Protein AF-A0A534UCQ9-F1 (afdb_monomer)

pLDDT: mean 92.24, std 7.58, range [26.12, 98.81]

Radius of gyration: 33.91 Å; Cα contacts (8 Å, |Δi|>4): 1153; chains: 1; bounding box: 78×53×98 Å

Nearest PDB structures (foldseek):
  7yse-assembly1_C  TM=8.654E-01  e=1.316E-44  Escherichia coli K-12
  7yse-assembly1_D  TM=8.647E-01  e=6.859E-41  Escherichia coli K-12
  7xof-assembly1_B  TM=8.714E-01  e=1.155E-39  Oryza sativa Japonica Group
  7eiv-assembly1_D  TM=7.878E-01  e=1.863E-40  Escherichia coli K-12
  7eiv-assembly1_C  TM=8.594E-01  e=3.276E-37  Escherichia coli K-12

Mean predicted aligned error: 9.93 Å

Secondary structure (DSSP, 8-state):
--EEEEEEES---HHHHHHHHHHHHHHHHHHHHHTT-SPSSGGGSPEEEEEEETTEEEEEEES--SBPPPEEEEEEEEEHHHHEETTEE-HHHHHHHHHHTS-GGG-EEETTEEEEEEEEPPPBHHHHHHHHHHHHHHH---SS-B--SS-TT--BSS-EEEEEEEETTEE---EETTEEEESEEE--TTTS-SEEEPPPTTTHHHHHHHTT----HHHHHHHHHHHHHHHHHHTTSEEPP-HHHHHHHHTT-SS-EEEEEE--GGGGGS-HHHHHHIIIIII-PEEEE-TTSPEEEEEEEEESS--S-HHHHHHHHHHHHHHHHHHHHHHHHHHTTS-GGGGHHHHTTSEEETTTEEHHHHHHHHHHHHHHHHHHHT-S-HHHHHHHHHHTTGGGGSHHHHH-GGGTTHHHHHHHHHTT--HHHHHHHHHTT--SSTTSPPPSSHHHHHHHHHHHHHHHHHHHTTT----TT--TT-HHHHHHHHHHHHHHTT----HHHHHHHHHHHTT---HHHHHHHHHHHHHHHHHHHTTTS-HHHHHHHHTS----HHHHHHHHHHHHHHHHH-HHHHHHHHHHHHHHHHHHHHHHHTT-------GGG--SHHHHHHHHHHHHHHHHHHHHHHHH--HHHHHHHHHTTHHHHHHHHHH--SS-SSHHHHHHHHHHHHHHHHHHTTT--GGG-------

Sequence (695 aa):
MDLVFEIGTEELPASFQRPALEWMAAAINKALDDARLNGEGEAQRANISTFATPRRLALIVTAIAQRAPDIRKKLSGPPAKQAKQDGKWTKAAEGFARKAGVPLEALQIEGDRVVVEQHLSGQAAVEALPPILEQIVRGIPFRKSMRWDALETDAFARPVHWIAATLDGKPLQVKFADVSSAPKTRGHRFAAPDEFPLPSPRDYVNALRKAHVLADWAERSQRIAQEAARAAHEAGGVPRPDPELLETVTGLVEEPFGIAGYFAKEFLQLPPEVLVSEMRGHQKYFAVQDEKGELLPAFVAISNTKVRDPAVSRRGYERVLRARLSDGKFFFDEDRKVPLRSRLEKLGRRTFLQGVGTELERVQRLRELSLWLHGATGRGDPRQLAEAAELCKADLTTGMVGEFPELQGAMGRIYALQEGVEPAVAEAIFEHYLPRGAEDRLPSGDVGALLGIADRLDLLVGLFGLGKEPTGTADPFGLRRAALGILRVTLARAYRFDMDEALRAAQKLHGKDDRTIRERVWQFLLARLEVLLRDNAQPDSIQAVLHTGARDLVALDKRLAALQTVREKSRAQFEATASAFKRIGNIVLQAQQKGIAPVGFHERLCKTPSEKALAAALEQSRARVSAALAEKEDYLAAYAALAELRPVVDRFFDEVMVMDPDAAQRDNRLALLRALQELFAPLADFSRLQVEKSS

Foldseek 3Di:
DKKKKKWFFAFFQLVQQVLLQVLLQVLVQVLLVVLQQADPDPVQGWDWDWWAARTMTIIITPNGHQWHDKDWDKDWFDFPPQQDDPNDGDPRLVVVCVVLVHDSVQWDDDDGTIIHTRIGGTGGCLVSVQVSVQVSQQPRDDPDWDDDDPDPPGIDSGDTDEMAIDDVLHGRWHDGDPYTYDQWDAEDVPQGGDIDGNDGSVCNQVVNVVSLFNGHLVVLLVVQLVQQQVQLVVVVFGFDDDVPLSSSVSRVAGHKHKAKAFEDPVLLVFPPVLLCCLQCPVQSWTFTAHPVRRTDRMIIHIDNDDDPDSVVVRVVSRVSSHVSSVQLVVLVVVQLVAALLNQLVVQQVAAPDVQQHGSNLLLVQLLQLLLVLCVFQVFDDNVLLNLLSSRLQSCVRGPNCVVVVVCRLVVSLVRCVVVVHDNSSSLLSNQLCPPVAPPRDHRPGSSNLSSVLSSLLLLLLSCLVVVNDDDDPDDPPCNLVSLSSNLCSCQVVVGWHFQLVSNQSSQVSSVDRDVVSSVVSLVSSLVSVLVVCVVPADSLLSQFLSQLPGRTSSLSVLLSVLLVVVCVVPVVLSLLLLVLLLVLVVVLVVCVVVVNDQDAADPVLDPDPLLVVLVVLLVVLLVQLCVCCVPPSNSNSNVVSSSVSNVSSVVCVVPDDLCDPDSVSNSNSNRSSVSNVVSCSNRTNSNSDDRPPPD

Structure (mmCIF, N/CA/C/O backbone):
data_AF-A0A534UCQ9-F1
#
_entry.id   AF-A0A534UCQ9-F1
#
loop_
_atom_site.group_PDB
_atom_site.id
_atom_site.type_symbol
_atom_site.label_atom_id
_atom_site.label_alt_id
_atom_site.label_comp_id
_atom_site.label_asym_id
_atom_site.label_entity_id
_atom_site.label_seq_id
_atom_site.pdbx_PDB_ins_code
_atom_site.Cartn_x
_atom_site.Cartn_y
_atom_site.Cartn_z
_atom_site.occupancy
_atom_site.B_iso_or_equiv
_atom_site.auth_seq_id
_atom_site.auth_comp_id
_atom_site.auth_asym_id
_atom_site.auth_atom_id
_atom_site.pdbx_PDB_model_num
ATOM 1 N N . MET A 1 1 ? -38.588 -2.534 3.382 1.00 91.62 1 MET A N 1
ATOM 2 C CA . MET A 1 1 ? -38.688 -1.730 2.156 1.00 91.62 1 MET A CA 1
ATOM 3 C C . MET A 1 1 ? -37.412 -1.921 1.383 1.00 91.62 1 MET A C 1
ATOM 5 O O . MET A 1 1 ? -36.358 -2.052 2.004 1.00 91.62 1 MET A O 1
ATOM 9 N N . ASP A 1 2 ? -37.514 -1.900 0.065 1.00 95.94 2 ASP A N 1
ATOM 10 C CA . ASP A 1 2 ? -36.383 -2.100 -0.816 1.00 95.94 2 ASP A CA 1
ATOM 11 C C . ASP A 1 2 ? -36.162 -0.867 -1.697 1.00 95.94 2 ASP A C 1
ATOM 13 O O . ASP A 1 2 ? -37.066 -0.380 -2.378 1.00 95.94 2 ASP A O 1
ATOM 17 N N . LEU A 1 3 ? -34.940 -0.354 -1.663 1.00 97.88 3 LEU A N 1
ATOM 18 C CA . LEU A 1 3 ? -34.472 0.793 -2.421 1.00 97.88 3 LEU A CA 1
ATOM 19 C C . LEU A 1 3 ? -33.670 0.317 -3.635 1.00 97.88 3 LEU A C 1
ATOM 21 O O . LEU A 1 3 ? -32.771 -0.514 -3.506 1.00 97.88 3 LEU A O 1
ATOM 25 N N . VAL A 1 4 ? -33.940 0.923 -4.789 1.00 98.44 4 VAL A N 1
ATOM 26 C CA . VAL A 1 4 ? -33.049 0.912 -5.956 1.00 98.44 4 VAL A CA 1
ATOM 27 C C . VAL A 1 4 ? -32.659 2.354 -6.232 1.00 98.44 4 VAL A C 1
ATOM 29 O O . VAL A 1 4 ? -33.535 3.189 -6.463 1.00 98.44 4 VAL A O 1
ATOM 32 N N . PHE A 1 5 ? -31.363 2.648 -6.177 1.00 98.50 5 PHE A N 1
ATOM 33 C CA . PHE A 1 5 ? -30.804 3.971 -6.422 1.00 98.50 5 PHE A CA 1
ATOM 34 C C . PHE A 1 5 ? -29.637 3.887 -7.401 1.00 98.50 5 PHE A C 1
ATOM 36 O O . PHE A 1 5 ? -28.723 3.088 -7.223 1.00 98.50 5 PHE A O 1
ATOM 43 N N . GLU A 1 6 ? -29.651 4.723 -8.428 1.00 97.94 6 GLU A N 1
ATOM 44 C CA . GLU A 1 6 ? -28.692 4.702 -9.522 1.00 97.94 6 GLU A CA 1
ATOM 45 C C . GLU A 1 6 ? -28.297 6.119 -9.921 1.00 97.94 6 GLU A C 1
ATOM 47 O O . GLU A 1 6 ? -29.144 6.998 -10.081 1.00 97.94 6 GLU A O 1
ATOM 52 N N . ILE A 1 7 ? -27.000 6.306 -10.136 1.00 98.00 7 ILE A N 1
ATOM 53 C CA . ILE A 1 7 ? -26.394 7.530 -10.639 1.00 98.00 7 ILE A CA 1
ATOM 54 C C . ILE A 1 7 ? -25.781 7.199 -11.993 1.00 98.00 7 ILE A C 1
ATOM 56 O O . ILE A 1 7 ? -24.855 6.389 -12.088 1.00 98.00 7 ILE A O 1
ATOM 60 N N . GLY A 1 8 ? -26.296 7.832 -13.037 1.00 96.81 8 GLY A N 1
ATOM 61 C CA . GLY A 1 8 ? -25.796 7.692 -14.390 1.00 96.81 8 GLY A CA 1
ATOM 62 C C . GLY A 1 8 ? -24.911 8.846 -14.808 1.00 96.81 8 GLY A C 1
ATOM 63 O O . GLY A 1 8 ? -25.263 10.007 -14.602 1.00 96.81 8 GLY A O 1
ATOM 64 N N . THR A 1 9 ? -23.771 8.550 -15.419 1.00 95.31 9 THR A N 1
ATOM 65 C CA . THR A 1 9 ? -22.720 9.539 -15.676 1.00 95.31 9 THR A CA 1
ATOM 66 C C . THR A 1 9 ? -22.127 9.403 -17.072 1.00 95.31 9 THR A C 1
ATOM 68 O O . THR A 1 9 ? -22.366 8.434 -17.798 1.00 95.31 9 THR A O 1
ATOM 71 N N . GLU A 1 10 ? -21.310 10.379 -17.469 1.00 94.50 10 GLU A N 1
ATOM 72 C CA . GLU A 1 10 ? -20.293 10.126 -18.493 1.00 94.50 10 GLU A CA 1
ATOM 73 C C . GLU A 1 10 ? -19.234 9.134 -17.971 1.00 94.50 10 GLU A C 1
ATOM 75 O O . GLU A 1 10 ? -19.213 8.819 -16.780 1.00 94.50 10 GLU A O 1
ATOM 80 N N . GLU A 1 11 ? -18.354 8.634 -18.843 1.00 94.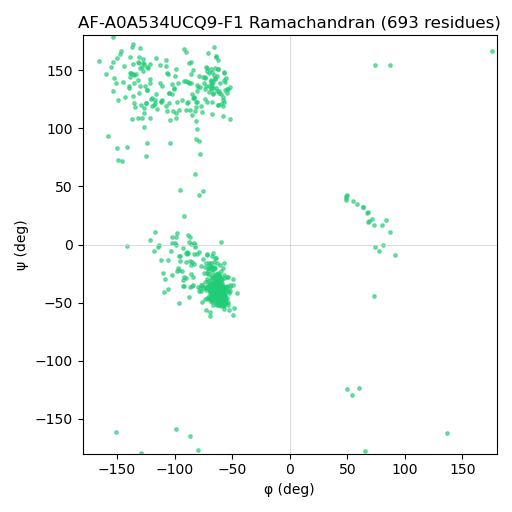19 11 GLU A N 1
ATOM 81 C CA . GLU A 1 11 ? -17.405 7.567 -18.500 1.00 94.19 11 GLU A CA 1
ATOM 82 C C . GLU A 1 11 ? -16.479 7.924 -17.321 1.00 94.19 11 GLU A C 1
ATOM 84 O O . GLU A 1 11 ? -15.583 8.780 -17.398 1.00 94.19 11 GLU A O 1
ATOM 89 N N . LEU A 1 12 ? -16.709 7.235 -16.206 1.00 95.12 12 LEU A N 1
ATOM 90 C CA . LEU A 1 12 ? -15.925 7.272 -14.988 1.00 95.12 12 LEU A CA 1
ATOM 91 C C . LEU A 1 12 ? -14.602 6.537 -15.202 1.00 95.12 12 LEU A C 1
ATOM 93 O O . LEU A 1 12 ? -14.592 5.418 -15.721 1.00 95.12 12 LEU A O 1
ATOM 97 N N . PRO A 1 13 ? -13.477 7.099 -14.727 1.00 94.50 13 PRO A N 1
ATOM 98 C CA . PRO A 1 13 ? -12.230 6.351 -14.656 1.00 94.50 13 PRO A CA 1
ATOM 99 C C . PRO A 1 13 ? -12.423 5.035 -13.889 1.00 94.50 13 PRO A C 1
ATOM 101 O O . PRO A 1 13 ? -12.985 5.042 -12.793 1.00 94.50 13 PRO A O 1
ATOM 104 N N . ALA A 1 14 ? -11.914 3.922 -14.426 1.00 93.94 14 ALA A N 1
ATOM 105 C CA . ALA A 1 14 ? -12.032 2.597 -13.804 1.00 93.94 14 ALA A CA 1
ATOM 106 C C . ALA A 1 14 ? -11.574 2.590 -12.332 1.00 93.94 14 ALA A C 1
ATOM 108 O O . ALA A 1 14 ? -12.241 2.036 -11.463 1.00 93.94 14 ALA A O 1
ATOM 109 N N . SER A 1 15 ? -10.487 3.309 -12.031 1.00 91.62 15 SER A N 1
ATOM 110 C CA . SER A 1 15 ? -9.918 3.419 -10.682 1.00 91.62 15 SER A CA 1
ATOM 111 C C . SER A 1 15 ? -10.791 4.171 -9.669 1.00 91.62 15 SER A C 1
ATOM 113 O O . SER A 1 15 ? -10.458 4.181 -8.486 1.00 91.62 15 SER A O 1
ATOM 115 N N . PHE A 1 16 ? -11.874 4.828 -10.099 1.00 93.94 16 PHE A N 1
ATOM 116 C CA . PHE A 1 16 ? -12.782 5.566 -9.211 1.00 93.94 16 PHE A CA 1
ATOM 117 C C . PHE A 1 16 ? -13.997 4.731 -8.801 1.00 93.94 16 PHE A C 1
ATOM 119 O O . PHE A 1 16 ? -14.610 5.026 -7.780 1.00 93.94 16 PHE A O 1
ATOM 126 N N . GLN A 1 17 ? -14.345 3.702 -9.576 1.00 95.31 17 GLN A N 1
ATOM 127 C CA . GLN A 1 17 ? -15.617 2.993 -9.442 1.00 95.31 17 GLN A CA 1
ATOM 128 C C . GLN A 1 17 ? -15.693 2.186 -8.142 1.00 95.31 17 GLN A C 1
ATOM 130 O O . GLN A 1 17 ? -16.552 2.457 -7.310 1.00 95.31 17 GLN A O 1
ATOM 135 N N . ARG A 1 18 ? -14.764 1.252 -7.907 1.00 92.69 18 ARG A N 1
ATOM 136 C CA . ARG A 1 18 ? -14.765 0.432 -6.683 1.00 92.69 18 ARG A CA 1
ATOM 137 C C . ARG A 1 18 ? -14.634 1.228 -5.381 1.00 92.69 18 ARG A C 1
ATOM 139 O O . ARG A 1 18 ? -15.470 1.010 -4.507 1.00 92.69 18 ARG A O 1
ATOM 146 N N . PRO A 1 19 ? -13.687 2.180 -5.246 1.00 93.62 19 PRO A N 1
ATOM 147 C CA . PRO A 1 19 ? -13.625 3.017 -4.050 1.00 93.62 19 PRO A CA 1
ATOM 148 C C . PRO A 1 19 ? -14.922 3.797 -3.804 1.00 93.62 19 PRO A C 1
ATOM 150 O O . PRO A 1 19 ? -15.333 3.957 -2.657 1.00 93.62 19 PRO A O 1
ATOM 153 N N . ALA A 1 20 ? -15.594 4.252 -4.871 1.00 95.12 20 ALA A N 1
ATOM 154 C CA . ALA A 1 20 ? -16.901 4.887 -4.749 1.00 95.12 20 ALA A CA 1
ATOM 155 C C . ALA A 1 20 ? -17.965 3.904 -4.240 1.00 95.12 20 ALA A C 1
ATOM 157 O O . ALA A 1 20 ? -18.706 4.265 -3.334 1.00 95.12 20 ALA A O 1
ATOM 158 N N . LEU A 1 21 ? -18.015 2.666 -4.749 1.00 94.75 21 LEU A N 1
ATOM 159 C CA . LEU A 1 21 ? -18.956 1.645 -4.269 1.00 94.75 21 LEU A CA 1
ATOM 160 C C . LEU A 1 21 ? -18.744 1.296 -2.793 1.00 94.75 21 LEU A C 1
ATOM 162 O O . LEU A 1 21 ? -19.705 1.268 -2.028 1.00 94.75 21 LEU A O 1
ATOM 166 N N . GLU A 1 22 ? -17.497 1.045 -2.392 1.00 95.12 22 GLU A N 1
ATOM 167 C CA . GLU A 1 22 ? -17.136 0.714 -1.008 1.00 95.12 22 GLU A CA 1
ATOM 168 C C . GLU A 1 22 ? -17.534 1.855 -0.060 1.00 95.12 22 GLU A C 1
ATOM 170 O O . GLU A 1 22 ? -18.164 1.626 0.976 1.00 95.12 22 GLU A O 1
ATOM 175 N N . TRP A 1 23 ? -17.257 3.103 -0.455 1.00 97.12 23 TRP A N 1
ATOM 176 C CA . TRP A 1 23 ? -17.666 4.275 0.310 1.00 97.12 23 TRP A CA 1
ATOM 177 C C . TRP A 1 23 ? -19.189 4.444 0.352 1.00 97.12 23 TRP A C 1
ATOM 179 O O . TRP A 1 23 ? -19.740 4.671 1.425 1.00 97.12 23 TRP A O 1
ATOM 189 N N . MET A 1 24 ? -19.884 4.305 -0.782 1.00 97.44 24 MET A N 1
ATOM 190 C CA . MET A 1 24 ? -21.343 4.429 -0.865 1.00 97.44 24 MET A CA 1
ATOM 191 C C . MET A 1 24 ? -22.041 3.395 0.022 1.00 97.44 24 MET A C 1
ATOM 193 O O . MET A 1 24 ? -22.988 3.749 0.722 1.00 97.44 24 MET A O 1
ATOM 197 N N . ALA A 1 25 ? -21.553 2.149 0.039 1.00 96.69 25 ALA A N 1
ATOM 198 C CA . ALA A 1 25 ? -22.070 1.089 0.900 1.00 96.69 25 ALA A CA 1
ATOM 199 C C . ALA A 1 25 ? -21.887 1.421 2.389 1.00 96.69 25 ALA A C 1
ATOM 201 O O . ALA A 1 25 ? -22.835 1.331 3.169 1.00 96.69 25 ALA A O 1
ATOM 202 N N . ALA A 1 26 ? -20.691 1.866 2.786 1.00 96.25 26 ALA A N 1
ATOM 203 C CA . ALA A 1 26 ? -20.430 2.277 4.163 1.00 96.25 26 ALA A CA 1
ATOM 204 C C . ALA A 1 26 ? -21.269 3.504 4.568 1.00 96.25 26 ALA A C 1
ATOM 206 O O . ALA A 1 26 ? -21.818 3.547 5.672 1.00 96.25 26 ALA A O 1
ATOM 207 N N . ALA A 1 27 ? -21.402 4.482 3.669 1.00 97.06 27 ALA A N 1
ATOM 208 C CA . ALA A 1 27 ? -22.142 5.715 3.898 1.00 97.06 27 ALA A CA 1
ATOM 209 C C . ALA A 1 27 ? -23.644 5.460 4.061 1.00 97.06 27 ALA A C 1
ATOM 211 O O . ALA A 1 27 ? -24.225 5.950 5.029 1.00 97.06 27 ALA A O 1
ATOM 212 N N . ILE A 1 28 ? -24.268 4.662 3.181 1.00 97.06 28 ILE A N 1
ATOM 213 C CA . ILE A 1 28 ? -25.691 4.324 3.330 1.00 97.06 28 ILE A CA 1
ATOM 214 C C . ILE A 1 28 ? -25.930 3.476 4.577 1.00 97.06 28 ILE A C 1
ATOM 216 O O . ILE A 1 28 ? -26.877 3.746 5.306 1.00 97.06 28 ILE A O 1
ATOM 220 N N . ASN A 1 29 ? -25.048 2.517 4.885 1.00 95.12 29 ASN A N 1
ATOM 221 C CA . ASN A 1 29 ? -25.176 1.707 6.094 1.00 95.12 29 ASN A CA 1
ATOM 222 C C . ASN A 1 29 ? -25.167 2.579 7.358 1.00 95.12 29 ASN A C 1
ATOM 224 O O . ASN A 1 29 ? -26.049 2.459 8.206 1.00 95.12 29 ASN A O 1
ATOM 228 N N . LYS A 1 30 ? -24.202 3.501 7.452 1.00 94.56 30 LYS A N 1
ATOM 229 C CA . LYS A 1 30 ? -24.113 4.445 8.568 1.00 94.56 30 LYS A CA 1
ATOM 230 C C . LYS A 1 30 ? -25.322 5.382 8.615 1.00 94.56 30 LYS A C 1
ATOM 232 O O . LYS A 1 30 ? -25.863 5.621 9.687 1.00 94.56 30 LYS A O 1
ATOM 237 N N . ALA A 1 31 ? -25.758 5.908 7.472 1.00 95.25 31 ALA A N 1
ATOM 238 C CA . ALA A 1 31 ? -26.904 6.809 7.421 1.00 95.25 31 ALA A CA 1
ATOM 239 C C . ALA A 1 31 ? -28.209 6.115 7.847 1.00 95.25 31 ALA A C 1
ATOM 241 O O . ALA A 1 31 ? -29.036 6.731 8.514 1.00 95.25 31 ALA A O 1
ATOM 242 N N . LEU A 1 32 ? -28.380 4.831 7.515 1.00 94.12 32 LEU A N 1
ATOM 243 C CA . LEU A 1 32 ? -29.505 4.024 7.988 1.00 94.12 32 LEU A CA 1
ATOM 244 C C . LEU A 1 32 ? -29.436 3.765 9.497 1.00 94.12 32 LEU A C 1
ATOM 246 O O . LEU A 1 32 ? -30.479 3.805 10.144 1.00 94.12 32 LEU A O 1
ATOM 250 N N . ASP A 1 33 ? -28.249 3.552 10.074 1.00 91.69 33 ASP A N 1
ATOM 251 C CA . ASP A 1 33 ? -28.082 3.463 11.535 1.00 91.69 33 ASP A CA 1
ATOM 252 C C . ASP A 1 33 ? -28.450 4.785 12.220 1.00 91.69 33 ASP A C 1
ATOM 254 O O . ASP A 1 33 ? -29.257 4.804 13.151 1.00 91.69 33 ASP A O 1
ATOM 258 N N . ASP A 1 34 ? -27.915 5.903 11.723 1.00 90.31 34 ASP A N 1
ATOM 259 C CA . ASP A 1 34 ? -28.165 7.240 12.271 1.00 90.31 34 ASP A CA 1
ATOM 260 C C . ASP A 1 34 ? -29.660 7.609 12.189 1.00 90.31 34 ASP A C 1
ATOM 262 O O . ASP A 1 34 ? -30.228 8.183 13.125 1.00 90.31 34 ASP A O 1
ATOM 266 N N . ALA A 1 35 ? -30.321 7.226 11.090 1.00 90.31 35 ALA A N 1
ATOM 267 C CA . ALA A 1 35 ? -31.759 7.390 10.890 1.00 90.31 35 ALA A CA 1
ATOM 268 C C . ALA A 1 35 ? -32.607 6.328 11.615 1.00 90.31 35 ALA A C 1
ATOM 270 O O . ALA A 1 35 ? -33.831 6.449 11.637 1.00 90.31 35 ALA A O 1
ATOM 271 N N . ARG A 1 36 ? -31.981 5.307 12.221 1.00 90.31 36 ARG A N 1
ATOM 272 C CA . ARG A 1 36 ? -32.630 4.140 12.853 1.00 90.31 36 ARG A CA 1
ATOM 273 C C . ARG A 1 36 ? -33.569 3.382 11.916 1.00 90.31 36 ARG A C 1
ATOM 275 O O . ARG A 1 36 ? -34.642 2.930 12.308 1.00 90.31 36 ARG A O 1
ATOM 282 N N . LEU A 1 37 ? -33.166 3.290 10.657 1.00 91.50 37 LEU A N 1
ATOM 283 C CA . LEU A 1 37 ? -33.845 2.541 9.604 1.00 91.50 37 LEU A CA 1
ATOM 284 C C . LEU A 1 37 ? -33.152 1.208 9.288 1.00 91.50 37 LEU A C 1
ATOM 286 O O . LEU A 1 37 ? -33.692 0.415 8.515 1.00 91.50 37 LEU A O 1
ATOM 290 N N . ASN A 1 38 ? -31.992 0.949 9.899 1.00 86.94 38 ASN A N 1
ATOM 291 C CA . ASN A 1 38 ? -31.410 -0.386 10.005 1.00 86.94 38 ASN A CA 1
ATOM 292 C C . ASN A 1 38 ? -32.080 -1.148 11.158 1.00 86.94 38 ASN A C 1
ATOM 294 O O . ASN A 1 38 ? -32.226 -0.601 12.250 1.00 86.94 38 ASN A O 1
ATOM 298 N N . GLY A 1 39 ? -32.501 -2.393 10.917 1.00 72.69 39 GLY A N 1
ATOM 299 C CA . GLY A 1 39 ? -33.044 -3.252 11.974 1.00 72.69 39 GLY A CA 1
ATOM 300 C C . GLY A 1 39 ? -32.006 -3.596 13.051 1.00 72.69 39 GLY A C 1
ATOM 301 O O . GLY A 1 39 ? -30.798 -3.457 12.840 1.00 72.69 39 GLY A O 1
ATOM 302 N N . GLU A 1 40 ? -32.479 -4.042 14.217 1.00 67.44 40 GLU A N 1
ATOM 303 C CA . GLU A 1 40 ? -31.623 -4.377 15.361 1.00 67.44 40 GLU A CA 1
ATOM 304 C C . GLU A 1 40 ? -31.048 -5.803 15.235 1.00 67.44 40 GLU A C 1
ATOM 306 O O . GLU A 1 40 ? -31.779 -6.784 15.095 1.00 67.44 40 GLU A O 1
ATOM 311 N N . GLY A 1 41 ? -29.718 -5.927 15.321 1.00 63.22 41 GLY A N 1
ATOM 312 C CA . GLY A 1 41 ? -28.995 -7.202 15.203 1.00 63.22 41 GLY A CA 1
ATOM 313 C C . GLY A 1 41 ? -28.640 -7.596 13.761 1.00 63.22 41 GLY A C 1
ATOM 314 O O . GLY A 1 41 ? -29.292 -7.181 12.807 1.00 63.22 41 GLY A O 1
ATOM 315 N N . GLU A 1 42 ? -27.587 -8.408 13.587 1.00 61.56 42 GLU A N 1
ATOM 316 C CA . GLU A 1 42 ? -27.022 -8.753 12.264 1.00 61.56 42 GLU A CA 1
ATOM 317 C C . GLU A 1 42 ? -28.050 -9.344 11.287 1.00 61.56 42 GLU A C 1
ATOM 319 O O . GLU A 1 42 ? -28.023 -9.020 10.105 1.00 61.56 42 GLU A O 1
ATOM 324 N N . ALA A 1 43 ? -29.002 -10.144 11.777 1.00 62.19 43 ALA A N 1
ATOM 325 C CA . ALA A 1 43 ? -30.024 -10.788 10.948 1.00 62.19 43 ALA A CA 1
ATOM 326 C C . ALA A 1 43 ? -31.145 -9.845 10.458 1.00 62.19 43 ALA A C 1
ATOM 328 O O . ALA A 1 43 ? -31.936 -10.244 9.606 1.00 62.19 43 ALA A O 1
ATOM 329 N N . GLN A 1 44 ? -31.250 -8.627 11.003 1.00 70.88 44 GLN A N 1
ATOM 330 C CA . GLN A 1 44 ? -32.308 -7.660 10.671 1.00 70.88 44 GLN A CA 1
ATOM 331 C C . GLN A 1 44 ? -31.776 -6.395 9.984 1.00 70.88 44 GLN A C 1
ATOM 333 O O . GLN A 1 44 ? -32.560 -5.510 9.634 1.00 70.88 44 GLN A O 1
ATOM 338 N N . ARG A 1 45 ? -30.455 -6.282 9.796 1.00 84.44 45 ARG A N 1
ATOM 339 C CA . ARG A 1 45 ? -29.855 -5.148 9.086 1.00 84.44 45 ARG A CA 1
ATOM 340 C C . ARG A 1 45 ? -30.222 -5.179 7.608 1.00 84.44 45 ARG A C 1
ATOM 342 O O . ARG A 1 45 ? -30.430 -6.240 7.019 1.00 84.44 45 ARG A O 1
ATOM 349 N N . ALA A 1 46 ? -30.276 -3.994 7.008 1.00 89.19 46 ALA A N 1
ATOM 350 C CA . ALA A 1 46 ? -30.522 -3.881 5.586 1.00 89.19 46 ALA A CA 1
ATOM 351 C C . ALA A 1 46 ? -29.371 -4.525 4.794 1.00 89.19 46 ALA A C 1
ATOM 353 O O . ALA A 1 46 ? -28.197 -4.274 5.076 1.00 89.19 46 ALA A O 1
ATOM 354 N N . ASN A 1 47 ? -29.696 -5.328 3.779 1.00 93.25 47 ASN A N 1
ATOM 355 C CA . ASN A 1 47 ? -28.674 -5.877 2.890 1.00 93.25 47 ASN A CA 1
ATOM 356 C C . ASN A 1 47 ? -28.353 -4.847 1.816 1.00 93.25 47 ASN A C 1
ATOM 358 O O . ASN A 1 47 ? -29.260 -4.394 1.115 1.00 93.25 47 ASN A O 1
ATOM 362 N N . ILE A 1 48 ? -27.074 -4.514 1.669 1.00 95.81 48 ILE A N 1
ATOM 363 C CA . ILE A 1 48 ? -26.592 -3.508 0.724 1.00 95.81 48 ILE A CA 1
ATOM 364 C C . ILE A 1 48 ? -25.808 -4.212 -0.379 1.00 95.81 48 ILE A C 1
ATOM 366 O O . ILE A 1 48 ? -24.839 -4.920 -0.115 1.00 95.81 48 ILE A O 1
ATOM 370 N N . SER A 1 49 ? -26.213 -3.992 -1.623 1.00 97.19 49 SER A N 1
ATOM 371 C CA . SER A 1 49 ? -25.509 -4.445 -2.818 1.00 97.19 49 SER A CA 1
ATOM 372 C C . SER A 1 49 ? -25.152 -3.248 -3.685 1.00 97.19 49 SER A C 1
ATOM 374 O O . SER A 1 49 ? -25.945 -2.318 -3.846 1.00 97.19 49 SER A O 1
ATOM 376 N N . THR A 1 50 ? -23.949 -3.267 -4.243 1.00 97.62 50 THR A N 1
ATOM 377 C CA . THR A 1 50 ? -23.406 -2.184 -5.057 1.00 97.62 50 THR A CA 1
ATOM 378 C C . THR A 1 50 ? -23.052 -2.678 -6.448 1.00 97.62 50 THR A C 1
ATOM 380 O O . THR A 1 50 ? -22.548 -3.784 -6.620 1.00 97.62 50 THR A O 1
ATOM 383 N N . PHE A 1 51 ? -23.293 -1.836 -7.450 1.00 97.75 51 PHE A N 1
ATOM 384 C CA . PHE A 1 51 ? -22.988 -2.147 -8.846 1.00 97.75 51 PHE A CA 1
ATOM 385 C C . PHE A 1 51 ? -22.319 -0.949 -9.506 1.00 97.75 51 PHE A C 1
ATOM 387 O O . PHE A 1 51 ? -22.741 0.189 -9.295 1.00 97.75 51 PHE A O 1
ATOM 394 N N . ALA A 1 52 ? -21.300 -1.194 -10.328 1.00 95.81 52 ALA A N 1
ATOM 395 C CA . ALA A 1 52 ? -20.643 -0.145 -11.097 1.00 95.81 52 ALA A CA 1
ATOM 396 C C . ALA A 1 52 ? -20.412 -0.568 -12.539 1.00 95.81 52 ALA A C 1
ATOM 398 O O . ALA A 1 52 ? -20.098 -1.720 -12.840 1.00 95.81 52 ALA A O 1
ATOM 399 N N . THR A 1 53 ? -20.503 0.409 -13.425 1.00 96.50 53 THR A N 1
ATOM 400 C CA . THR A 1 53 ? -20.060 0.329 -14.813 1.00 96.50 53 THR A CA 1
ATOM 401 C C . THR A 1 53 ? -19.309 1.621 -15.152 1.00 96.50 53 THR A C 1
ATOM 403 O O . THR A 1 53 ? -19.357 2.572 -14.363 1.00 96.50 53 THR A O 1
ATOM 406 N N . PRO A 1 54 ? -18.663 1.730 -16.328 1.00 96.31 54 PRO A N 1
ATOM 407 C CA . PRO A 1 54 ? -18.088 2.993 -16.783 1.00 96.31 54 PRO A CA 1
ATOM 408 C C . PRO A 1 54 ? -19.053 4.177 -16.685 1.00 96.31 54 PRO A C 1
ATOM 410 O O . PRO A 1 54 ? -18.608 5.296 -16.484 1.00 96.31 54 PRO A O 1
ATOM 413 N N . ARG A 1 55 ? -20.367 3.968 -16.809 1.00 96.38 55 ARG A N 1
ATOM 414 C CA . ARG A 1 55 ? -21.365 5.048 -16.866 1.00 96.38 55 ARG A CA 1
ATOM 415 C C . ARG A 1 55 ? -22.358 5.024 -15.704 1.00 96.38 55 ARG A C 1
ATOM 417 O O . ARG A 1 55 ? -23.381 5.703 -15.783 1.00 96.38 55 ARG A O 1
ATOM 424 N N . ARG A 1 56 ? -22.114 4.216 -14.667 1.00 96.06 56 ARG A N 1
ATOM 425 C CA . ARG A 1 56 ? -23.106 3.953 -13.619 1.00 96.06 56 ARG A CA 1
ATOM 426 C C . ARG A 1 56 ? -22.480 3.635 -12.273 1.00 96.06 56 ARG A C 1
ATOM 428 O O . ARG A 1 56 ? -21.570 2.816 -12.194 1.00 96.06 56 ARG A O 1
ATOM 435 N N . LEU A 1 57 ? -23.067 4.185 -11.216 1.00 98.19 57 LEU A N 1
ATOM 436 C CA . LEU A 1 57 ? -22.930 3.698 -9.843 1.00 98.19 57 LEU A CA 1
ATOM 437 C C . LEU A 1 57 ? -24.329 3.418 -9.292 1.00 98.19 57 LEU A C 1
ATOM 439 O O . LEU A 1 57 ? -25.218 4.252 -9.450 1.00 98.19 57 LEU A O 1
ATOM 443 N N . ALA A 1 58 ? -24.545 2.271 -8.654 1.00 98.06 58 ALA A N 1
ATOM 444 C CA . ALA A 1 58 ? -25.851 1.910 -8.115 1.00 98.06 58 ALA A CA 1
ATOM 445 C C . ALA A 1 58 ? -25.770 1.259 -6.733 1.00 98.06 58 ALA A C 1
ATOM 447 O O . ALA A 1 58 ? -24.823 0.535 -6.419 1.00 98.06 58 ALA A O 1
ATOM 448 N N . LEU A 1 59 ? -26.807 1.518 -5.939 1.00 97.69 59 LEU A N 1
ATOM 449 C CA . LEU A 1 59 ? -27.090 0.940 -4.634 1.00 97.69 59 LEU A CA 1
ATOM 450 C C . LEU A 1 59 ? -28.442 0.234 -4.690 1.00 97.69 59 LEU A C 1
ATOM 452 O O . LEU A 1 59 ? -29.465 0.841 -5.010 1.00 97.69 59 LEU A O 1
ATOM 456 N N . ILE A 1 60 ? -28.446 -1.037 -4.315 1.00 98.06 60 ILE A N 1
ATOM 457 C CA . ILE A 1 60 ? -29.658 -1.779 -3.997 1.00 98.06 60 ILE A CA 1
ATOM 458 C C . ILE A 1 60 ? -29.621 -2.062 -2.508 1.00 98.06 60 ILE A C 1
ATOM 460 O O . ILE A 1 60 ? -28.665 -2.657 -2.014 1.00 98.06 60 ILE A O 1
ATOM 464 N N . VAL A 1 61 ? -30.649 -1.625 -1.792 1.00 97.00 61 VAL A N 1
ATOM 465 C CA . VAL A 1 61 ? -30.734 -1.829 -0.349 1.00 97.00 61 VAL A CA 1
ATOM 466 C C . VAL A 1 61 ? -32.058 -2.491 -0.029 1.00 97.00 61 VAL A C 1
ATOM 468 O O . VAL A 1 61 ? -33.109 -1.918 -0.290 1.00 97.00 61 VAL A O 1
ATOM 471 N N . THR A 1 62 ? -32.015 -3.697 0.520 1.00 95.25 62 THR A N 1
ATOM 472 C CA . THR A 1 62 ? -33.220 -4.455 0.893 1.00 95.25 62 THR A CA 1
ATOM 473 C C . THR A 1 62 ? -33.392 -4.490 2.401 1.00 95.25 62 THR A C 1
ATOM 475 O O . THR A 1 62 ? -32.424 -4.304 3.135 1.00 95.25 62 THR A O 1
ATOM 478 N N . ALA A 1 63 ? -34.616 -4.749 2.862 1.00 92.75 63 ALA A N 1
ATOM 479 C CA . ALA A 1 63 ? -34.941 -4.847 4.290 1.00 92.75 63 ALA A CA 1
ATOM 480 C C . ALA A 1 63 ? -34.731 -3.545 5.099 1.00 92.75 63 ALA A C 1
ATOM 482 O O . ALA A 1 63 ? -34.466 -3.581 6.296 1.00 92.75 63 ALA A O 1
ATOM 483 N N . ILE A 1 64 ? -34.932 -2.378 4.476 1.00 94.06 64 ILE A N 1
ATOM 484 C CA . ILE A 1 64 ? -35.010 -1.093 5.191 1.00 94.06 64 ILE A CA 1
ATOM 485 C C . ILE A 1 64 ? -36.291 -1.069 6.038 1.00 94.06 64 ILE A C 1
ATOM 487 O O . ILE A 1 64 ? -37.374 -1.405 5.536 1.00 94.06 64 ILE A O 1
ATOM 491 N N . ALA A 1 65 ? -36.205 -0.645 7.300 1.00 92.12 65 ALA A N 1
ATOM 492 C CA . ALA A 1 65 ? -37.387 -0.465 8.141 1.00 92.12 65 ALA A CA 1
ATOM 493 C C . ALA A 1 65 ? -38.331 0.585 7.531 1.00 92.12 65 ALA A C 1
ATOM 495 O O . ALA A 1 65 ? -37.891 1.618 7.041 1.00 92.12 65 ALA A O 1
ATOM 496 N N . GLN A 1 66 ? -39.647 0.351 7.566 1.00 91.56 66 GLN A N 1
ATOM 497 C CA . GLN A 1 66 ? -40.613 1.309 6.998 1.00 91.56 66 GLN A CA 1
ATOM 498 C C . GLN A 1 66 ? -40.605 2.657 7.729 1.00 91.56 66 GLN A C 1
ATOM 500 O O . GLN A 1 66 ? -40.874 3.710 7.143 1.00 91.56 66 GLN A O 1
ATOM 505 N N . ARG A 1 67 ? -40.300 2.616 9.024 1.00 90.88 67 ARG A N 1
ATOM 506 C CA . ARG A 1 67 ? -40.263 3.761 9.917 1.00 90.88 67 ARG A CA 1
ATOM 507 C C . ARG A 1 67 ? -39.279 3.469 11.039 1.00 90.88 67 ARG A C 1
ATOM 509 O O . ARG A 1 67 ? -39.205 2.333 11.504 1.00 90.88 67 ARG A O 1
ATOM 516 N N . ALA A 1 68 ? -38.552 4.491 11.467 1.00 88.88 68 ALA A N 1
ATOM 517 C CA . ALA A 1 68 ? -37.703 4.394 12.642 1.00 88.88 68 ALA A CA 1
ATOM 518 C C . ALA A 1 68 ? -38.550 4.105 13.898 1.00 88.88 68 ALA A C 1
ATOM 520 O O . ALA A 1 68 ? -39.704 4.539 13.962 1.00 88.88 68 ALA A O 1
ATOM 521 N N . PRO A 1 69 ? -38.007 3.421 14.917 1.00 86.25 69 PRO A N 1
ATOM 522 C CA . PRO A 1 69 ? -38.698 3.273 16.188 1.00 86.25 69 PRO A CA 1
ATOM 523 C C . PRO A 1 69 ? -38.835 4.629 16.888 1.00 86.25 69 PRO A C 1
ATOM 525 O O . PRO A 1 69 ? -37.952 5.497 16.807 1.00 86.25 69 PRO A O 1
ATOM 528 N N . ASP A 1 70 ? -39.949 4.794 17.598 1.00 86.56 70 ASP A N 1
ATOM 529 C CA . ASP A 1 70 ? -40.148 5.918 18.502 1.00 86.56 70 ASP A CA 1
ATOM 530 C C . ASP A 1 70 ? -39.164 5.805 19.677 1.00 86.56 70 ASP A C 1
ATOM 532 O O . ASP A 1 70 ? -38.995 4.737 20.269 1.00 86.56 70 ASP A O 1
ATOM 536 N N . ILE A 1 71 ? -38.512 6.912 20.037 1.00 82.50 71 ILE A N 1
ATOM 537 C CA . ILE A 1 71 ? -37.597 6.954 21.182 1.00 82.50 71 ILE A CA 1
ATOM 538 C C . ILE A 1 71 ? -38.270 7.666 22.341 1.00 82.50 71 ILE A C 1
ATOM 540 O O . ILE A 1 71 ? -38.729 8.800 22.210 1.00 82.50 71 ILE A O 1
ATOM 544 N N . ARG A 1 72 ? -38.218 7.035 23.514 1.00 82.88 72 ARG A N 1
ATOM 545 C CA . ARG A 1 72 ? -38.456 7.701 24.795 1.00 82.88 72 ARG A CA 1
ATOM 546 C C . ARG A 1 72 ? -37.117 7.976 25.456 1.00 82.88 72 ARG A C 1
ATOM 548 O O . ARG A 1 72 ? -36.386 7.050 25.794 1.00 82.88 72 ARG A O 1
ATOM 555 N N . LYS A 1 73 ? -36.777 9.251 25.617 1.00 82.75 73 LYS A N 1
ATOM 556 C CA . LYS A 1 73 ? -35.540 9.674 26.271 1.00 82.75 73 LYS A CA 1
ATOM 557 C C . LYS A 1 73 ? -35.870 10.458 27.525 1.00 82.75 73 LYS A C 1
ATOM 559 O O . LYS A 1 73 ? -36.511 11.502 27.457 1.00 82.75 73 LYS A O 1
ATOM 564 N N . LYS A 1 74 ? -35.373 9.990 28.665 1.00 87.25 74 LYS A N 1
ATOM 565 C CA . LYS A 1 74 ? -35.430 10.742 29.914 1.00 87.25 74 LYS A CA 1
ATOM 566 C C . LYS A 1 74 ? -34.276 11.738 29.952 1.00 87.25 74 LYS A C 1
ATOM 568 O O . LYS A 1 74 ? -33.109 11.350 29.924 1.00 87.25 74 LYS A O 1
ATOM 573 N N . LEU A 1 75 ? -34.597 13.025 29.950 1.00 88.56 75 LEU A N 1
ATOM 574 C CA . LEU A 1 75 ? -33.623 14.109 30.024 1.00 88.56 75 LEU A CA 1
ATOM 575 C C . LEU A 1 75 ? -33.598 14.667 31.443 1.00 88.56 75 LEU A C 1
ATOM 577 O O . LEU A 1 75 ? -34.644 15.039 31.969 1.00 88.56 75 LEU A O 1
ATOM 581 N N . SER A 1 76 ? -32.406 14.780 32.030 1.00 89.81 76 SER A N 1
ATOM 582 C CA . SER A 1 76 ? -32.202 15.409 33.339 1.00 89.81 76 SER A CA 1
ATOM 583 C C . SER A 1 76 ? -31.734 16.853 33.174 1.00 89.81 76 SER A C 1
ATOM 585 O O . SER A 1 76 ? -30.719 17.138 32.537 1.00 89.81 76 SER A O 1
ATOM 587 N N . GLY A 1 77 ? -32.490 17.769 33.758 1.00 86.25 77 GLY A N 1
ATOM 588 C CA . GLY A 1 77 ? -32.307 19.210 33.720 1.00 86.25 77 GLY A CA 1
ATOM 589 C C . GLY A 1 77 ? -31.621 19.767 34.971 1.00 86.25 77 GLY A C 1
ATOM 590 O O . GLY A 1 77 ? -30.895 19.043 35.662 1.00 86.25 77 GLY A O 1
ATOM 591 N N . PRO A 1 78 ? -31.778 21.071 35.253 1.00 87.62 78 PRO A N 1
ATOM 592 C CA . PRO A 1 78 ? -31.166 21.721 36.411 1.00 87.62 78 PRO A CA 1
ATOM 593 C C . PRO A 1 78 ? -31.690 21.163 37.753 1.00 87.62 78 PRO A C 1
ATOM 595 O O . PRO A 1 78 ? -32.758 20.540 37.789 1.00 87.62 78 PRO A O 1
ATOM 598 N N . PRO A 1 79 ? -30.962 21.380 38.866 1.00 91.19 79 PRO A N 1
ATOM 599 C CA . PRO A 1 79 ? -31.413 20.982 40.197 1.00 91.19 79 PRO A CA 1
ATOM 600 C C . PRO A 1 79 ? -32.786 21.568 40.541 1.00 91.19 79 PRO A C 1
ATOM 602 O O . PRO A 1 79 ? -33.064 22.730 40.235 1.00 91.19 79 PRO A O 1
ATOM 605 N N . ALA A 1 80 ? -33.623 20.804 41.242 1.00 86.44 80 ALA A N 1
ATOM 606 C CA . ALA A 1 80 ? -34.996 21.168 41.589 1.00 86.44 80 ALA A CA 1
ATOM 607 C C . ALA A 1 80 ? -35.084 22.536 42.291 1.00 86.44 80 ALA A C 1
ATOM 609 O O . ALA A 1 80 ? -35.945 23.346 41.961 1.00 86.44 80 ALA A O 1
ATOM 610 N N . LYS A 1 81 ? -34.120 22.838 43.176 1.00 85.50 81 LYS A N 1
ATOM 611 C CA . LYS A 1 81 ? -34.015 24.119 43.905 1.00 85.50 81 LYS A CA 1
ATOM 612 C C . LYS A 1 81 ? -33.751 25.335 43.008 1.00 85.50 81 LYS A C 1
ATOM 614 O O . LYS A 1 81 ? -34.076 26.457 43.378 1.00 85.50 81 LYS A O 1
ATOM 619 N N . GLN A 1 82 ? -33.121 25.125 41.853 1.00 83.88 82 GLN A N 1
ATOM 620 C CA . GLN A 1 82 ? -32.860 26.179 40.866 1.00 83.88 82 GLN A CA 1
ATOM 621 C C . GLN A 1 82 ? -33.983 26.270 39.834 1.00 83.88 82 GLN A C 1
ATOM 623 O O . GLN A 1 82 ? -34.224 27.332 39.267 1.00 83.88 82 GLN A O 1
ATOM 628 N N . ALA A 1 83 ? -34.661 25.154 39.582 1.00 82.69 83 ALA A N 1
ATOM 629 C CA . ALA A 1 83 ? -35.700 25.042 38.576 1.00 82.69 83 ALA A CA 1
ATOM 630 C C . ALA A 1 83 ? -37.087 25.464 39.087 1.00 82.69 83 ALA A C 1
ATOM 632 O O . ALA A 1 83 ? -37.917 25.886 38.285 1.00 82.69 83 ALA A O 1
ATOM 633 N N . LYS A 1 84 ? -37.340 25.383 40.401 1.00 84.62 84 LYS A N 1
ATOM 634 C CA . LYS A 1 84 ? -38.621 25.748 41.016 1.00 84.62 84 LYS A CA 1
ATOM 635 C C . LYS A 1 84 ? -38.407 26.575 42.289 1.00 84.62 84 LYS A C 1
ATOM 637 O O . LYS A 1 84 ? -37.749 26.115 43.219 1.00 84.62 84 LYS A O 1
ATOM 642 N N . GLN A 1 85 ? -38.965 27.784 42.321 1.00 84.94 85 GLN A N 1
ATOM 643 C CA . GLN A 1 85 ? -38.925 28.715 43.459 1.00 84.94 85 GLN A CA 1
ATOM 644 C C . GLN A 1 85 ? -40.345 29.214 43.744 1.00 84.94 85 GLN A C 1
ATOM 646 O O . GLN A 1 85 ? -41.096 29.483 42.809 1.00 84.94 85 GLN A O 1
ATOM 651 N N . ASP A 1 86 ? -40.742 29.267 45.019 1.00 80.69 86 ASP A N 1
ATOM 652 C CA . ASP A 1 86 ? -42.081 29.697 45.465 1.00 80.69 86 ASP A CA 1
ATOM 653 C C . ASP A 1 86 ? -43.244 29.024 44.707 1.00 80.69 86 ASP A C 1
ATOM 655 O O . ASP A 1 86 ? -44.245 29.640 44.344 1.00 80.69 86 ASP A O 1
ATOM 659 N N . GLY A 1 87 ? -43.084 27.732 44.402 1.00 76.56 87 GLY A N 1
ATOM 660 C CA . GLY A 1 87 ? -44.076 26.933 43.677 1.00 76.56 87 GLY A CA 1
ATOM 661 C C . GLY A 1 87 ? -44.131 27.167 42.160 1.00 76.56 87 GLY A C 1
ATOM 662 O O . GLY A 1 87 ? -44.821 26.410 41.476 1.00 76.56 87 GLY A O 1
ATOM 663 N N . LYS A 1 88 ? -43.375 28.129 41.612 1.00 85.25 88 LYS A N 1
ATOM 664 C CA . LYS A 1 88 ? -43.342 28.466 40.179 1.00 85.25 88 LYS A CA 1
ATOM 665 C C . LYS A 1 88 ? -42.064 27.976 39.497 1.00 85.25 88 LYS A C 1
ATOM 667 O O . LYS A 1 88 ? -40.992 27.933 40.102 1.00 85.25 88 LYS A O 1
ATOM 672 N N . TRP A 1 89 ? -42.183 27.602 38.223 1.00 88.94 89 TRP A N 1
ATOM 673 C CA . TRP A 1 89 ? -41.033 27.276 37.380 1.00 88.94 89 TRP A CA 1
ATOM 674 C C . TRP A 1 89 ? -40.194 28.529 37.112 1.00 88.94 89 TRP A C 1
ATOM 676 O O . TRP A 1 89 ? -40.733 29.606 36.870 1.00 88.94 89 TRP A O 1
ATOM 686 N N . THR A 1 90 ? -38.871 28.397 37.181 1.00 91.62 90 THR A N 1
ATOM 687 C CA . THR A 1 90 ? -37.931 29.498 36.930 1.00 91.62 90 THR A CA 1
ATOM 688 C C . THR A 1 90 ? -37.502 29.537 35.461 1.00 91.62 90 THR A C 1
ATOM 690 O O . THR A 1 90 ? -37.647 28.556 34.731 1.00 91.62 90 THR A O 1
ATOM 693 N N . LYS A 1 91 ? -36.838 30.623 35.035 1.00 89.12 91 LYS A N 1
ATOM 694 C CA . LYS A 1 91 ? -36.235 30.737 33.688 1.00 89.12 91 LYS A CA 1
ATOM 695 C C . LYS A 1 91 ? -35.289 29.581 33.330 1.00 89.12 91 LYS A C 1
ATOM 697 O O . LYS A 1 91 ? -35.136 29.253 32.155 1.00 89.12 91 LYS A O 1
ATOM 702 N N . ALA A 1 92 ? -34.653 28.950 34.322 1.00 86.50 92 ALA A N 1
ATOM 703 C CA . ALA A 1 92 ? -33.797 27.786 34.099 1.00 86.50 92 ALA A CA 1
ATOM 704 C C . ALA A 1 92 ? -34.611 26.546 33.683 1.00 86.50 92 ALA A C 1
ATOM 706 O O . ALA A 1 92 ? -34.186 25.802 32.799 1.00 86.50 92 ALA A O 1
ATOM 707 N N . ALA A 1 93 ? -35.793 26.349 34.276 1.00 86.56 93 ALA A N 1
ATOM 708 C CA . ALA A 1 93 ? -36.737 25.309 33.872 1.00 86.56 93 ALA A CA 1
ATOM 709 C C . ALA A 1 93 ? -37.346 25.605 32.492 1.00 86.56 93 ALA A C 1
ATOM 711 O O . ALA A 1 93 ? -37.421 24.706 31.660 1.00 86.56 93 ALA A O 1
ATOM 712 N N . GLU A 1 94 ? -37.688 26.866 32.204 1.00 88.56 94 GLU A N 1
ATOM 713 C CA . GLU A 1 94 ? -38.200 27.288 30.888 1.00 88.56 94 GLU A CA 1
ATOM 714 C C . GLU A 1 94 ? -37.172 27.053 29.771 1.00 88.56 94 GLU A C 1
ATOM 716 O O . GLU A 1 94 ? -37.497 26.514 28.711 1.00 88.56 94 GLU A O 1
ATOM 721 N N . GLY A 1 95 ? -35.907 27.410 30.016 1.00 88.50 95 GLY A N 1
ATOM 722 C CA . GLY A 1 95 ? -34.810 27.155 29.084 1.00 88.50 95 GLY A CA 1
ATOM 723 C C . GLY A 1 95 ? -34.572 25.660 28.856 1.00 88.50 95 GLY A C 1
ATOM 724 O O . GLY A 1 95 ? -34.315 25.243 27.725 1.00 88.50 95 GLY A O 1
ATOM 725 N N . PHE A 1 96 ? -34.708 24.844 29.906 1.00 90.31 96 PHE A N 1
ATOM 726 C CA . PHE A 1 96 ? -34.615 23.390 29.803 1.00 90.31 96 PHE A CA 1
ATOM 727 C C . PHE A 1 96 ? -35.779 22.787 29.002 1.00 90.31 96 PHE A C 1
ATOM 729 O O . PHE A 1 96 ? -35.523 22.021 28.075 1.00 90.31 96 PHE A O 1
ATOM 736 N N . ALA A 1 97 ? -37.024 23.188 29.275 1.00 87.06 97 ALA A N 1
ATOM 737 C CA . ALA A 1 97 ? -38.206 22.765 28.519 1.00 87.06 97 ALA A CA 1
ATOM 738 C C . ALA A 1 97 ? -38.095 23.135 27.032 1.00 87.06 97 ALA A C 1
ATOM 740 O O . ALA A 1 97 ? -38.293 22.285 26.164 1.00 87.06 97 ALA A O 1
ATOM 741 N N . ARG A 1 98 ? -37.659 24.366 26.723 1.00 87.00 98 ARG A N 1
ATOM 742 C CA . ARG A 1 98 ? -37.426 24.814 25.341 1.00 87.00 98 ARG A CA 1
ATOM 743 C C . ARG A 1 98 ? -36.351 23.980 24.643 1.00 87.00 98 ARG A C 1
ATOM 745 O O . ARG A 1 98 ? -36.541 23.589 23.497 1.00 87.00 98 ARG A O 1
ATOM 752 N N . LYS A 1 99 ? -35.240 23.681 25.324 1.00 84.88 99 LYS A N 1
ATOM 753 C CA . LYS A 1 99 ? -34.165 22.833 24.779 1.00 84.88 99 LYS A CA 1
ATOM 754 C C . LYS A 1 99 ? -34.616 21.382 24.570 1.00 84.88 99 LYS A C 1
ATOM 756 O O . LYS A 1 99 ? -34.146 20.735 23.640 1.00 84.88 99 LYS A O 1
ATOM 761 N N . ALA A 1 100 ? -35.509 20.881 25.420 1.00 82.81 100 ALA A N 1
ATOM 762 C CA . ALA A 1 100 ? -36.107 19.553 25.302 1.00 82.81 100 ALA A CA 1
ATOM 763 C C . ALA A 1 100 ? -37.306 19.503 24.329 1.00 82.81 100 ALA A C 1
ATOM 765 O O . ALA A 1 100 ? -37.775 18.414 24.011 1.00 82.81 100 ALA A O 1
ATOM 766 N N . GLY A 1 101 ? -37.785 20.647 23.824 1.00 82.88 101 GLY A N 1
ATOM 767 C CA . GLY A 1 101 ? -38.905 20.719 22.877 1.00 82.88 101 GLY A CA 1
ATOM 768 C C . GLY A 1 101 ? -40.257 20.320 23.477 1.00 82.88 101 GLY A C 1
ATOM 769 O O . GLY A 1 101 ? -41.112 19.810 22.762 1.00 82.88 101 GLY A O 1
ATOM 770 N N . VAL A 1 102 ? -40.439 20.513 24.785 1.00 84.00 102 VAL A N 1
ATOM 771 C CA . VAL A 1 102 ? -41.628 20.092 25.545 1.00 84.00 102 VAL A CA 1
ATOM 772 C C . VAL A 1 102 ? -42.268 21.287 26.262 1.00 84.00 102 VAL A C 1
ATOM 774 O O . VAL A 1 102 ? -41.562 22.248 26.583 1.00 84.00 102 VAL A O 1
ATOM 777 N N . PRO A 1 103 ? -43.586 21.260 26.523 1.00 87.94 103 PRO A N 1
ATOM 778 C CA . PRO A 1 103 ? -44.244 22.283 27.334 1.00 87.94 103 PRO A CA 1
ATOM 779 C C . PRO A 1 103 ? -43.741 22.245 28.791 1.00 87.94 103 PRO A C 1
ATOM 781 O O . PRO A 1 103 ? -43.316 21.198 29.284 1.00 87.94 103 PRO A O 1
ATOM 784 N N . LEU A 1 104 ? -43.770 23.383 29.496 1.00 86.75 104 LEU A N 1
ATOM 785 C CA . LEU A 1 104 ? -43.273 23.504 30.881 1.00 86.75 104 LEU A CA 1
ATOM 786 C C . LEU A 1 104 ? -44.020 22.595 31.862 1.00 86.75 104 LEU A C 1
ATOM 788 O O . LEU A 1 104 ? -43.467 22.163 32.871 1.00 86.75 104 LEU A O 1
ATOM 792 N N . GLU A 1 105 ? -45.269 22.290 31.548 1.00 87.44 105 GLU A N 1
ATOM 793 C CA . GLU A 1 105 ? -46.163 21.430 32.310 1.00 87.44 105 GLU A CA 1
ATOM 794 C C . GLU A 1 105 ? -45.735 19.955 32.254 1.00 87.44 105 GLU A C 1
ATOM 796 O O . GLU A 1 105 ? -46.097 19.182 33.137 1.00 87.44 105 GLU A O 1
ATOM 801 N N . ALA A 1 106 ? -44.935 19.566 31.253 1.00 85.69 106 ALA A N 1
ATOM 802 C CA . ALA A 1 106 ? -44.391 18.214 31.125 1.00 85.69 106 ALA A CA 1
ATOM 803 C C . ALA A 1 106 ? -43.155 17.971 32.012 1.00 85.69 106 ALA A C 1
ATOM 805 O O . ALA A 1 106 ? -42.679 16.840 32.106 1.00 85.69 106 ALA A O 1
ATOM 806 N N . LEU A 1 107 ? -42.616 19.014 32.654 1.00 88.75 107 LEU A N 1
ATOM 807 C CA . LEU A 1 107 ? -41.480 18.891 33.564 1.00 88.75 107 LEU A CA 1
ATOM 808 C C . LEU A 1 107 ? -41.904 18.248 34.888 1.00 88.75 107 LEU A C 1
ATOM 810 O O . LEU A 1 107 ? -42.867 18.667 35.530 1.00 88.75 107 LEU A O 1
ATOM 814 N N . GLN A 1 108 ? -41.119 17.280 35.349 1.00 88.50 108 GLN A N 1
ATOM 815 C CA . GLN A 1 108 ? -41.315 16.601 36.628 1.00 88.50 108 GLN A CA 1
ATOM 816 C C . GLN A 1 108 ? -40.076 16.767 37.506 1.00 88.50 108 GLN A C 1
ATOM 818 O O . GLN A 1 108 ? -38.984 17.017 37.006 1.00 88.50 108 GLN A O 1
ATOM 823 N N . ILE A 1 109 ? -40.229 16.666 38.826 1.00 87.25 109 ILE A N 1
ATOM 824 C CA . ILE A 1 109 ? -39.092 16.630 39.754 1.00 87.25 109 ILE A CA 1
ATOM 825 C C . ILE A 1 109 ? -38.939 15.194 40.231 1.00 87.25 109 ILE A C 1
ATOM 827 O O . ILE A 1 109 ? -39.857 14.648 40.837 1.00 87.25 109 ILE A O 1
ATOM 831 N N . GLU A 1 110 ? -37.771 14.614 39.990 1.00 87.12 110 GLU A N 1
ATOM 832 C CA . GLU A 1 110 ? -37.388 13.315 40.529 1.00 87.12 110 GLU A CA 1
ATOM 833 C C . GLU A 1 110 ? -36.068 13.456 41.283 1.00 87.12 110 GLU A C 1
ATOM 835 O O . GLU A 1 110 ? -35.060 13.908 40.734 1.00 87.12 110 GLU A O 1
ATOM 840 N N . GLY A 1 111 ? -36.077 13.094 42.567 1.00 86.31 111 GLY A N 1
ATOM 841 C CA . GLY A 1 111 ? -34.934 13.322 43.447 1.00 86.31 111 GLY A CA 1
ATOM 842 C C . GLY A 1 111 ? -34.600 14.812 43.563 1.00 86.31 111 GLY A C 1
ATOM 843 O O . GLY A 1 111 ? -35.442 15.621 43.953 1.00 86.31 111 GLY A O 1
ATOM 844 N N . ASP A 1 112 ? -33.362 15.182 43.235 1.00 89.88 112 ASP A N 1
ATOM 845 C CA . ASP A 1 112 ? -32.850 16.549 43.331 1.00 89.88 112 ASP A CA 1
ATOM 846 C C . ASP A 1 112 ? -32.859 17.315 41.997 1.00 89.88 112 ASP A C 1
ATOM 848 O O . ASP A 1 112 ? -32.365 18.445 41.952 1.00 89.88 112 ASP A O 1
ATOM 852 N N . ARG A 1 113 ? -33.427 16.760 40.914 1.00 90.12 113 ARG A N 1
ATOM 853 C CA . ARG A 1 113 ? -33.396 17.370 39.571 1.00 90.12 113 ARG A CA 1
ATOM 854 C C . ARG A 1 113 ? -34.760 17.408 38.898 1.00 90.12 113 ARG A C 1
ATOM 856 O O . ARG A 1 113 ? -35.651 16.616 39.187 1.00 90.12 113 ARG A O 1
ATOM 863 N N . VAL A 1 114 ? -34.895 18.337 37.955 1.00 90.31 114 VAL A N 1
ATOM 864 C CA . VAL A 1 114 ? -35.999 18.305 36.993 1.00 90.31 114 VAL A CA 1
ATOM 865 C C . VAL A 1 114 ? -35.696 17.276 35.920 1.00 90.31 114 VAL A C 1
ATOM 867 O O . VAL A 1 114 ? -34.587 17.245 35.397 1.00 90.31 114 VAL A O 1
ATOM 870 N N . VAL A 1 115 ? -36.680 16.465 35.572 1.00 90.25 115 VAL A N 1
ATOM 871 C CA . VAL A 1 115 ? -36.618 15.493 34.489 1.00 90.25 115 VAL A CA 1
ATOM 872 C C . VAL A 1 115 ? -37.790 15.696 33.540 1.00 90.25 115 VAL A C 1
ATOM 874 O O . VAL A 1 115 ? -38.830 16.238 33.916 1.00 90.25 115 VAL A O 1
ATOM 877 N N . VAL A 1 116 ? -37.623 15.266 32.296 1.00 90.81 116 VAL A N 1
ATOM 878 C CA . VAL A 1 116 ? -38.732 15.143 31.351 1.00 90.81 116 VAL A CA 1
ATOM 879 C C . VAL A 1 116 ? -38.525 13.939 30.452 1.00 90.81 116 VAL A C 1
ATOM 881 O O . VAL A 1 116 ? -37.402 13.658 30.023 1.00 90.81 116 VAL A O 1
ATOM 884 N N . GLU A 1 117 ? -39.609 13.224 30.173 1.00 84.81 117 GLU A N 1
ATOM 885 C CA . GLU A 1 117 ? -39.625 12.211 29.128 1.00 84.81 117 GLU A CA 1
ATOM 886 C C . GLU A 1 117 ? -39.913 12.880 27.786 1.00 84.81 117 GLU A C 1
ATOM 888 O O . GLU A 1 117 ? -40.998 13.401 27.535 1.00 84.81 117 GLU A O 1
ATOM 893 N N . GLN A 1 118 ? -38.909 12.883 26.919 1.00 83.31 118 GLN A N 1
ATOM 894 C CA . GLN A 1 118 ? -39.038 13.324 25.543 1.00 83.31 118 GLN A CA 1
ATOM 895 C C . GLN A 1 118 ? -39.451 12.128 24.684 1.00 83.31 118 GLN A C 1
ATOM 897 O O . GLN A 1 118 ? -38.730 11.128 24.626 1.00 83.31 118 GLN A O 1
ATOM 902 N N . HIS A 1 119 ? -40.591 12.241 24.003 1.00 79.00 119 HIS A N 1
ATOM 903 C CA . HIS A 1 119 ? -41.024 11.271 23.003 1.00 79.00 119 HIS A CA 1
ATOM 904 C C . HIS A 1 119 ? -40.677 11.794 21.608 1.00 79.00 119 HIS A C 1
ATOM 906 O O . HIS A 1 119 ? -41.209 12.811 21.168 1.00 79.00 119 HIS A O 1
ATOM 912 N N . LEU A 1 120 ? -39.755 11.121 20.929 1.00 78.06 120 LEU A N 1
ATOM 913 C CA . LEU A 1 120 ? -39.356 11.433 19.562 1.00 78.06 120 LEU A CA 1
ATOM 914 C C . LEU A 1 120 ? -39.992 10.403 18.637 1.00 78.06 120 LEU A C 1
ATOM 916 O O . LEU A 1 120 ? -39.558 9.250 18.615 1.00 78.06 120 LEU A O 1
ATOM 920 N N . SER A 1 121 ? -41.006 10.820 17.879 1.00 79.81 121 SER A N 1
ATOM 921 C CA . SER A 1 121 ? -41.602 9.966 16.856 1.00 79.81 121 SER A CA 1
ATOM 922 C C . SER A 1 121 ? -40.567 9.606 15.793 1.00 79.81 121 SER A C 1
ATOM 924 O O . SER A 1 121 ? -39.846 10.471 15.293 1.00 79.81 121 SER A O 1
ATOM 926 N N . GLY A 1 122 ? -40.485 8.328 15.443 1.00 82.06 122 GLY A N 1
ATOM 927 C CA . GLY A 1 122 ? -39.596 7.859 14.395 1.00 82.06 122 GLY A CA 1
ATOM 928 C C . GLY A 1 122 ? -40.042 8.343 13.018 1.00 82.06 122 GLY A C 1
ATOM 929 O O . GLY A 1 122 ? -41.237 8.388 12.724 1.00 82.06 122 GLY A O 1
ATOM 930 N N . GLN A 1 123 ? -39.078 8.710 12.176 1.00 89.62 123 GLN A N 1
ATOM 931 C CA . GLN A 1 123 ? -39.311 9.211 10.823 1.00 89.62 123 GLN A CA 1
ATOM 932 C C . GLN A 1 123 ? -39.601 8.061 9.845 1.00 89.62 123 GLN A C 1
ATOM 934 O O . GLN A 1 123 ? -39.045 6.968 9.983 1.00 89.62 123 GLN A O 1
ATOM 939 N N . ALA A 1 124 ? -40.471 8.292 8.857 1.00 93.81 124 ALA A N 1
ATOM 940 C CA . ALA A 1 124 ? -40.746 7.320 7.799 1.00 93.81 124 ALA A CA 1
ATOM 941 C C . ALA A 1 124 ? -39.578 7.240 6.801 1.00 93.81 124 ALA A C 1
ATOM 943 O O . ALA A 1 124 ? -38.988 8.260 6.440 1.00 93.81 124 ALA A O 1
ATOM 944 N N . ALA A 1 125 ? -39.275 6.044 6.290 1.00 93.50 125 ALA A N 1
ATOM 945 C CA . ALA A 1 125 ? -38.164 5.856 5.353 1.00 93.50 125 ALA A CA 1
ATOM 946 C C . ALA A 1 125 ? -38.325 6.675 4.061 1.00 93.50 125 ALA A C 1
ATOM 948 O O . ALA A 1 125 ? -37.350 7.224 3.555 1.00 93.50 125 ALA A O 1
ATOM 949 N N . VAL A 1 126 ? -39.558 6.821 3.563 1.00 96.00 126 VAL A N 1
ATOM 950 C CA . VAL A 1 126 ? -39.866 7.625 2.366 1.00 96.00 126 VAL A CA 1
ATOM 951 C C . VAL A 1 126 ? -39.506 9.109 2.526 1.00 96.00 126 VAL A C 1
ATOM 953 O O . VAL A 1 126 ? -39.211 9.772 1.538 1.00 96.00 126 VAL A O 1
ATOM 956 N N . GLU A 1 127 ? -39.487 9.619 3.759 1.00 94.94 127 GLU A N 1
ATOM 957 C CA . GLU A 1 127 ? -39.124 11.005 4.075 1.00 94.94 127 GLU A CA 1
ATOM 958 C C . GLU A 1 127 ? -37.631 11.149 4.393 1.00 94.94 127 GLU A C 1
ATOM 960 O O . GLU A 1 127 ? -37.018 12.158 4.054 1.00 94.94 127 GLU A O 1
ATOM 965 N N . ALA A 1 128 ? -37.039 10.145 5.046 1.00 94.81 128 ALA A N 1
ATOM 966 C CA . ALA A 1 128 ? -35.643 10.177 5.475 1.00 94.81 128 ALA A CA 1
ATOM 967 C C . ALA A 1 128 ? -34.653 9.897 4.332 1.00 94.81 128 ALA A C 1
ATOM 969 O O . ALA A 1 128 ? -33.577 10.490 4.286 1.00 94.81 128 ALA A O 1
ATOM 970 N N . LEU A 1 129 ? -34.994 8.990 3.409 1.00 96.88 129 LEU A N 1
ATOM 971 C CA . LEU A 1 129 ? -34.070 8.524 2.372 1.00 96.88 129 LEU A CA 1
ATOM 972 C C . LEU A 1 129 ? -33.679 9.592 1.338 1.00 96.88 129 LEU A C 1
ATOM 974 O O . LEU A 1 129 ? -32.497 9.631 1.006 1.00 96.88 129 LEU A O 1
ATOM 978 N N . PRO A 1 130 ? -34.577 10.466 0.838 1.00 97.62 130 PRO A N 1
ATOM 979 C CA . PRO A 1 130 ? -34.203 11.504 -0.120 1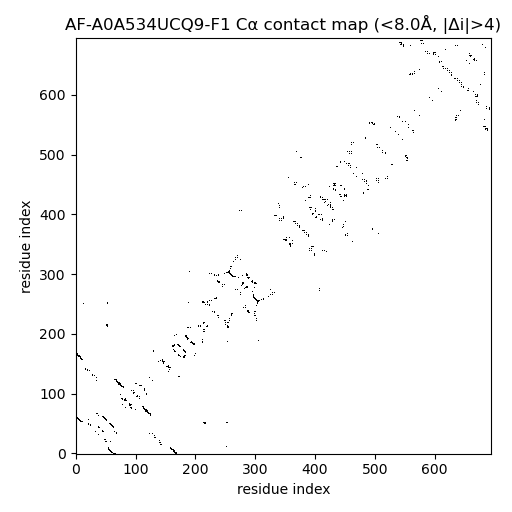.00 97.62 130 PRO A CA 1
ATOM 980 C C . PRO A 1 130 ? -32.979 12.342 0.284 1.00 97.62 130 PRO A C 1
ATOM 982 O O . PRO A 1 130 ? -31.966 12.249 -0.412 1.00 97.62 130 PRO A O 1
ATOM 985 N N . PRO A 1 131 ? -32.975 13.073 1.420 1.00 96.81 131 PRO A N 1
ATOM 986 C CA . PRO A 1 131 ? -31.817 13.882 1.800 1.00 96.81 131 PRO A CA 1
ATOM 987 C C . PRO A 1 131 ? -30.566 13.040 2.095 1.00 96.81 131 PRO A C 1
ATOM 989 O O . PRO A 1 131 ? -29.453 13.504 1.852 1.00 96.81 131 PRO A O 1
ATOM 992 N N . ILE A 1 132 ? -30.723 11.802 2.581 1.00 97.19 132 ILE A N 1
ATOM 993 C CA . ILE A 1 132 ? -29.601 10.872 2.786 1.00 97.19 132 ILE A CA 1
ATOM 994 C C . ILE A 1 132 ? -28.921 10.558 1.450 1.00 97.19 132 ILE A C 1
ATOM 996 O O . ILE A 1 132 ? -27.698 10.646 1.342 1.00 97.19 132 ILE A O 1
ATOM 1000 N N . LEU A 1 133 ? -29.698 10.214 0.421 1.00 98.00 133 LEU A N 1
ATOM 1001 C CA . LEU A 1 133 ? -29.158 9.872 -0.893 1.00 98.00 133 LEU A CA 1
ATOM 1002 C C . LEU A 1 133 ? -28.486 11.080 -1.548 1.00 98.00 133 LEU A C 1
ATOM 1004 O O . LEU A 1 133 ? -27.380 10.940 -2.060 1.00 98.00 133 LEU A O 1
ATOM 1008 N N . GLU A 1 134 ? -29.077 12.273 -1.459 1.00 96.44 134 GLU A N 1
ATOM 1009 C CA . GLU A 1 134 ? -28.459 13.508 -1.965 1.00 96.44 134 GLU A CA 1
ATOM 1010 C C . GLU A 1 134 ? -27.101 13.789 -1.302 1.00 96.44 134 GLU A C 1
ATOM 1012 O O . GLU A 1 134 ? -26.126 14.128 -1.981 1.00 96.44 134 GLU A O 1
ATOM 1017 N N . GLN A 1 135 ? -27.004 13.594 0.018 1.00 95.25 135 GLN A N 1
ATOM 1018 C CA . GLN A 1 135 ? -25.743 13.717 0.754 1.00 95.25 135 GLN A CA 1
ATOM 1019 C C . GLN A 1 135 ? -24.722 12.658 0.334 1.00 95.25 135 GLN A C 1
ATOM 1021 O O . GLN A 1 135 ? -23.541 12.977 0.191 1.00 95.25 135 GLN A O 1
ATOM 1026 N N . ILE A 1 136 ? -25.159 11.420 0.099 1.00 95.94 136 ILE A N 1
ATOM 1027 C CA . ILE A 1 136 ? -24.287 10.344 -0.381 1.00 95.94 136 ILE A CA 1
ATOM 1028 C C . ILE A 1 136 ? -23.706 10.705 -1.747 1.00 95.94 136 ILE A C 1
ATOM 1030 O O . ILE A 1 136 ? -22.491 10.646 -1.897 1.00 95.94 136 ILE A O 1
ATOM 1034 N N . VAL A 1 137 ? -24.517 11.152 -2.717 1.00 94.75 137 VAL A N 1
ATOM 1035 C CA . VAL A 1 137 ? -24.005 11.553 -4.046 1.00 94.75 137 VAL A CA 1
ATOM 1036 C C . VAL A 1 137 ? -22.943 12.652 -3.923 1.00 94.75 137 VAL A C 1
ATOM 1038 O O . VAL A 1 137 ? -21.918 12.602 -4.600 1.00 94.75 137 VAL A O 1
ATOM 1041 N N . ARG A 1 138 ? -23.152 13.621 -3.023 1.00 92.75 138 ARG A N 1
ATOM 1042 C CA . ARG A 1 138 ? -22.217 14.731 -2.763 1.00 92.75 138 ARG A CA 1
ATOM 1043 C C . ARG A 1 138 ? -20.942 14.317 -2.035 1.00 92.75 138 ARG A C 1
ATOM 1045 O O . ARG A 1 138 ? -19.917 14.973 -2.192 1.00 92.75 138 ARG A O 1
ATOM 1052 N N . GLY A 1 139 ? -21.015 13.274 -1.213 1.00 92.75 139 GLY A N 1
ATOM 1053 C CA . GLY A 1 139 ? -19.925 12.853 -0.339 1.00 92.75 139 GLY A CA 1
ATOM 1054 C C . GLY A 1 139 ? -18.933 11.876 -0.969 1.00 92.75 139 GLY A C 1
ATOM 1055 O O . GLY A 1 139 ? -17.916 11.592 -0.335 1.00 92.75 139 GLY A O 1
ATOM 1056 N N . ILE A 1 140 ? -19.193 11.367 -2.182 1.00 93.94 140 ILE A N 1
ATOM 1057 C CA . ILE A 1 140 ? -18.333 10.353 -2.809 1.00 93.94 140 ILE A CA 1
ATOM 1058 C C . ILE A 1 140 ? -16.900 10.897 -2.982 1.00 93.94 140 ILE A C 1
ATOM 1060 O O . ILE A 1 140 ? -16.693 11.898 -3.679 1.00 93.94 140 ILE A O 1
ATOM 1064 N N . PRO A 1 141 ? -15.880 10.241 -2.395 1.00 89.56 141 PRO A N 1
ATOM 1065 C CA . PRO A 1 141 ? -14.513 10.737 -2.426 1.00 89.56 141 PRO A CA 1
ATOM 1066 C C . PRO A 1 141 ? -13.842 10.406 -3.763 1.00 89.56 141 PRO A C 1
ATOM 1068 O O . PRO A 1 141 ? -13.315 9.313 -3.972 1.00 89.56 141 PRO A O 1
ATOM 1071 N N . PHE A 1 142 ? -13.796 11.380 -4.669 1.00 89.75 142 PHE A N 1
ATOM 1072 C CA . PHE A 1 142 ? -13.045 11.261 -5.917 1.00 89.75 142 PHE A CA 1
ATOM 1073 C C . PHE A 1 142 ? -11.664 11.912 -5.815 1.00 89.75 142 PHE A C 1
ATOM 1075 O O . PHE A 1 142 ? -11.520 13.017 -5.299 1.00 89.75 142 PHE A O 1
ATOM 1082 N N . ARG A 1 143 ? -10.634 11.265 -6.387 1.00 79.38 143 ARG A N 1
ATOM 1083 C CA . ARG A 1 143 ? -9.274 11.845 -6.471 1.00 79.38 143 ARG A CA 1
ATOM 1084 C C . ARG A 1 143 ? -9.247 13.151 -7.263 1.00 79.38 143 ARG A C 1
ATOM 1086 O O . ARG A 1 143 ? -8.398 14.004 -7.025 1.00 79.38 143 ARG A O 1
ATOM 1093 N N . LYS A 1 144 ? -10.145 13.268 -8.242 1.00 85.94 144 LYS A N 1
ATOM 1094 C CA . LYS A 1 144 ? -10.346 14.462 -9.052 1.00 85.94 144 LYS A CA 1
ATOM 1095 C C . LYS A 1 144 ? -11.832 14.609 -9.338 1.00 85.94 144 LYS A C 1
ATOM 1097 O O . LYS A 1 144 ? -12.452 13.680 -9.850 1.00 85.94 144 LYS A O 1
ATOM 1102 N N . SER A 1 145 ? -12.369 15.775 -9.025 1.00 87.06 145 SER A N 1
ATOM 1103 C CA . SER A 1 145 ? -13.740 16.164 -9.326 1.00 87.06 145 SER A CA 1
ATOM 1104 C C . SER A 1 145 ? -13.751 17.351 -10.284 1.00 87.06 145 SER A C 1
ATOM 1106 O O . SER A 1 145 ? -12.761 18.071 -10.435 1.00 87.06 145 SER A O 1
ATOM 1108 N N . MET A 1 146 ? -14.884 17.548 -10.937 1.00 87.00 146 MET A N 1
ATOM 1109 C CA . MET A 1 146 ? -15.187 18.708 -11.757 1.00 87.00 146 MET A CA 1
ATOM 1110 C C . MET A 1 146 ? -16.511 19.315 -11.315 1.00 87.00 146 MET A C 1
ATOM 1112 O O . MET A 1 146 ? -17.345 18.638 -10.713 1.00 87.00 146 MET A O 1
ATOM 1116 N N . ARG A 1 147 ? -16.666 20.598 -11.619 1.00 83.19 147 ARG A N 1
ATOM 1117 C CA . ARG A 1 147 ? -17.911 21.350 -11.487 1.00 83.19 147 ARG A CA 1
ATOM 1118 C C . ARG A 1 147 ? -18.371 21.693 -12.896 1.00 83.19 147 ARG A C 1
ATOM 1120 O O . ARG A 1 147 ? -17.525 22.000 -13.740 1.00 83.19 147 ARG A O 1
ATOM 1127 N N . TRP A 1 148 ? -19.663 21.596 -13.162 1.00 73.62 148 TRP A N 1
ATOM 1128 C CA . TRP A 1 148 ? -20.241 21.964 -14.449 1.00 73.62 148 TRP A CA 1
ATOM 1129 C C . TRP A 1 148 ? -21.530 22.756 -14.220 1.00 73.62 148 TRP A C 1
ATOM 1131 O O . TRP A 1 148 ? -22.243 22.500 -13.255 1.00 73.62 148 TRP A O 1
ATOM 1141 N N . ASP A 1 149 ? -21.792 23.700 -15.126 1.00 57.12 149 ASP A N 1
ATOM 1142 C CA . ASP A 1 149 ? -22.942 24.617 -15.125 1.00 57.12 149 ASP A CA 1
ATOM 1143 C C . ASP A 1 149 ? -22.999 25.634 -13.953 1.00 57.12 149 ASP A C 1
ATOM 1145 O O . ASP A 1 149 ? -22.079 25.725 -13.140 1.00 57.12 149 ASP A O 1
ATOM 1149 N N . ALA A 1 150 ? -24.059 26.454 -13.905 1.00 53.31 150 ALA A N 1
ATOM 1150 C CA . ALA A 1 150 ? -24.298 27.595 -13.007 1.00 53.31 150 ALA A CA 1
ATOM 1151 C C . ALA A 1 150 ? -24.327 27.281 -11.492 1.00 53.31 150 ALA A C 1
ATOM 1153 O O . ALA A 1 150 ? -24.560 28.175 -10.675 1.00 53.31 150 ALA A O 1
ATOM 1154 N N . LEU A 1 151 ? -24.100 26.027 -11.096 1.00 57.78 151 LEU A N 1
ATOM 1155 C CA . LEU A 1 151 ? -24.095 25.565 -9.710 1.00 57.78 151 LEU A CA 1
ATOM 1156 C C . LEU A 1 151 ? -22.647 25.354 -9.244 1.00 57.78 151 LEU A C 1
ATOM 1158 O O . LEU A 1 151 ? -22.104 24.254 -9.298 1.00 57.78 151 LEU A O 1
ATOM 1162 N N . GLU A 1 152 ? -22.009 26.413 -8.735 1.00 60.69 152 GLU A N 1
ATOM 1163 C CA . GLU A 1 152 ? -20.623 26.352 -8.230 1.00 60.69 152 GLU A CA 1
ATOM 1164 C C . GLU A 1 152 ? -20.437 25.430 -7.005 1.00 60.69 152 GLU A C 1
ATOM 1166 O O . GLU A 1 152 ? -19.302 25.135 -6.611 1.00 60.69 152 GLU A O 1
ATOM 1171 N N . THR A 1 153 ? -21.530 24.978 -6.383 1.00 69.94 153 THR A N 1
ATOM 1172 C CA . THR A 1 153 ? -21.515 24.213 -5.128 1.00 69.94 153 THR A CA 1
ATOM 1173 C C . THR A 1 153 ? -21.296 22.717 -5.323 1.00 69.94 153 THR A C 1
ATOM 1175 O O . THR A 1 153 ? -20.738 22.069 -4.436 1.00 69.94 153 THR A O 1
ATOM 1178 N N . ASP A 1 154 ? -21.694 22.165 -6.469 1.00 81.88 154 ASP A N 1
ATOM 1179 C CA . ASP A 1 154 ? -21.803 20.720 -6.663 1.00 81.88 154 ASP A CA 1
ATOM 1180 C C . ASP A 1 154 ? -20.640 20.194 -7.512 1.00 81.88 154 ASP A C 1
ATOM 1182 O O . ASP A 1 154 ? -20.320 20.734 -8.569 1.00 81.88 154 ASP A O 1
ATOM 1186 N N . ALA A 1 155 ? -19.971 19.138 -7.040 1.00 87.75 155 ALA A N 1
ATOM 1187 C CA . ALA A 1 155 ? -18.833 18.534 -7.725 1.00 87.75 155 ALA A CA 1
ATOM 1188 C C . ALA A 1 155 ? -18.978 17.012 -7.807 1.00 87.75 155 ALA A C 1
ATOM 1190 O O . ALA A 1 155 ? -19.403 16.366 -6.853 1.00 87.75 155 ALA A O 1
ATOM 1191 N N . PHE A 1 156 ? -18.574 16.439 -8.939 1.00 92.31 156 PHE A N 1
ATOM 1192 C CA . PHE A 1 156 ? -18.563 14.990 -9.168 1.00 92.31 156 PHE A CA 1
ATOM 1193 C C . PHE A 1 156 ? -17.385 14.603 -10.071 1.00 92.31 156 PHE A C 1
ATOM 1195 O O . PHE A 1 156 ? -16.758 15.468 -10.681 1.00 92.31 156 PHE A O 1
ATOM 1202 N N . ALA A 1 157 ? -17.050 13.315 -10.180 1.00 92.06 157 ALA A N 1
ATOM 1203 C CA . ALA A 1 157 ? -15.945 12.865 -11.039 1.00 92.06 157 ALA A CA 1
ATOM 1204 C C . ALA A 1 157 ? -16.149 13.186 -12.530 1.00 92.06 157 ALA A C 1
ATOM 1206 O O . ALA A 1 157 ? -15.186 13.469 -13.247 1.00 92.06 157 ALA A O 1
ATOM 1207 N N . ARG A 1 158 ? -17.398 13.103 -12.992 1.00 93.31 158 ARG A N 1
ATOM 1208 C CA . ARG A 1 158 ? -17.849 13.289 -14.376 1.00 93.31 158 ARG A CA 1
ATOM 1209 C C . ARG A 1 158 ? -19.275 13.848 -14.381 1.00 93.31 158 ARG A C 1
ATOM 1211 O O . ARG A 1 158 ? -19.957 13.676 -13.372 1.00 93.31 158 ARG A O 1
ATOM 1218 N N . PRO A 1 159 ? -19.740 14.457 -15.487 1.00 92.81 159 PRO A N 1
ATOM 1219 C CA . PRO A 1 159 ? -21.116 14.926 -15.589 1.00 92.81 159 PRO A CA 1
ATOM 1220 C C . PRO A 1 159 ? -22.111 13.803 -15.287 1.00 92.81 159 PRO A C 1
ATOM 1222 O O . PRO A 1 159 ? -21.984 12.697 -15.825 1.00 92.81 159 PRO A O 1
ATOM 1225 N N . VAL A 1 160 ? -23.067 14.095 -14.410 1.00 94.19 160 VAL A N 1
ATOM 1226 C CA . VAL A 1 160 ? -24.212 13.230 -14.105 1.00 94.19 160 VAL A CA 1
ATOM 1227 C C . VAL A 1 160 ? -25.294 13.520 -15.142 1.00 94.19 160 VAL A C 1
ATOM 1229 O O . VAL A 1 160 ? -25.625 14.675 -15.375 1.00 94.19 160 VAL A O 1
ATOM 1232 N N . HIS A 1 161 ? -25.825 12.476 -15.775 1.00 93.75 161 HIS A N 1
ATOM 1233 C CA . HIS A 1 161 ? -26.814 12.578 -16.856 1.00 93.75 161 HIS A CA 1
ATOM 1234 C C . HIS A 1 161 ? -28.212 12.134 -16.433 1.00 93.75 161 HIS A C 1
ATOM 1236 O O . HIS A 1 161 ? -29.196 12.604 -16.997 1.00 93.75 161 HIS A O 1
ATOM 1242 N N . TRP A 1 162 ? -28.321 11.203 -15.484 1.00 96.62 162 TRP A N 1
ATOM 1243 C CA . TRP A 1 162 ? -29.608 10.788 -14.929 1.00 96.62 162 TRP A CA 1
ATOM 1244 C C . TRP A 1 162 ? -29.446 10.261 -13.506 1.00 96.62 162 TRP A C 1
ATOM 1246 O O . TRP A 1 162 ? -28.373 9.800 -13.110 1.00 96.62 162 TRP A O 1
ATOM 1256 N N . ILE A 1 163 ? -30.539 10.310 -12.752 1.00 97.88 163 ILE A N 1
ATOM 1257 C CA . ILE A 1 163 ? -30.679 9.631 -11.467 1.00 97.88 163 ILE A CA 1
ATOM 1258 C C . 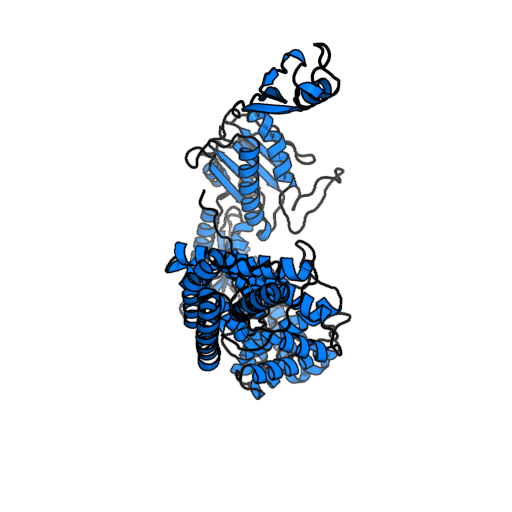ILE A 1 163 ? -31.914 8.747 -11.560 1.00 97.88 163 ILE A C 1
ATOM 1260 O O . ILE A 1 163 ? -32.969 9.200 -12.009 1.00 97.88 163 ILE A O 1
ATOM 1264 N N . ALA A 1 164 ? -31.798 7.496 -11.126 1.00 98.00 164 ALA A N 1
ATOM 1265 C CA . ALA A 1 164 ? -32.940 6.605 -10.996 1.00 98.00 164 ALA A CA 1
ATOM 1266 C C . ALA A 1 164 ? -33.140 6.220 -9.534 1.00 98.00 164 ALA A C 1
ATOM 1268 O O . ALA A 1 164 ? -32.189 5.826 -8.864 1.00 98.00 164 ALA A O 1
ATOM 1269 N N . ALA A 1 165 ? -34.360 6.366 -9.017 1.00 98.31 165 ALA A N 1
ATOM 1270 C CA . ALA A 1 165 ? -34.633 6.091 -7.611 1.00 98.31 165 ALA A CA 1
ATOM 1271 C C . ALA A 1 165 ? -36.061 5.581 -7.393 1.00 98.31 165 ALA A C 1
ATOM 1273 O O . ALA A 1 165 ? -37.035 6.255 -7.743 1.00 98.31 165 ALA A O 1
ATOM 1274 N N . THR A 1 166 ? -36.189 4.410 -6.770 1.00 98.31 166 THR A N 1
ATOM 1275 C CA . THR A 1 166 ? -37.477 3.865 -6.320 1.00 98.31 166 THR A CA 1
ATOM 1276 C C . THR A 1 166 ? -37.371 3.218 -4.948 1.00 98.31 166 THR A C 1
ATOM 1278 O O . THR A 1 166 ? -36.382 2.546 -4.668 1.00 98.31 166 THR A O 1
ATOM 1281 N N . LEU A 1 167 ? -38.424 3.346 -4.143 1.00 97.62 167 LEU A N 1
ATOM 1282 C CA . LEU A 1 167 ? -38.605 2.663 -2.863 1.00 97.62 167 LEU A CA 1
ATOM 1283 C C . LEU A 1 167 ? -39.868 1.793 -2.937 1.00 97.62 167 LEU A C 1
ATOM 1285 O O . LEU A 1 167 ? -40.955 2.311 -3.192 1.00 97.62 167 LEU A O 1
ATOM 1289 N N . ASP A 1 168 ? -39.725 0.476 -2.773 1.00 95.00 168 ASP A N 1
ATOM 1290 C CA . ASP A 1 168 ? -40.778 -0.526 -3.016 1.00 95.00 168 ASP A CA 1
ATOM 1291 C C . ASP A 1 168 ? -41.471 -0.328 -4.384 1.00 95.00 168 ASP A C 1
ATOM 1293 O O . ASP A 1 168 ? -42.695 -0.375 -4.516 1.00 95.00 168 ASP A O 1
ATOM 1297 N N . GLY A 1 169 ? -40.672 -0.029 -5.416 1.00 93.62 169 GLY A N 1
ATOM 1298 C CA . GLY A 1 169 ? -41.137 0.214 -6.788 1.00 93.62 169 GLY A CA 1
ATOM 1299 C C . GLY A 1 169 ? -41.838 1.560 -7.014 1.00 93.62 169 GLY A C 1
ATOM 1300 O O . GLY A 1 169 ? -42.195 1.877 -8.148 1.00 93.62 169 GLY A O 1
ATOM 1301 N N . LYS A 1 170 ? -42.021 2.384 -5.975 1.00 96.56 170 LYS A N 1
ATOM 1302 C CA . LYS A 1 170 ? -42.584 3.735 -6.104 1.00 96.56 170 LYS A CA 1
ATOM 1303 C C . LYS A 1 170 ? -41.471 4.757 -6.338 1.00 96.56 170 LYS A C 1
ATOM 1305 O O . LYS A 1 170 ? -40.429 4.642 -5.695 1.00 96.56 170 LYS A O 1
ATOM 1310 N N . PRO A 1 171 ? -41.664 5.766 -7.207 1.00 97.06 171 PRO A N 1
ATOM 1311 C CA . PRO A 1 171 ? -40.659 6.802 -7.438 1.00 97.06 171 PRO A CA 1
ATOM 1312 C C . PRO A 1 171 ? -40.256 7.511 -6.141 1.00 97.06 171 PRO A C 1
ATOM 1314 O O . PRO A 1 171 ? -41.119 7.934 -5.372 1.00 97.06 171 PRO A O 1
ATOM 1317 N N . LEU A 1 172 ? -38.950 7.664 -5.927 1.00 97.12 172 LEU A N 1
ATOM 1318 C CA . LEU A 1 172 ? -38.382 8.413 -4.808 1.00 97.12 172 LEU A CA 1
ATOM 1319 C C . LEU A 1 172 ? -37.713 9.677 -5.356 1.00 97.12 172 LEU A C 1
ATOM 1321 O O . LEU A 1 172 ? -36.856 9.580 -6.230 1.00 97.12 172 LEU A O 1
ATOM 1325 N N . GLN A 1 173 ? -38.108 10.855 -4.875 1.00 97.00 173 GLN A N 1
ATOM 1326 C CA . GLN A 1 173 ? -37.562 12.132 -5.351 1.00 97.00 173 GLN A CA 1
ATOM 1327 C C . GLN A 1 173 ? -36.178 12.367 -4.747 1.00 97.00 173 GLN A C 1
ATOM 1329 O O . GLN A 1 173 ? -36.057 12.426 -3.534 1.00 97.00 173 GLN A O 1
ATOM 1334 N N . VAL A 1 174 ? -35.150 12.479 -5.582 1.00 96.75 174 VAL A N 1
ATOM 1335 C CA . VAL A 1 174 ? -33.756 12.742 -5.199 1.00 96.75 174 VAL A CA 1
ATOM 1336 C C . VAL A 1 174 ? -33.189 13.713 -6.221 1.00 96.75 174 VAL A C 1
ATOM 1338 O O . VAL A 1 174 ? -33.381 13.509 -7.424 1.00 96.75 174 VAL A O 1
ATOM 1341 N N . LYS A 1 175 ? -32.487 14.753 -5.773 1.00 94.44 175 LYS A N 1
ATOM 1342 C CA . LYS A 1 175 ? -31.895 15.750 -6.664 1.00 94.44 175 LYS A CA 1
ATOM 1343 C C . LYS A 1 175 ? -30.399 15.924 -6.423 1.00 94.44 175 LYS A C 1
ATOM 1345 O O . LYS A 1 175 ? -29.934 16.067 -5.297 1.00 94.44 175 LYS A O 1
ATOM 1350 N N . PHE A 1 176 ? -29.639 15.995 -7.506 1.00 92.38 176 PHE A N 1
ATOM 1351 C CA . PHE A 1 176 ? -28.232 16.378 -7.475 1.00 92.38 176 PHE A CA 1
ATOM 1352 C C . PHE A 1 176 ? -27.958 17.344 -8.619 1.00 92.38 176 PHE A C 1
ATOM 1354 O O . PHE A 1 176 ? -28.274 17.038 -9.767 1.00 92.38 176 PHE A O 1
ATOM 1361 N N . ALA A 1 177 ? -27.363 18.497 -8.307 1.00 88.56 177 ALA A N 1
ATOM 1362 C CA . ALA A 1 177 ? -27.207 19.597 -9.249 1.00 88.56 177 ALA A CA 1
ATOM 1363 C C . ALA A 1 177 ? -28.547 19.938 -9.942 1.00 88.56 177 ALA A C 1
ATOM 1365 O O . ALA A 1 177 ? -29.553 20.212 -9.279 1.00 88.56 177 ALA A O 1
ATOM 1366 N N . ASP A 1 178 ? -28.569 19.910 -11.267 1.00 88.12 178 ASP A N 1
ATOM 1367 C CA . ASP A 1 178 ? -29.721 20.124 -12.138 1.00 88.12 178 ASP A CA 1
ATOM 1368 C C . ASP A 1 178 ? -30.508 18.834 -12.452 1.00 88.12 178 ASP A C 1
ATOM 1370 O O . ASP A 1 178 ? -31.604 18.897 -13.012 1.00 88.12 178 ASP A O 1
ATOM 1374 N N . VAL A 1 179 ? -30.016 17.666 -12.029 1.00 93.31 179 VAL A N 1
ATOM 1375 C CA . VAL A 1 179 ? -30.609 16.357 -12.331 1.00 93.31 179 VAL A CA 1
ATOM 1376 C C . VAL A 1 179 ? -31.557 15.912 -11.217 1.00 93.31 179 VAL A C 1
ATOM 1378 O O . VAL A 1 179 ? -31.177 15.808 -10.049 1.00 93.31 179 VAL A O 1
ATOM 1381 N N . SER A 1 180 ? -32.804 15.610 -11.586 1.00 95.81 180 SER A N 1
ATOM 1382 C CA . SER A 1 180 ? -33.816 15.030 -10.688 1.00 95.81 180 SER A CA 1
ATOM 1383 C C . SER A 1 180 ? -34.054 13.559 -11.020 1.00 95.81 180 SER A C 1
ATOM 1385 O O . SER A 1 180 ? -33.956 13.155 -12.181 1.00 95.81 180 SER A O 1
ATOM 1387 N N . SER A 1 181 ? -34.368 12.757 -10.006 1.00 97.50 181 SER A N 1
ATOM 1388 C CA . SER A 1 181 ? -34.600 11.327 -10.178 1.00 97.50 181 SER A CA 1
ATOM 1389 C C . SER A 1 181 ? -35.865 11.007 -10.982 1.00 97.50 181 SER A C 1
ATOM 1391 O O . SER A 1 181 ? -36.883 11.697 -10.907 1.00 97.50 181 SER A O 1
ATOM 1393 N N . ALA A 1 182 ? -35.823 9.899 -11.722 1.00 97.00 182 ALA A N 1
ATOM 1394 C CA . ALA A 1 182 ? -36.972 9.319 -12.412 1.00 97.00 182 ALA A CA 1
ATOM 1395 C C . ALA A 1 182 ? -37.012 7.789 -12.216 1.00 97.00 182 ALA A C 1
ATOM 1397 O O . ALA A 1 182 ? -35.971 7.169 -12.015 1.00 97.00 182 ALA A O 1
ATOM 1398 N N . PRO A 1 183 ? -38.175 7.119 -12.308 1.00 96.62 183 PRO A N 1
ATOM 1399 C CA . PRO A 1 183 ? -38.270 5.658 -12.199 1.00 96.62 183 PRO A CA 1
ATOM 1400 C C . PRO A 1 183 ? -37.866 4.951 -13.511 1.00 96.62 183 PRO A C 1
ATOM 1402 O O . PRO A 1 183 ? -38.548 4.037 -13.978 1.00 96.62 183 PRO A O 1
ATOM 1405 N N . LYS A 1 184 ? -36.786 5.407 -14.153 1.00 97.19 184 LYS A N 1
ATOM 1406 C CA . LYS A 1 184 ? -36.283 4.903 -15.436 1.00 97.19 184 LYS A CA 1
ATOM 1407 C C . LYS A 1 184 ? -34.765 4.792 -15.407 1.00 97.19 184 LYS A C 1
ATOM 1409 O O . LYS A 1 184 ? -34.096 5.609 -14.786 1.00 97.19 184 LYS A O 1
ATOM 1414 N N . THR A 1 185 ? -34.241 3.809 -16.121 1.00 97.00 185 THR A N 1
ATOM 1415 C CA . THR A 1 185 ? -32.809 3.590 -16.335 1.00 97.00 185 THR A CA 1
ATOM 1416 C C . THR A 1 185 ? -32.523 3.432 -17.833 1.00 97.00 185 THR A C 1
ATOM 1418 O O . THR A 1 185 ? -33.425 3.547 -18.666 1.00 97.00 185 THR A O 1
ATOM 1421 N N . ARG A 1 186 ? -31.257 3.215 -18.191 1.00 96.44 186 ARG A N 1
ATOM 1422 C CA . ARG A 1 186 ? -30.752 3.132 -19.567 1.00 96.44 186 ARG A CA 1
ATOM 1423 C C . ARG A 1 186 ? -29.965 1.846 -19.784 1.00 96.44 186 ARG A C 1
ATOM 1425 O O . ARG A 1 186 ? -29.346 1.339 -18.849 1.00 96.44 186 ARG A O 1
ATOM 1432 N N . GLY A 1 187 ? -29.992 1.326 -21.007 1.00 95.94 187 GLY A N 1
ATOM 1433 C CA . GLY A 1 187 ? -29.142 0.215 -21.433 1.00 95.94 187 GLY A CA 1
ATOM 1434 C C . GLY A 1 187 ? -27.775 0.673 -21.937 1.00 95.94 187 GLY A C 1
ATOM 1435 O O . GLY A 1 187 ? -27.350 1.812 -21.724 1.00 95.94 187 GLY A O 1
ATOM 1436 N N . HIS A 1 188 ? -27.084 -0.228 -22.630 1.00 96.06 188 HIS A N 1
ATOM 1437 C CA . HIS A 1 188 ? -25.795 0.058 -23.245 1.00 96.06 188 HIS A CA 1
ATOM 1438 C C . HIS A 1 188 ? -25.908 1.171 -24.291 1.00 96.06 188 HIS A C 1
ATOM 1440 O O . HIS A 1 188 ? -26.697 1.057 -25.231 1.00 96.06 188 HIS A O 1
ATOM 1446 N N . ARG A 1 189 ? -25.036 2.187 -24.217 1.00 94.06 189 ARG A N 1
ATOM 1447 C CA . ARG A 1 189 ? -25.100 3.406 -25.055 1.00 94.06 189 ARG A CA 1
ATOM 1448 C C . ARG A 1 189 ? -25.270 3.143 -26.555 1.00 94.06 189 ARG A C 1
ATOM 1450 O O . ARG A 1 189 ? -25.904 3.936 -27.240 1.00 94.06 189 ARG A O 1
ATOM 1457 N N . PHE A 1 190 ? -24.676 2.066 -27.067 1.00 92.94 190 PHE A N 1
ATOM 1458 C CA . PHE A 1 190 ? -24.708 1.731 -28.495 1.00 92.94 190 PHE A CA 1
ATOM 1459 C C . PHE A 1 190 ? -25.558 0.505 -28.837 1.00 92.94 190 PHE A C 1
ATOM 1461 O O . PHE A 1 190 ? -25.977 0.372 -29.982 1.00 92.94 190 PHE A O 1
ATOM 1468 N N . ALA A 1 191 ? -25.771 -0.408 -27.884 1.00 93.25 191 ALA A N 1
ATOM 1469 C CA . ALA A 1 191 ? -26.421 -1.696 -28.154 1.00 93.25 191 ALA A CA 1
ATOM 1470 C C . ALA A 1 191 ? -27.888 -1.725 -27.697 1.00 93.25 191 ALA A C 1
ATOM 1472 O O . ALA A 1 191 ? -28.689 -2.443 -28.286 1.00 93.25 191 ALA A O 1
ATOM 1473 N N . ALA A 1 192 ? -28.246 -0.909 -26.703 1.00 94.94 192 ALA A N 1
ATOM 1474 C CA . ALA A 1 192 ? -29.610 -0.688 -26.236 1.00 94.94 192 ALA A CA 1
ATOM 1475 C C . ALA A 1 192 ? -29.737 0.756 -25.699 1.00 94.94 192 ALA A C 1
ATOM 1477 O O . ALA A 1 192 ? -29.757 0.958 -24.484 1.00 94.94 192 ALA A O 1
ATOM 1478 N N . PRO A 1 193 ? -29.751 1.774 -26.585 1.00 91.75 193 PRO A N 1
ATOM 1479 C CA . PRO A 1 193 ? -29.693 3.185 -26.186 1.00 91.75 193 PRO A CA 1
ATOM 1480 C C . PRO A 1 193 ? -30.967 3.695 -25.496 1.00 91.75 193 PRO A C 1
ATOM 1482 O O . PRO A 1 193 ? -30.928 4.749 -24.858 1.00 91.75 193 PRO A O 1
ATOM 1485 N N . ASP A 1 194 ? -32.082 2.980 -25.641 1.00 92.38 194 ASP A N 1
ATOM 1486 C CA . ASP A 1 194 ? -33.388 3.408 -25.151 1.00 92.38 194 ASP A CA 1
ATOM 1487 C C . ASP A 1 194 ? -33.496 3.347 -23.617 1.00 92.38 194 ASP A C 1
ATOM 1489 O O . ASP A 1 194 ? -32.891 2.508 -22.939 1.00 92.38 194 ASP A O 1
ATOM 1493 N N . GLU A 1 195 ? -34.308 4.248 -23.060 1.00 96.12 195 GLU A N 1
ATOM 1494 C CA . GLU A 1 195 ? -34.696 4.211 -21.650 1.00 96.12 195 GLU A CA 1
ATOM 1495 C C . GLU A 1 195 ? -35.736 3.119 -21.395 1.00 96.12 195 GLU A C 1
ATOM 1497 O O . GLU A 1 195 ? -36.655 2.913 -22.190 1.00 96.12 195 GLU A O 1
ATOM 1502 N N . PHE A 1 196 ? -35.658 2.478 -20.231 1.00 97.00 196 PHE A N 1
ATOM 1503 C CA . PHE A 1 196 ? -36.652 1.505 -19.784 1.00 97.00 196 PHE A CA 1
ATOM 1504 C C . PHE A 1 196 ? -36.965 1.668 -18.285 1.00 97.00 196 PHE A C 1
ATOM 1506 O O . PHE A 1 196 ? -36.208 2.328 -17.567 1.00 97.00 196 PHE A O 1
ATOM 1513 N N . PRO A 1 197 ? -38.101 1.136 -17.789 1.00 97.56 197 PRO A N 1
ATOM 1514 C CA . PRO A 1 197 ? -38.484 1.272 -16.383 1.00 97.56 197 PRO A CA 1
ATOM 1515 C C . PRO A 1 197 ? -37.412 0.740 -15.428 1.00 97.56 197 PRO A C 1
ATOM 1517 O O . PRO A 1 197 ? -36.821 -0.309 -15.688 1.00 97.56 197 PRO A O 1
ATOM 1520 N N . LEU A 1 198 ? -37.187 1.444 -14.314 1.00 97.31 198 LEU A N 1
ATOM 1521 C CA . LEU A 1 198 ? -36.239 1.000 -13.292 1.00 97.31 198 LEU A CA 1
ATOM 1522 C C . LEU A 1 198 ? -36.711 -0.348 -12.706 1.00 97.31 198 LEU A C 1
ATOM 1524 O O . LEU A 1 198 ? -37.829 -0.411 -12.186 1.00 97.31 198 LEU A O 1
ATOM 1528 N N . PRO A 1 199 ? -35.912 -1.427 -12.803 1.00 96.06 199 PRO A N 1
ATOM 1529 C CA . PRO A 1 199 ? -36.336 -2.745 -12.345 1.00 96.06 199 PRO A CA 1
ATOM 1530 C C . PRO A 1 199 ? -36.411 -2.845 -10.821 1.00 96.06 199 PRO A C 1
ATOM 1532 O O . PRO A 1 199 ? -35.812 -2.055 -10.092 1.00 96.06 199 PRO A O 1
ATOM 1535 N N . SER A 1 200 ? -37.089 -3.891 -10.344 1.00 96.38 200 SER A N 1
ATOM 1536 C CA . SER A 1 200 ? -37.052 -4.267 -8.932 1.00 96.38 200 SER A CA 1
ATOM 1537 C C . SER A 1 200 ? -35.624 -4.649 -8.497 1.00 96.38 200 SER A C 1
ATOM 1539 O O . SER A 1 200 ? -34.821 -5.068 -9.338 1.00 96.38 200 SER A O 1
ATOM 1541 N N . PRO A 1 201 ? -35.309 -4.609 -7.190 1.00 95.75 201 PRO A N 1
ATOM 1542 C CA . PRO A 1 201 ? -34.046 -5.113 -6.644 1.00 95.75 201 PRO A CA 1
ATOM 1543 C C . PRO A 1 201 ? -33.638 -6.495 -7.173 1.00 95.75 201 PRO A C 1
ATOM 1545 O O . PRO A 1 201 ? -32.477 -6.719 -7.505 1.00 95.75 201 PRO A O 1
ATOM 1548 N N . ARG A 1 202 ? -34.603 -7.420 -7.284 1.00 95.44 202 ARG A N 1
ATOM 1549 C CA . ARG A 1 202 ? -34.370 -8.804 -7.729 1.00 95.44 202 ARG A CA 1
ATOM 1550 C C . ARG A 1 202 ? -34.098 -8.904 -9.228 1.00 95.44 202 ARG A C 1
ATOM 1552 O O . ARG A 1 202 ? -33.353 -9.780 -9.659 1.00 95.44 202 ARG A O 1
ATOM 1559 N N . ASP A 1 203 ? -34.698 -8.017 -10.016 1.00 96.81 203 ASP A N 1
ATOM 1560 C CA . ASP A 1 203 ? -34.628 -8.059 -11.478 1.00 96.81 203 ASP A CA 1
ATOM 1561 C C . ASP A 1 203 ? -33.532 -7.162 -12.054 1.00 96.81 203 ASP A C 1
ATOM 1563 O O . ASP A 1 203 ? -33.187 -7.315 -13.224 1.00 96.81 203 ASP A O 1
ATOM 1567 N N . TYR A 1 204 ? -32.977 -6.249 -11.253 1.00 97.50 204 TYR A N 1
ATOM 1568 C CA . TYR A 1 204 ? -32.044 -5.206 -11.680 1.00 97.50 204 TYR A CA 1
ATOM 1569 C C . TYR A 1 204 ? -30.903 -5.728 -12.558 1.00 97.50 204 TYR A C 1
ATOM 1571 O O . TYR A 1 204 ? -30.743 -5.289 -13.699 1.00 97.50 204 TYR A O 1
ATOM 1579 N N . VAL A 1 205 ? -30.161 -6.728 -12.072 1.00 97.25 205 VAL A N 1
ATOM 1580 C CA . VAL A 1 205 ? -29.027 -7.311 -12.807 1.00 97.25 205 VAL A CA 1
ATOM 1581 C C . VAL A 1 205 ? -29.493 -7.983 -14.104 1.00 97.25 205 VAL A C 1
ATOM 1583 O O . VAL A 1 205 ? -28.909 -7.773 -15.165 1.00 97.25 205 VAL A O 1
ATOM 1586 N N . ASN A 1 206 ? -30.580 -8.757 -14.054 1.00 97.56 206 ASN A N 1
ATOM 1587 C CA . ASN A 1 206 ? -31.093 -9.486 -15.217 1.00 97.56 206 ASN A CA 1
ATOM 1588 C C . ASN A 1 206 ? -31.658 -8.552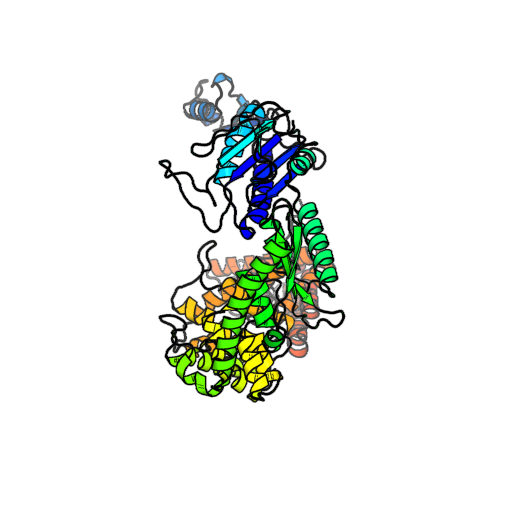 -16.297 1.00 97.56 206 ASN A C 1
ATOM 1590 O O . ASN A 1 206 ? -31.488 -8.813 -17.489 1.00 97.56 206 ASN A O 1
ATOM 1594 N N . ALA A 1 207 ? -32.337 -7.479 -15.898 1.00 97.56 207 ALA A N 1
ATOM 1595 C CA . ALA A 1 207 ? -32.885 -6.481 -16.805 1.00 97.56 207 ALA A CA 1
ATOM 1596 C C . ALA A 1 207 ? -31.771 -5.694 -17.505 1.00 97.56 207 ALA A C 1
ATOM 1598 O O . ALA A 1 207 ? -31.819 -5.533 -18.723 1.00 97.56 207 ALA A O 1
ATOM 1599 N N . LEU A 1 208 ? -30.727 -5.296 -16.770 1.00 97.50 208 LEU A N 1
ATOM 1600 C CA . LEU A 1 208 ? -29.560 -4.648 -17.367 1.00 97.50 208 LEU A CA 1
ATOM 1601 C C . LEU A 1 208 ? -28.787 -5.577 -18.296 1.00 97.50 208 LEU A C 1
ATOM 1603 O O . LEU A 1 208 ? -28.415 -5.155 -19.388 1.00 97.50 208 LEU A O 1
ATOM 1607 N N . ARG A 1 209 ? -28.651 -6.861 -17.945 1.00 97.19 209 ARG A N 1
ATOM 1608 C CA . ARG A 1 209 ? -28.044 -7.857 -18.837 1.00 97.19 209 ARG A CA 1
ATOM 1609 C C . ARG A 1 209 ? -28.783 -7.949 -20.175 1.00 97.19 209 ARG A C 1
ATOM 1611 O O . ARG A 1 209 ? -28.145 -7.975 -21.221 1.00 97.19 209 ARG A O 1
ATOM 1618 N N . LYS A 1 210 ? -30.124 -7.950 -20.164 1.00 96.88 210 LYS A N 1
ATOM 1619 C CA . LYS A 1 210 ? -30.944 -7.920 -21.396 1.00 96.88 210 LYS A CA 1
ATOM 1620 C C . LYS A 1 210 ? -30.756 -6.631 -22.199 1.00 96.88 210 LYS A C 1
ATOM 1622 O O . LYS A 1 210 ? -30.911 -6.652 -23.413 1.00 96.88 210 LYS A O 1
ATOM 1627 N N . ALA A 1 211 ? -30.412 -5.537 -21.526 1.00 97.12 211 ALA A N 1
ATOM 1628 C CA . ALA A 1 211 ? -30.080 -4.252 -22.127 1.00 97.12 211 ALA A CA 1
ATOM 1629 C C . ALA A 1 211 ? -28.568 -4.088 -22.393 1.00 97.12 211 ALA A C 1
ATOM 1631 O O . ALA A 1 211 ? -28.084 -2.958 -22.475 1.00 97.12 211 ALA A O 1
ATOM 1632 N N . HIS A 1 212 ? -27.826 -5.196 -22.539 1.00 96.94 212 HIS A N 1
ATOM 1633 C CA . HIS A 1 212 ? -26.398 -5.222 -22.876 1.00 96.94 212 HIS A CA 1
ATOM 1634 C C . HIS A 1 212 ? -25.474 -4.573 -21.827 1.00 96.94 212 HIS A C 1
ATOM 1636 O O . HIS A 1 212 ? -24.436 -4.008 -22.157 1.00 96.94 212 HIS A O 1
ATOM 1642 N N . VAL A 1 213 ? -25.839 -4.645 -20.543 1.00 97.31 213 VAL A N 1
ATOM 1643 C CA . VAL A 1 213 ? -25.031 -4.129 -19.429 1.00 97.31 213 VAL A CA 1
ATOM 1644 C C . VAL A 1 213 ? -24.844 -5.214 -18.369 1.00 97.31 213 VAL A C 1
ATOM 1646 O O . VAL A 1 213 ? -25.768 -5.545 -17.627 1.00 97.31 213 VAL A O 1
ATOM 1649 N N . LEU A 1 214 ? -23.626 -5.746 -18.247 1.00 97.50 214 LEU A N 1
ATOM 1650 C CA . LEU A 1 214 ? -23.245 -6.619 -17.133 1.00 97.50 214 LEU A CA 1
ATOM 1651 C C . LEU A 1 214 ? -22.947 -5.754 -15.906 1.00 97.50 214 LEU A C 1
ATOM 1653 O O . LEU A 1 214 ? -21.822 -5.303 -15.730 1.00 97.50 214 LEU A O 1
ATOM 1657 N N . ALA A 1 215 ? -23.957 -5.453 -15.089 1.00 96.12 215 ALA A N 1
ATOM 1658 C CA . ALA A 1 215 ? -23.824 -4.505 -13.976 1.00 96.12 215 ALA A CA 1
ATOM 1659 C C . ALA A 1 215 ? -22.967 -5.024 -12.805 1.00 96.12 215 ALA A C 1
ATOM 1661 O O . ALA A 1 215 ? -22.311 -4.232 -12.126 1.00 96.12 215 ALA A O 1
ATOM 1662 N N . ASP A 1 216 ? -22.982 -6.337 -12.569 1.00 96.38 216 ASP A N 1
ATOM 1663 C CA . ASP A 1 216 ? -22.208 -6.988 -11.512 1.00 96.38 216 ASP A CA 1
ATOM 1664 C C . ASP A 1 216 ? -20.717 -7.045 -11.872 1.00 96.38 216 ASP A C 1
ATOM 1666 O O . ASP A 1 216 ? -20.331 -7.522 -12.943 1.00 96.38 216 ASP A O 1
ATOM 1670 N N . TRP A 1 217 ? -19.874 -6.527 -10.975 1.00 95.31 217 TRP A N 1
ATOM 1671 C CA . TRP A 1 217 ? -18.431 -6.429 -11.200 1.00 95.31 217 TRP A CA 1
ATOM 1672 C C . TRP A 1 217 ? -17.768 -7.802 -11.316 1.00 95.31 217 TRP A C 1
ATOM 1674 O O . TRP A 1 217 ? -16.918 -8.001 -12.184 1.00 95.31 217 TRP A O 1
ATOM 1684 N N . ALA A 1 218 ? -18.151 -8.749 -10.457 1.00 95.69 218 ALA A N 1
ATOM 1685 C CA . ALA A 1 218 ? -17.560 -10.080 -10.427 1.00 95.69 218 ALA A CA 1
ATOM 1686 C C . ALA A 1 218 ? -17.970 -10.881 -11.668 1.00 95.69 218 ALA A C 1
ATOM 1688 O O . ALA A 1 218 ? -17.110 -11.472 -12.323 1.00 95.69 218 ALA A O 1
ATOM 1689 N N . GLU A 1 219 ? -19.252 -10.824 -12.048 1.00 97.00 219 GLU A N 1
ATOM 1690 C CA . GLU A 1 219 ? -19.748 -11.424 -13.293 1.00 97.00 219 GLU A CA 1
ATOM 1691 C C . GLU A 1 219 ? -19.010 -10.853 -14.511 1.00 97.00 219 GLU A C 1
ATOM 1693 O O . GLU A 1 219 ? -18.526 -11.600 -15.368 1.00 97.00 219 GLU A O 1
ATOM 1698 N N . ARG A 1 220 ? -18.880 -9.521 -14.586 1.00 97.44 220 ARG A N 1
ATOM 1699 C CA . ARG A 1 220 ? -18.223 -8.854 -15.714 1.00 97.44 220 ARG A CA 1
ATOM 1700 C C . ARG A 1 220 ? -16.729 -9.170 -15.780 1.00 97.44 220 ARG A C 1
ATOM 1702 O O . ARG A 1 220 ? -16.232 -9.460 -16.867 1.00 97.44 220 ARG A O 1
ATOM 1709 N N . SER A 1 221 ? -16.032 -9.172 -14.645 1.00 97.81 221 SER A N 1
ATOM 1710 C CA . SER A 1 221 ? -14.615 -9.550 -14.555 1.00 97.81 221 SER A CA 1
ATOM 1711 C C . SER A 1 221 ? -14.389 -10.991 -15.021 1.00 97.81 221 SER A C 1
ATOM 1713 O O . SER A 1 221 ? -13.544 -11.246 -15.884 1.00 97.81 221 SER A O 1
ATOM 1715 N N . GLN A 1 222 ? -15.218 -11.932 -14.555 1.00 98.19 222 GLN A N 1
ATOM 1716 C CA . GLN A 1 222 ? -15.163 -13.324 -15.002 1.00 98.19 222 GLN A CA 1
ATOM 1717 C C . GLN A 1 222 ? -15.394 -13.437 -16.513 1.00 98.19 222 GLN A C 1
ATOM 1719 O O . GLN A 1 222 ? -14.668 -14.162 -17.200 1.00 98.19 222 GLN A O 1
ATOM 1724 N N . ARG A 1 223 ? -16.370 -12.699 -17.055 1.00 98.12 223 ARG A N 1
ATOM 1725 C CA . ARG A 1 223 ? -16.637 -12.708 -18.494 1.00 98.12 223 ARG A CA 1
ATOM 1726 C C . ARG A 1 223 ? -15.469 -12.143 -19.302 1.00 98.12 223 ARG A C 1
ATOM 1728 O O . ARG A 1 223 ? -15.122 -12.719 -20.329 1.00 98.12 223 ARG A O 1
ATOM 1735 N N . ILE A 1 224 ? -14.830 -11.066 -18.845 1.00 98.31 224 ILE A N 1
ATOM 1736 C CA . ILE A 1 224 ? -13.632 -10.511 -19.497 1.00 98.31 224 ILE A CA 1
ATOM 1737 C C . ILE A 1 224 ? -12.499 -11.534 -19.505 1.00 98.31 224 ILE A C 1
ATOM 1739 O O . ILE A 1 224 ? -11.871 -11.721 -20.543 1.00 98.31 224 ILE A O 1
ATOM 1743 N N . ALA A 1 225 ? -12.262 -12.230 -18.392 1.00 98.44 225 ALA A N 1
ATOM 1744 C CA . ALA A 1 225 ? -11.236 -13.267 -18.322 1.00 98.44 225 ALA A CA 1
ATOM 1745 C C . ALA A 1 225 ? -11.503 -14.411 -19.319 1.00 98.44 225 ALA A C 1
ATOM 1747 O O . ALA A 1 225 ? -10.585 -14.866 -19.999 1.00 98.44 225 ALA A O 1
ATOM 1748 N N . GLN A 1 226 ? -12.764 -14.832 -19.465 1.00 98.31 226 GLN A N 1
ATOM 1749 C CA . GLN A 1 226 ? -13.170 -15.842 -20.450 1.00 98.31 226 GLN A CA 1
ATOM 1750 C C . GLN A 1 226 ? -12.957 -15.365 -21.892 1.00 98.31 226 GLN A C 1
ATOM 1752 O O . GLN A 1 226 ? -12.400 -16.094 -22.711 1.00 98.31 226 GLN A O 1
ATOM 1757 N N . GLU A 1 227 ? -13.370 -14.135 -22.208 1.00 97.75 227 GLU A N 1
ATOM 1758 C CA . GLU A 1 227 ? -13.170 -13.535 -23.532 1.00 97.75 227 GLU A CA 1
ATOM 1759 C C . GLU A 1 227 ? -11.680 -13.360 -23.858 1.00 97.75 227 GLU A C 1
ATOM 1761 O O . GLU A 1 227 ? -11.262 -13.622 -24.989 1.00 97.75 227 GLU A O 1
ATOM 1766 N N . ALA A 1 228 ? -10.874 -12.973 -22.865 1.00 98.12 228 ALA A N 1
ATOM 1767 C CA . ALA A 1 228 ? -9.430 -12.861 -22.994 1.00 98.12 228 ALA A CA 1
ATOM 1768 C C . ALA A 1 228 ? -8.785 -14.221 -23.280 1.00 98.12 228 ALA A C 1
ATOM 1770 O O . ALA A 1 228 ? -8.016 -14.346 -24.231 1.00 98.12 228 ALA A O 1
ATOM 1771 N N . ALA A 1 229 ? -9.139 -15.250 -22.507 1.00 98.25 229 ALA A N 1
ATOM 1772 C CA . ALA A 1 229 ? -8.633 -16.606 -22.695 1.00 98.25 229 ALA A CA 1
ATOM 1773 C C . ALA A 1 229 ? -9.011 -17.179 -24.068 1.00 98.25 229 ALA A C 1
ATOM 1775 O O . ALA A 1 229 ? -8.146 -17.699 -24.771 1.00 98.25 229 ALA A O 1
ATOM 1776 N N . ARG A 1 230 ? -10.275 -17.024 -24.488 1.00 97.88 230 ARG A N 1
ATOM 1777 C CA . ARG A 1 230 ? -10.745 -17.449 -25.817 1.00 97.88 230 ARG A CA 1
ATOM 1778 C C . ARG A 1 230 ? -9.928 -16.794 -26.932 1.00 97.88 230 ARG A C 1
ATOM 1780 O O . ARG A 1 230 ? -9.409 -17.491 -27.798 1.00 97.88 230 ARG A O 1
ATOM 1787 N N . ALA A 1 231 ? -9.812 -15.467 -26.915 1.00 97.50 231 ALA A N 1
ATOM 1788 C CA . ALA A 1 231 ? -9.104 -14.730 -27.959 1.00 97.50 231 ALA A CA 1
ATOM 1789 C C . ALA A 1 231 ? -7.589 -15.009 -27.953 1.00 97.50 231 ALA A C 1
ATOM 1791 O O . ALA A 1 231 ? -6.976 -15.088 -29.013 1.00 97.50 231 ALA A O 1
ATOM 1792 N N . ALA A 1 232 ? -6.970 -15.209 -26.789 1.00 97.88 232 ALA A N 1
ATOM 1793 C CA . ALA A 1 232 ? -5.567 -15.613 -26.720 1.00 97.88 232 ALA A CA 1
ATOM 1794 C C . ALA A 1 232 ? -5.346 -17.017 -27.304 1.00 97.88 232 ALA A C 1
ATOM 1796 O O . ALA A 1 232 ? -4.388 -17.220 -28.049 1.00 97.88 232 ALA A O 1
ATOM 1797 N N . HIS A 1 233 ? -6.264 -17.954 -27.044 1.00 97.81 233 HIS A N 1
ATOM 1798 C CA . HIS A 1 233 ? -6.208 -19.297 -27.621 1.00 97.81 233 HIS A CA 1
ATOM 1799 C C . HIS A 1 233 ? -6.333 -19.261 -29.152 1.00 97.81 233 HIS A C 1
ATOM 1801 O O . HIS A 1 233 ? -5.615 -19.975 -29.847 1.00 97.81 233 HIS A O 1
ATOM 1807 N N . GLU A 1 234 ? -7.180 -18.384 -29.707 1.00 95.75 234 GLU A N 1
ATOM 1808 C CA . GLU A 1 234 ? -7.236 -18.131 -31.159 1.00 95.75 234 GLU A CA 1
ATOM 1809 C C . GLU A 1 234 ? -5.895 -17.640 -31.731 1.00 95.75 234 GLU A C 1
ATOM 1811 O O . GLU A 1 234 ? -5.590 -17.914 -32.891 1.00 95.75 234 GLU A O 1
ATOM 1816 N N . ALA A 1 235 ? -5.090 -16.944 -30.923 1.00 95.06 235 ALA A N 1
ATOM 1817 C CA . ALA A 1 235 ? -3.744 -16.495 -31.271 1.00 95.06 235 ALA A CA 1
ATOM 1818 C C . ALA A 1 235 ? -2.637 -17.525 -30.963 1.00 95.06 235 ALA A C 1
ATOM 1820 O O . ALA A 1 235 ? -1.462 -17.236 -31.193 1.00 95.06 235 ALA A O 1
ATOM 1821 N N . GLY A 1 236 ? -2.993 -18.715 -30.466 1.00 96.44 236 GLY A N 1
ATOM 1822 C CA . GLY A 1 236 ? -2.058 -19.805 -30.174 1.00 96.44 236 GLY A CA 1
ATOM 1823 C C . GLY A 1 236 ? -1.359 -19.718 -28.815 1.00 96.44 236 GLY A C 1
ATOM 1824 O O . GLY A 1 236 ? -0.303 -20.323 -28.653 1.00 96.44 236 GLY A O 1
ATOM 1825 N N . GLY A 1 237 ? -1.912 -18.977 -27.850 1.00 97.38 237 GLY A N 1
ATOM 1826 C CA . GLY A 1 237 ? -1.340 -18.874 -26.505 1.00 97.38 237 GLY A CA 1
ATOM 1827 C C . GLY A 1 237 ? -2.376 -18.625 -25.414 1.00 97.38 237 GLY A C 1
ATOM 1828 O O . GLY A 1 237 ? -3.573 -18.845 -25.592 1.00 97.38 237 GLY A O 1
ATOM 1829 N N . VAL A 1 238 ? -1.908 -18.140 -24.268 1.00 97.88 238 VAL A N 1
ATOM 1830 C CA . VAL A 1 238 ? -2.738 -17.755 -23.120 1.00 97.88 238 VAL A CA 1
ATOM 1831 C C . VAL A 1 238 ? -2.489 -16.293 -22.749 1.00 97.88 238 VAL A C 1
ATOM 1833 O O . VAL A 1 238 ? -1.395 -15.777 -22.996 1.00 97.88 238 VAL A O 1
ATOM 1836 N N . PRO A 1 239 ? -3.466 -15.581 -22.157 1.00 97.00 239 PRO A N 1
ATOM 1837 C CA . PRO A 1 239 ? -3.218 -14.237 -21.658 1.00 97.00 239 PRO A CA 1
ATOM 1838 C C . PRO A 1 239 ? -2.169 -14.297 -20.547 1.00 97.00 239 PRO A C 1
ATOM 1840 O O . PRO A 1 239 ? -2.288 -15.097 -19.616 1.00 97.00 239 PRO A O 1
ATOM 1843 N N . ARG A 1 240 ? -1.161 -13.428 -20.613 1.00 95.88 240 ARG A N 1
ATOM 1844 C CA . ARG A 1 240 ? -0.231 -13.226 -19.503 1.00 95.88 240 ARG A CA 1
ATOM 1845 C C . ARG A 1 240 ? -1.023 -12.751 -18.274 1.00 95.88 240 ARG A C 1
ATOM 1847 O O . ARG A 1 240 ? -1.784 -11.789 -18.406 1.00 95.88 240 ARG A O 1
ATOM 1854 N N . PRO A 1 241 ? -0.860 -13.378 -17.093 1.00 94.44 241 PRO A N 1
ATOM 1855 C CA . PRO A 1 241 ? -1.589 -12.978 -15.895 1.00 94.44 241 PRO A CA 1
ATOM 1856 C C . PRO A 1 241 ? -1.349 -11.508 -15.533 1.00 94.44 241 PRO A C 1
ATOM 1858 O O . PRO A 1 241 ? -0.213 -11.089 -15.317 1.00 94.44 241 PRO A O 1
ATOM 1861 N N . ASP A 1 242 ? -2.431 -10.734 -15.450 1.00 94.81 242 ASP A N 1
ATOM 1862 C CA . ASP A 1 242 ? -2.407 -9.329 -15.031 1.00 94.81 242 ASP A CA 1
ATOM 1863 C C . ASP A 1 242 ? -3.734 -8.964 -14.336 1.00 94.81 242 ASP A C 1
ATOM 1865 O O . ASP A 1 242 ? -4.658 -8.445 -14.973 1.00 94.81 242 ASP A O 1
ATOM 1869 N N . PRO A 1 243 ? -3.869 -9.275 -13.031 1.00 93.81 243 PRO A N 1
ATOM 1870 C CA . PRO A 1 243 ? -5.094 -9.007 -12.276 1.00 93.81 243 PRO A CA 1
ATOM 1871 C C . PRO A 1 243 ? -5.461 -7.518 -12.231 1.00 93.81 243 PRO A C 1
ATOM 1873 O O . PRO A 1 243 ? -6.635 -7.164 -12.271 1.00 93.81 243 PRO A O 1
ATOM 1876 N N . GLU A 1 244 ? -4.464 -6.632 -12.196 1.00 92.25 244 GLU A N 1
ATOM 1877 C CA . GLU A 1 244 ? -4.671 -5.180 -12.190 1.00 92.25 244 GLU A CA 1
ATOM 1878 C C . GLU A 1 244 ? -5.211 -4.666 -13.534 1.00 92.25 244 GLU A C 1
ATOM 1880 O O . GLU A 1 244 ? -6.071 -3.778 -13.565 1.00 92.25 244 GLU A O 1
ATOM 1885 N N . LEU A 1 245 ? -4.731 -5.212 -14.659 1.00 95.62 245 LEU A N 1
ATOM 1886 C CA . LEU A 1 245 ? -5.291 -4.895 -15.971 1.00 95.62 245 LEU A CA 1
ATOM 1887 C C . LEU A 1 245 ? -6.707 -5.455 -16.109 1.00 95.62 245 LEU A C 1
ATOM 1889 O O . LEU A 1 245 ? -7.574 -4.735 -16.598 1.00 95.62 245 LEU A O 1
ATOM 1893 N N . LEU A 1 246 ? -6.966 -6.683 -15.644 1.00 97.00 246 LEU A N 1
ATOM 1894 C CA . LEU A 1 246 ? -8.316 -7.257 -15.621 1.00 97.00 246 LEU A CA 1
ATOM 1895 C C . LEU A 1 246 ? -9.284 -6.362 -14.841 1.00 97.00 246 LEU A C 1
ATOM 1897 O O . LEU A 1 246 ? -10.361 -6.033 -15.339 1.00 97.00 246 LEU A O 1
ATOM 1901 N N . GLU A 1 247 ? -8.872 -5.906 -13.662 1.00 95.19 247 GLU A N 1
ATOM 1902 C CA . GLU A 1 247 ? -9.644 -4.976 -12.842 1.00 95.19 247 GLU A CA 1
ATOM 1903 C C . GLU A 1 247 ? -9.892 -3.649 -13.570 1.00 95.19 247 GLU A C 1
ATOM 1905 O O . GLU A 1 247 ? -11.014 -3.141 -13.616 1.00 95.19 247 GLU A O 1
ATOM 1910 N N . THR A 1 248 ? -8.856 -3.107 -14.213 1.00 95.94 248 THR A N 1
ATOM 1911 C CA . THR A 1 248 ? -8.970 -1.869 -14.987 1.00 95.94 248 THR A CA 1
ATOM 1912 C C . THR A 1 248 ? -9.956 -2.033 -16.140 1.00 95.94 248 THR A C 1
ATOM 1914 O O . THR A 1 248 ? -10.861 -1.216 -16.279 1.00 95.94 248 THR A O 1
ATOM 1917 N N . VAL A 1 249 ? -9.820 -3.084 -16.952 1.00 97.56 249 VAL A N 1
ATOM 1918 C CA . VAL A 1 249 ? -10.691 -3.343 -18.109 1.00 97.56 249 VAL A CA 1
ATOM 1919 C C . VAL A 1 249 ? -12.126 -3.629 -17.666 1.00 97.56 249 VAL A C 1
ATOM 1921 O O . VAL A 1 249 ? -13.058 -3.171 -18.324 1.00 97.56 249 VAL A O 1
ATOM 1924 N N . THR A 1 250 ? -12.322 -4.272 -16.511 1.00 97.31 250 THR A N 1
ATOM 1925 C CA . THR A 1 250 ? -13.651 -4.459 -15.900 1.00 97.31 250 THR A CA 1
ATOM 1926 C C . THR A 1 250 ? -14.352 -3.132 -15.641 1.00 97.31 250 THR A C 1
ATOM 1928 O O . THR A 1 250 ? -15.561 -3.034 -15.838 1.00 97.31 250 THR A O 1
ATOM 1931 N N . GLY A 1 251 ? -13.613 -2.086 -15.274 1.00 96.56 251 GLY A N 1
ATOM 1932 C CA . GLY A 1 251 ? -14.147 -0.733 -15.132 1.00 96.56 251 GLY A CA 1
ATOM 1933 C C . GLY A 1 251 ? -14.252 0.070 -16.435 1.00 96.56 251 GLY A C 1
ATOM 1934 O O . GLY A 1 251 ? -14.698 1.211 -16.380 1.00 96.56 251 GLY A O 1
ATOM 1935 N N . LEU A 1 252 ? -13.834 -0.458 -17.591 1.00 96.56 252 LEU A N 1
ATOM 1936 C CA . LEU A 1 252 ? -13.857 0.255 -18.883 1.00 96.56 252 LEU A CA 1
ATOM 1937 C C . LEU A 1 252 ? -14.965 -0.209 -19.831 1.00 96.56 252 LEU A C 1
ATOM 1939 O O . LEU A 1 252 ? -15.251 0.478 -20.809 1.00 96.56 252 LEU A O 1
ATOM 1943 N N . VAL A 1 253 ? -15.598 -1.347 -19.548 1.00 96.62 253 VAL A N 1
ATOM 1944 C CA . VAL A 1 253 ? -16.632 -1.932 -20.408 1.00 96.62 253 VAL A CA 1
ATOM 1945 C C . VAL A 1 253 ? -17.881 -2.304 -19.605 1.00 96.62 253 VAL A C 1
ATOM 1947 O O . VAL A 1 253 ? -17.827 -2.506 -18.397 1.00 96.62 253 VAL A O 1
ATOM 1950 N N . GLU A 1 254 ? -19.013 -2.374 -20.289 1.00 96.62 254 GLU A N 1
ATOM 1951 C CA . GLU A 1 254 ? -20.326 -2.826 -19.830 1.00 96.62 254 GLU A CA 1
ATOM 1952 C C . GLU A 1 254 ? -20.658 -4.215 -20.390 1.00 96.62 254 GLU A C 1
ATOM 1954 O O . GLU A 1 254 ? -21.196 -5.045 -19.660 1.00 96.62 254 GLU A O 1
ATOM 1959 N N . GLU A 1 255 ? -20.289 -4.498 -21.645 1.00 96.19 255 GLU A N 1
ATOM 1960 C CA . GLU A 1 255 ? -20.436 -5.814 -22.277 1.00 96.19 255 GLU A CA 1
ATOM 1961 C C . GLU A 1 255 ? -19.159 -6.169 -23.068 1.00 96.19 255 GLU A C 1
ATOM 1963 O O . GLU A 1 255 ? -18.873 -5.558 -24.101 1.00 96.19 255 GLU A O 1
ATOM 1968 N N . PRO A 1 256 ? -18.345 -7.123 -22.580 1.00 96.44 256 PRO A N 1
ATOM 1969 C CA . PRO A 1 256 ? -17.018 -7.389 -23.127 1.00 96.44 256 PRO A CA 1
ATOM 1970 C C . PRO A 1 256 ? -17.029 -8.364 -24.314 1.00 96.44 256 PRO A C 1
ATOM 1972 O O . PRO A 1 256 ? -17.664 -9.418 -24.271 1.00 96.44 256 PRO A O 1
ATOM 1975 N N . PHE A 1 257 ? -16.221 -8.063 -25.332 1.00 96.25 257 PHE A N 1
ATOM 1976 C CA . PHE A 1 257 ? -15.952 -8.943 -26.475 1.00 96.25 257 PHE A CA 1
ATOM 1977 C C . PHE A 1 257 ? -14.450 -8.992 -26.773 1.00 96.25 257 PHE A C 1
ATOM 1979 O O . PHE A 1 257 ? -13.849 -7.967 -27.100 1.00 96.25 257 PHE A O 1
ATOM 1986 N N . GLY A 1 258 ? -13.839 -10.175 -26.680 1.00 96.62 258 GLY A N 1
ATOM 1987 C CA . GLY A 1 258 ? -12.401 -10.353 -26.905 1.00 96.62 258 GLY A CA 1
ATOM 1988 C C . GLY A 1 258 ? -12.022 -10.409 -28.386 1.00 96.62 258 GLY A C 1
ATOM 1989 O O . GLY A 1 258 ? -12.668 -11.106 -29.173 1.00 96.62 258 GLY A O 1
ATOM 1990 N N . ILE A 1 259 ? -10.956 -9.707 -28.770 1.00 97.19 259 ILE A N 1
ATOM 1991 C CA . ILE A 1 259 ? -10.396 -9.724 -30.126 1.00 97.19 259 ILE A CA 1
ATOM 1992 C C . ILE A 1 259 ? -8.897 -10.001 -30.059 1.00 97.19 259 ILE A C 1
ATOM 1994 O O . ILE A 1 259 ? -8.140 -9.212 -29.494 1.00 97.19 259 ILE A O 1
ATOM 1998 N N . ALA A 1 260 ? -8.477 -11.091 -30.698 1.00 97.44 260 ALA A N 1
ATOM 1999 C CA . ALA A 1 260 ? -7.072 -11.387 -30.940 1.00 97.44 260 ALA A CA 1
ATOM 2000 C C . ALA A 1 260 ? -6.487 -10.417 -31.975 1.00 97.44 260 ALA A C 1
ATOM 2002 O O . ALA A 1 260 ? -7.077 -10.244 -33.049 1.00 97.44 260 ALA A O 1
ATOM 2003 N N . GLY A 1 261 ? -5.333 -9.826 -31.681 1.00 97.19 261 GLY A N 1
ATOM 2004 C CA . GLY A 1 261 ? -4.544 -9.023 -32.613 1.00 97.19 261 GLY A CA 1
ATOM 2005 C C . GLY A 1 261 ? -3.079 -9.438 -32.622 1.00 97.19 261 GLY A C 1
ATOM 2006 O O . GLY A 1 261 ? -2.609 -10.103 -31.699 1.00 97.19 261 GLY A O 1
ATOM 2007 N N . TYR A 1 262 ? -2.366 -9.051 -33.678 1.00 97.31 262 TYR A N 1
ATOM 2008 C CA . TYR A 1 262 ? -0.991 -9.474 -33.927 1.00 97.31 262 TYR A CA 1
ATOM 2009 C C . TYR A 1 262 ? -0.069 -8.291 -34.225 1.00 97.31 262 TYR A C 1
ATOM 2011 O O . TYR A 1 262 ? -0.477 -7.267 -34.773 1.00 97.31 262 TYR A O 1
ATOM 2019 N N . PHE A 1 263 ? 1.212 -8.441 -33.911 1.00 96.56 263 PHE A N 1
ATOM 2020 C CA . PHE A 1 263 ? 2.246 -7.482 -34.295 1.00 96.56 263 PHE A CA 1
ATOM 2021 C C . PHE A 1 263 ? 3.436 -8.188 -34.953 1.00 96.56 263 PHE A C 1
ATOM 2023 O O . PHE A 1 263 ? 3.515 -9.412 -35.002 1.00 96.56 263 PHE A O 1
ATOM 2030 N N . ALA A 1 264 ? 4.346 -7.418 -35.551 1.00 96.56 264 ALA A N 1
ATOM 2031 C CA . ALA A 1 264 ? 5.488 -7.992 -36.257 1.00 96.56 264 ALA A CA 1
ATOM 2032 C C . ALA A 1 264 ? 6.466 -8.660 -35.274 1.00 96.56 264 ALA A C 1
ATOM 2034 O O . ALA A 1 264 ? 6.812 -8.078 -34.248 1.00 96.56 264 ALA A O 1
ATOM 2035 N N . LYS A 1 265 ? 6.957 -9.862 -35.612 1.00 95.50 265 LYS A N 1
ATOM 2036 C CA . LYS A 1 265 ? 7.890 -10.637 -34.767 1.00 95.50 265 LYS A CA 1
ATOM 2037 C C . LYS A 1 265 ? 9.174 -9.883 -34.414 1.00 95.50 265 LYS A C 1
ATOM 2039 O O . LYS A 1 265 ? 9.761 -10.153 -33.376 1.00 95.50 265 LYS A O 1
ATOM 2044 N N . GLU A 1 266 ? 9.597 -8.936 -35.246 1.00 94.75 266 GLU A N 1
ATOM 2045 C CA . GLU A 1 266 ? 10.758 -8.075 -34.986 1.00 94.75 266 GLU A CA 1
ATOM 2046 C C . GLU A 1 266 ? 10.653 -7.291 -33.670 1.00 94.75 266 GLU A C 1
ATOM 2048 O O . GLU A 1 266 ? 11.673 -7.045 -33.030 1.00 94.75 266 GLU A O 1
ATOM 2053 N N . PHE A 1 267 ? 9.439 -6.961 -33.213 1.00 95.69 267 PHE A N 1
ATOM 2054 C CA . PHE A 1 267 ? 9.250 -6.280 -31.934 1.00 95.69 267 PHE A CA 1
ATOM 2055 C C . PHE A 1 267 ? 9.558 -7.173 -30.732 1.00 95.69 267 PHE A C 1
ATOM 2057 O O . PHE A 1 267 ? 9.815 -6.639 -29.663 1.00 95.69 267 PHE A O 1
ATOM 2064 N N . LEU A 1 268 ? 9.634 -8.500 -30.885 1.00 94.31 268 LEU A N 1
ATOM 2065 C CA . LEU A 1 268 ? 10.074 -9.399 -29.808 1.00 94.31 268 LEU A CA 1
ATOM 2066 C C . LEU A 1 268 ? 11.558 -9.216 -29.437 1.00 94.31 268 LEU A C 1
ATOM 2068 O O . LEU A 1 268 ? 12.016 -9.791 -28.458 1.00 94.31 268 LEU A O 1
ATOM 2072 N N . GLN A 1 269 ? 12.312 -8.411 -30.196 1.00 90.62 269 GLN A N 1
ATOM 2073 C CA . GLN A 1 269 ? 13.651 -7.959 -29.803 1.00 90.62 269 GLN A CA 1
ATOM 2074 C C . GLN A 1 269 ? 13.617 -6.898 -28.690 1.00 90.62 269 GLN A C 1
ATOM 2076 O O . GLN A 1 269 ? 14.639 -6.663 -28.045 1.00 90.62 269 GLN A O 1
ATOM 2081 N N . LEU A 1 270 ? 12.474 -6.230 -28.489 1.00 93.75 270 LEU A N 1
ATOM 2082 C CA . LEU A 1 270 ? 12.277 -5.334 -27.358 1.00 93.75 270 LEU A CA 1
ATOM 2083 C C . LEU A 1 270 ? 12.192 -6.142 -26.060 1.00 93.75 270 LEU A C 1
ATOM 2085 O O . LEU A 1 270 ? 11.643 -7.247 -26.061 1.00 93.75 270 LEU A O 1
ATOM 2089 N N . PRO A 1 271 ? 12.653 -5.581 -24.932 1.00 93.62 271 PRO A N 1
ATOM 2090 C CA . PRO A 1 271 ? 12.453 -6.212 -23.640 1.00 93.62 271 PRO A CA 1
ATOM 2091 C C . PRO A 1 271 ? 10.960 -6.453 -23.360 1.00 93.62 271 PRO A C 1
ATOM 2093 O O . PRO A 1 271 ? 10.135 -5.580 -23.667 1.00 93.62 271 PRO A O 1
ATOM 2096 N N . PRO A 1 272 ? 10.594 -7.591 -22.740 1.00 92.81 272 PRO A N 1
ATOM 2097 C CA . PRO A 1 272 ? 9.211 -7.897 -22.382 1.00 92.81 272 PRO A CA 1
ATOM 2098 C C . PRO A 1 272 ? 8.515 -6.783 -21.595 1.00 92.81 272 PRO A C 1
ATOM 2100 O O . PRO A 1 272 ? 7.327 -6.541 -21.793 1.00 92.81 272 PRO A O 1
ATOM 2103 N N . GLU A 1 273 ? 9.244 -6.076 -20.732 1.00 91.69 273 GLU A N 1
ATOM 2104 C CA . GLU A 1 273 ? 8.740 -4.949 -19.949 1.00 91.69 273 GLU A CA 1
ATOM 2105 C C . GLU A 1 273 ? 8.232 -3.807 -20.834 1.00 91.69 273 GLU A C 1
ATOM 2107 O O . GLU A 1 273 ? 7.165 -3.266 -20.556 1.00 91.69 273 GLU A O 1
ATOM 2112 N N . VAL A 1 274 ? 8.943 -3.486 -21.921 1.00 91.94 274 VAL A N 1
ATOM 2113 C CA . VAL A 1 274 ? 8.545 -2.442 -22.881 1.00 91.94 274 VAL A CA 1
ATOM 2114 C C . VAL A 1 274 ? 7.289 -2.879 -23.633 1.00 91.94 274 VAL A C 1
ATOM 2116 O O . VAL A 1 274 ? 6.305 -2.144 -23.680 1.00 91.94 274 VAL A O 1
ATOM 2119 N N . LEU A 1 275 ? 7.291 -4.107 -24.166 1.00 93.12 275 LEU A N 1
ATOM 2120 C CA . LEU A 1 275 ? 6.153 -4.667 -24.904 1.00 93.12 275 LEU A CA 1
ATOM 2121 C C . LEU A 1 275 ? 4.880 -4.676 -24.055 1.00 93.12 275 LEU A C 1
ATOM 2123 O O . LEU A 1 275 ? 3.818 -4.231 -24.495 1.00 93.12 275 LEU A O 1
ATOM 2127 N N . VAL A 1 276 ? 4.992 -5.182 -22.826 1.00 92.50 276 VAL A N 1
ATOM 2128 C CA . VAL A 1 276 ? 3.872 -5.240 -21.891 1.00 92.50 276 VAL A CA 1
ATOM 2129 C C . VAL A 1 276 ? 3.434 -3.838 -21.494 1.00 92.50 276 VAL A C 1
ATOM 2131 O O . VAL A 1 276 ? 2.228 -3.613 -21.454 1.00 92.50 276 VAL A O 1
ATOM 2134 N N . SER A 1 277 ? 4.350 -2.900 -21.221 1.00 89.81 277 SER A N 1
ATOM 2135 C CA . SER A 1 277 ? 3.962 -1.534 -20.841 1.00 89.81 277 SER A CA 1
ATOM 2136 C C . SER A 1 277 ? 3.162 -0.847 -21.944 1.00 89.81 277 SER A C 1
ATOM 2138 O O . SER A 1 277 ? 2.094 -0.309 -21.661 1.00 89.81 277 SER A O 1
ATOM 2140 N N . GLU A 1 278 ? 3.575 -0.974 -23.208 1.00 90.38 278 GLU A N 1
ATOM 2141 C CA . GLU A 1 278 ? 2.843 -0.370 -24.328 1.00 90.38 278 GLU A CA 1
ATOM 2142 C C . GLU A 1 278 ? 1.448 -0.967 -24.520 1.00 90.38 278 GLU A C 1
ATOM 2144 O O . GLU A 1 278 ? 0.459 -0.242 -24.688 1.00 90.38 278 GLU A O 1
ATOM 2149 N N . MET A 1 279 ? 1.340 -2.295 -24.439 1.00 93.50 279 MET A N 1
ATOM 2150 C CA . MET A 1 279 ? 0.052 -2.982 -24.527 1.00 93.50 279 MET A CA 1
ATOM 2151 C C . MET A 1 279 ? -0.860 -2.616 -23.347 1.00 93.50 279 MET A C 1
ATOM 2153 O O . MET A 1 279 ? -2.016 -2.233 -23.539 1.00 93.50 279 MET A O 1
ATOM 2157 N N . ARG A 1 280 ? -0.338 -2.677 -22.121 1.00 91.56 280 ARG A N 1
ATOM 2158 C CA . ARG A 1 280 ? -1.084 -2.508 -20.865 1.00 91.56 280 ARG A CA 1
ATOM 2159 C C . ARG A 1 280 ? -1.427 -1.050 -20.566 1.00 91.56 280 ARG A C 1
ATOM 2161 O O . ARG A 1 280 ? -2.561 -0.724 -20.209 1.00 91.56 280 ARG A O 1
ATOM 2168 N N . GLY A 1 281 ? -0.447 -0.163 -20.654 1.00 81.94 281 GLY A N 1
ATOM 2169 C CA . GLY A 1 281 ? -0.529 1.234 -20.243 1.00 81.94 281 GLY A CA 1
ATOM 2170 C C . GLY A 1 281 ? -1.443 2.032 -21.158 1.00 81.94 281 GLY A C 1
ATOM 2171 O O . GLY A 1 281 ? -2.486 2.522 -20.715 1.00 81.94 281 GLY A O 1
ATOM 2172 N N . HIS A 1 282 ? -1.090 2.105 -22.437 1.00 77.88 282 HIS A N 1
ATOM 2173 C CA . HIS A 1 282 ? -1.760 2.973 -23.401 1.00 77.88 282 HIS A CA 1
ATOM 2174 C C . HIS A 1 282 ? -3.011 2.355 -24.016 1.00 77.88 282 HIS A C 1
ATOM 2176 O O . HIS A 1 282 ? -3.978 3.073 -24.268 1.00 77.88 282 HIS A O 1
ATOM 2182 N N . GLN A 1 283 ? -3.004 1.041 -24.249 1.00 88.94 283 GLN A N 1
ATOM 2183 C CA . GLN A 1 283 ? -4.054 0.382 -25.026 1.00 88.94 283 GLN A CA 1
ATOM 2184 C C . GLN A 1 283 ? -4.964 -0.551 -24.223 1.00 88.94 283 GLN A C 1
ATOM 2186 O O . GLN A 1 283 ? -6.038 -0.907 -24.702 1.00 88.94 283 GLN A O 1
ATOM 2191 N N . LYS A 1 284 ? -4.580 -0.901 -22.987 1.00 95.12 284 LYS A N 1
ATOM 2192 C CA . LYS A 1 284 ? -5.317 -1.845 -22.129 1.00 95.12 284 LYS A CA 1
ATOM 2193 C C . LYS A 1 284 ? -5.479 -3.227 -22.776 1.00 95.12 284 LYS A C 1
ATOM 2195 O O . LYS A 1 284 ? -6.500 -3.888 -22.604 1.00 95.12 284 LYS A O 1
ATOM 2200 N N . TYR A 1 285 ? -4.470 -3.649 -23.532 1.00 97.31 285 TYR A N 1
ATOM 2201 C CA . TYR A 1 285 ? -4.410 -4.958 -24.169 1.00 97.31 285 TYR A CA 1
ATOM 2202 C C . TYR A 1 285 ? -3.712 -5.965 -23.260 1.00 97.31 285 TYR A C 1
ATOM 2204 O O . TYR A 1 285 ? -2.703 -5.652 -22.626 1.00 97.31 285 TYR A O 1
ATOM 2212 N N . PHE A 1 286 ? -4.229 -7.189 -23.233 1.00 98.12 286 PHE A N 1
ATOM 2213 C CA . PHE A 1 286 ? -3.580 -8.308 -22.564 1.00 98.12 286 PHE A CA 1
ATOM 2214 C C . PHE A 1 286 ? -2.502 -8.875 -23.485 1.00 98.12 286 PHE A C 1
ATOM 2216 O O . PHE A 1 286 ? -2.799 -9.268 -24.614 1.00 98.12 286 PHE A O 1
ATOM 2223 N N . ALA A 1 287 ? -1.258 -8.923 -23.016 1.00 97.56 287 ALA A N 1
ATOM 2224 C CA . ALA A 1 287 ? -0.189 -9.613 -23.730 1.00 97.56 287 ALA A CA 1
ATOM 2225 C C . ALA A 1 287 ? -0.488 -11.119 -23.792 1.00 97.56 287 ALA A C 1
ATOM 2227 O O . ALA A 1 287 ? -1.010 -11.680 -22.826 1.00 97.56 287 ALA A O 1
ATOM 2228 N N . VAL A 1 288 ? -0.150 -11.775 -24.901 1.00 98.19 288 VAL A N 1
ATOM 2229 C CA . VAL A 1 288 ? -0.279 -13.232 -25.037 1.00 98.19 288 VAL A CA 1
ATOM 2230 C C . VAL A 1 288 ? 1.094 -13.875 -24.868 1.00 98.19 288 VAL A C 1
ATOM 2232 O O . VAL A 1 288 ? 2.091 -13.372 -25.384 1.00 98.19 288 VAL A O 1
ATOM 2235 N N . GLN A 1 289 ? 1.138 -14.988 -24.147 1.00 97.56 289 GLN A N 1
ATOM 2236 C CA . GLN A 1 289 ? 2.334 -15.799 -23.951 1.00 97.56 289 GLN A CA 1
ATOM 2237 C C . GLN A 1 289 ? 2.066 -17.261 -24.313 1.00 97.56 289 GLN A C 1
ATOM 2239 O O . GLN A 1 289 ? 0.912 -17.694 -24.360 1.00 97.56 289 GLN A O 1
ATOM 2244 N N . ASP A 1 290 ? 3.126 -18.014 -24.576 1.00 96.44 290 ASP A N 1
ATOM 2245 C CA . ASP A 1 290 ? 3.050 -19.459 -24.767 1.00 96.44 290 ASP A CA 1
ATOM 2246 C C . ASP A 1 290 ? 2.982 -20.218 -23.423 1.00 96.44 290 ASP A C 1
ATOM 2248 O O . ASP A 1 290 ? 2.942 -19.626 -22.339 1.00 96.44 290 ASP A O 1
ATOM 2252 N N . GLU A 1 291 ? 2.969 -21.551 -23.484 1.00 92.06 291 GLU A N 1
ATOM 2253 C CA . GLU A 1 291 ? 2.939 -22.419 -22.296 1.00 92.06 291 GLU A CA 1
ATOM 2254 C C . GLU A 1 291 ? 4.208 -22.322 -21.428 1.00 92.06 291 GLU A C 1
ATOM 2256 O O . GLU A 1 291 ? 4.178 -22.689 -20.254 1.00 92.06 291 GLU A O 1
ATOM 2261 N N . LYS A 1 292 ? 5.318 -21.817 -21.980 1.00 93.69 292 LYS A N 1
ATOM 2262 C CA . LYS A 1 292 ? 6.590 -21.610 -21.271 1.00 93.69 292 LYS A CA 1
ATOM 2263 C C . LYS A 1 292 ? 6.686 -20.218 -20.640 1.00 93.69 292 LYS A C 1
ATOM 2265 O O . LYS A 1 292 ? 7.621 -19.961 -19.885 1.00 93.69 292 LYS A O 1
ATOM 2270 N N . GLY A 1 293 ? 5.722 -19.338 -20.918 1.00 92.75 293 GLY A N 1
ATOM 2271 C CA . GLY A 1 293 ? 5.698 -17.955 -20.449 1.00 92.75 293 GLY A CA 1
ATOM 2272 C C . GLY A 1 293 ? 6.450 -16.975 -21.353 1.00 92.75 293 GLY A C 1
ATOM 2273 O O . GLY A 1 293 ? 6.652 -15.827 -20.955 1.00 92.75 293 GLY A O 1
ATOM 2274 N N . GLU A 1 294 ? 6.855 -17.388 -22.556 1.00 94.81 294 GLU A N 1
ATOM 2275 C CA . GLU A 1 294 ? 7.482 -16.507 -23.541 1.00 94.81 294 GLU A CA 1
ATOM 2276 C C . GLU A 1 294 ? 6.416 -15.690 -24.278 1.00 94.81 294 GLU A C 1
ATOM 2278 O O . GLU A 1 294 ? 5.361 -16.204 -24.653 1.00 94.81 294 GLU A O 1
ATOM 2283 N N . LEU A 1 295 ? 6.675 -14.397 -24.493 1.00 96.81 295 LEU A N 1
ATOM 2284 C CA . LEU A 1 295 ? 5.728 -13.525 -25.187 1.00 96.81 295 LEU A CA 1
ATOM 2285 C C . LEU A 1 295 ? 5.572 -13.935 -26.654 1.00 96.81 295 LEU A C 1
ATOM 2287 O O . LEU A 1 295 ? 6.544 -14.030 -27.404 1.00 96.81 295 LEU A O 1
ATOM 2291 N N . LEU A 1 296 ? 4.320 -14.088 -27.081 1.00 97.88 296 LEU A N 1
ATOM 2292 C CA . LEU A 1 296 ? 3.959 -14.252 -28.481 1.00 97.88 296 LEU A CA 1
ATOM 2293 C C . LEU A 1 296 ? 3.793 -12.878 -29.150 1.00 97.88 296 LEU A C 1
ATOM 2295 O O . LEU A 1 296 ? 3.507 -11.887 -28.474 1.00 97.88 296 LEU A O 1
ATOM 2299 N N . PRO A 1 297 ? 3.916 -12.784 -30.489 1.00 97.31 297 PRO A N 1
ATOM 2300 C CA . PRO A 1 297 ? 3.664 -11.556 -31.245 1.00 97.31 297 PRO A CA 1
ATOM 2301 C C . PRO A 1 297 ? 2.153 -11.268 -31.374 1.00 97.31 297 PRO A C 1
ATOM 2303 O O . PRO A 1 297 ? 1.637 -11.005 -32.464 1.00 97.31 297 PRO A O 1
ATOM 2306 N N . ALA A 1 298 ? 1.433 -11.393 -30.261 1.00 97.88 298 ALA A N 1
ATOM 2307 C CA . ALA A 1 298 ? -0.012 -11.374 -30.163 1.00 97.88 298 ALA A CA 1
ATOM 2308 C C . ALA A 1 298 ? -0.479 -10.686 -28.875 1.00 97.88 298 ALA A C 1
ATOM 2310 O O . ALA A 1 298 ? 0.212 -10.655 -27.855 1.00 97.88 298 ALA A O 1
ATOM 2311 N N . PHE A 1 299 ? -1.686 -10.141 -28.935 1.00 97.94 299 PHE A N 1
ATOM 2312 C CA . PHE A 1 299 ? -2.351 -9.478 -27.824 1.00 97.94 299 PHE A CA 1
ATOM 2313 C C . PHE A 1 299 ? -3.863 -9.687 -27.908 1.00 97.94 299 PHE A C 1
ATOM 2315 O O . PHE A 1 299 ? -4.403 -10.028 -28.963 1.00 97.94 299 PHE A O 1
ATOM 2322 N N . VAL A 1 300 ? -4.558 -9.434 -26.803 1.00 98.19 300 VAL A N 1
ATOM 2323 C CA . VAL A 1 300 ? -6.019 -9.409 -26.765 1.00 98.19 300 VAL A CA 1
ATOM 2324 C C . VAL A 1 300 ? -6.516 -8.026 -26.384 1.00 98.19 300 VAL A C 1
ATOM 2326 O O . VAL A 1 300 ? -6.178 -7.499 -25.325 1.00 98.19 300 VAL A O 1
ATOM 2329 N N . ALA A 1 301 ? -7.369 -7.462 -27.234 1.00 97.31 301 ALA A N 1
ATOM 2330 C CA . ALA A 1 301 ? -8.142 -6.265 -26.939 1.00 97.31 301 ALA A CA 1
ATOM 2331 C C . ALA A 1 301 ? -9.572 -6.646 -26.533 1.00 97.31 301 ALA A C 1
ATOM 2333 O O . ALA A 1 301 ? -10.147 -7.588 -27.080 1.00 97.31 301 ALA A O 1
ATOM 2334 N N . ILE A 1 302 ? -10.161 -5.893 -25.604 1.00 97.25 302 ILE A N 1
ATOM 2335 C CA . ILE A 1 302 ? -11.561 -6.061 -25.200 1.00 97.25 302 ILE A CA 1
ATOM 2336 C C . ILE A 1 302 ? -12.379 -4.899 -25.762 1.00 97.25 302 ILE A C 1
ATOM 2338 O O . ILE A 1 302 ? -12.136 -3.738 -25.441 1.00 97.25 302 ILE A O 1
ATOM 2342 N N . SER A 1 303 ? -13.355 -5.216 -26.607 1.00 95.25 303 SER A N 1
ATOM 2343 C CA . SER A 1 303 ? -14.338 -4.260 -27.116 1.00 95.25 303 SER A CA 1
ATOM 2344 C C . SER A 1 303 ? -15.537 -4.186 -26.175 1.00 95.25 303 SER A C 1
ATOM 2346 O O . SER A 1 303 ? -16.017 -5.218 -25.713 1.00 95.25 303 SER A O 1
ATOM 2348 N N . ASN A 1 304 ? -16.058 -2.976 -25.955 1.00 94.88 304 ASN A N 1
ATOM 2349 C CA . ASN A 1 304 ? -17.311 -2.746 -25.226 1.00 94.88 304 ASN A CA 1
ATOM 2350 C C . ASN A 1 304 ? -18.569 -2.909 -26.107 1.00 94.88 304 ASN A C 1
ATOM 2352 O O . ASN A 1 304 ? -19.689 -2.622 -25.708 1.00 94.88 304 ASN A O 1
ATOM 2356 N N . THR A 1 305 ? -18.396 -3.256 -27.380 1.00 90.88 305 THR A N 1
ATOM 2357 C CA . THR A 1 305 ? -19.514 -3.451 -28.308 1.00 90.88 305 THR A CA 1
ATOM 2358 C C . THR A 1 305 ? -19.327 -4.732 -29.083 1.00 90.88 305 THR A C 1
ATOM 2360 O O . THR A 1 305 ? -18.198 -5.100 -29.432 1.00 90.88 305 THR A O 1
ATOM 2363 N N . LYS A 1 306 ? -20.449 -5.385 -29.399 1.00 88.06 306 LYS A N 1
ATOM 2364 C CA . LYS A 1 306 ? -20.444 -6.565 -30.253 1.00 88.06 306 LYS A CA 1
ATOM 2365 C C . LYS A 1 306 ? -19.825 -6.216 -31.600 1.00 88.06 306 LYS A C 1
ATOM 2367 O O . LYS A 1 306 ? -20.330 -5.382 -32.354 1.00 88.06 306 LYS A O 1
ATOM 2372 N N . VAL A 1 307 ? -18.731 -6.894 -31.904 1.00 80.50 307 VAL A N 1
ATOM 2373 C CA . VAL A 1 307 ? -17.954 -6.636 -33.107 1.00 80.50 307 VAL A CA 1
ATOM 2374 C C . VAL A 1 307 ? -18.618 -7.347 -34.281 1.00 80.50 307 VAL A C 1
ATOM 2376 O O . VAL A 1 307 ? -18.754 -8.568 -34.268 1.00 80.50 307 VAL A O 1
ATOM 2379 N N . ARG A 1 308 ? -19.059 -6.585 -35.289 1.00 85.94 308 ARG A N 1
ATOM 2380 C CA . ARG A 1 308 ? -19.703 -7.145 -36.493 1.00 85.94 308 ARG A CA 1
ATOM 2381 C C . ARG A 1 308 ? -18.706 -7.891 -37.379 1.00 85.94 308 ARG A C 1
ATOM 2383 O O . ARG A 1 308 ? -18.987 -9.004 -37.799 1.00 85.94 308 ARG A O 1
ATOM 2390 N N . ASP A 1 309 ? -17.550 -7.276 -37.627 1.00 89.44 309 ASP A N 1
ATOM 2391 C CA . ASP A 1 309 ? -16.418 -7.881 -38.330 1.00 89.44 309 ASP A CA 1
ATOM 2392 C C . ASP A 1 309 ? -15.152 -7.747 -37.464 1.00 89.44 309 ASP A C 1
ATOM 2394 O O . ASP A 1 309 ? -14.546 -6.667 -37.415 1.00 89.44 309 ASP A O 1
ATOM 2398 N N . PRO A 1 310 ? -14.741 -8.824 -36.766 1.00 87.69 310 PRO A N 1
ATOM 2399 C CA . PRO A 1 310 ? -13.534 -8.835 -35.946 1.00 87.69 310 PRO A CA 1
ATOM 2400 C C . PRO A 1 310 ? -12.268 -8.420 -36.697 1.00 87.69 310 PRO A C 1
ATOM 2402 O O . PRO A 1 310 ? -11.364 -7.859 -36.080 1.00 87.69 310 PRO A O 1
ATOM 2405 N N . ALA A 1 311 ? -12.191 -8.634 -38.016 1.00 91.69 311 ALA A N 1
ATOM 2406 C CA . ALA A 1 311 ? -11.016 -8.278 -38.802 1.00 91.69 311 ALA A CA 1
ATOM 2407 C C . ALA A 1 311 ? -10.834 -6.756 -38.927 1.00 91.69 311 ALA A C 1
ATOM 2409 O O . ALA A 1 311 ? -9.698 -6.281 -38.957 1.00 91.69 311 ALA A O 1
ATOM 2410 N N . VAL A 1 312 ? -11.923 -5.979 -38.975 1.00 92.31 312 VAL A N 1
ATOM 2411 C CA . VAL A 1 312 ? -11.858 -4.506 -39.018 1.00 92.31 312 VAL A CA 1
ATOM 2412 C C . VAL A 1 312 ? -11.308 -3.959 -37.705 1.00 92.31 312 VAL A C 1
ATOM 2414 O O . VAL A 1 312 ? -10.334 -3.203 -37.721 1.00 92.31 312 VAL A O 1
ATOM 2417 N N . SER A 1 313 ? -11.890 -4.368 -36.575 1.00 92.56 313 SER A N 1
ATOM 2418 C CA . SER A 1 313 ? -11.432 -3.937 -35.251 1.00 92.56 313 SER A CA 1
ATOM 2419 C C . SER A 1 313 ? -10.000 -4.388 -34.980 1.00 92.56 313 SER A C 1
ATOM 2421 O O . SER A 1 313 ? -9.190 -3.577 -34.535 1.00 92.56 313 SER A O 1
ATOM 2423 N N . ARG A 1 314 ? -9.656 -5.634 -35.345 1.00 95.00 314 ARG A N 1
ATOM 2424 C CA . ARG A 1 314 ? -8.287 -6.158 -35.276 1.00 95.00 314 ARG A CA 1
ATOM 2425 C C . ARG A 1 314 ? -7.302 -5.241 -35.999 1.00 95.00 314 ARG A C 1
ATOM 2427 O O . ARG A 1 314 ? -6.387 -4.742 -35.359 1.00 95.00 314 ARG A O 1
ATOM 2434 N N . ARG A 1 315 ? -7.518 -4.938 -37.288 1.00 95.25 315 ARG A N 1
ATOM 2435 C CA . ARG A 1 315 ? -6.628 -4.038 -38.055 1.00 95.25 315 ARG A CA 1
ATOM 2436 C C . ARG A 1 315 ? -6.475 -2.667 -37.395 1.00 95.25 315 ARG A C 1
ATOM 2438 O O . ARG A 1 315 ? -5.393 -2.083 -37.435 1.00 95.25 315 ARG A O 1
ATOM 2445 N N . GLY A 1 316 ? -7.552 -2.150 -36.802 1.00 94.69 316 GLY A N 1
ATOM 2446 C CA . GLY A 1 316 ? -7.529 -0.908 -36.032 1.00 94.69 316 GLY A CA 1
ATOM 2447 C C . GLY A 1 316 ? -6.570 -0.985 -34.844 1.00 94.69 316 GLY A C 1
ATOM 2448 O O . GLY A 1 316 ? -5.674 -0.148 -34.735 1.00 94.69 316 GLY A O 1
ATOM 2449 N N . TYR A 1 317 ? -6.718 -2.010 -34.005 1.00 95.25 317 TYR A N 1
ATOM 2450 C CA . TYR A 1 317 ? -5.865 -2.232 -32.836 1.00 95.25 317 TYR A CA 1
ATOM 2451 C C . TYR A 1 317 ? -4.404 -2.502 -33.213 1.00 95.25 317 TYR A C 1
ATOM 2453 O O . TYR A 1 317 ? -3.499 -1.899 -32.641 1.00 95.25 317 TYR A O 1
ATOM 2461 N N . GLU A 1 318 ? -4.159 -3.330 -34.230 1.00 96.88 318 GLU A N 1
ATOM 2462 C CA . GLU A 1 318 ? -2.809 -3.636 -34.722 1.00 96.88 318 GLU A CA 1
ATOM 2463 C C . GLU A 1 318 ? -2.094 -2.389 -35.248 1.00 96.88 318 GLU A C 1
ATOM 2465 O O . GLU A 1 318 ? -0.904 -2.202 -35.001 1.00 96.88 318 GLU A O 1
ATOM 2470 N N . ARG A 1 319 ? -2.810 -1.501 -35.951 1.00 95.38 319 ARG A N 1
ATOM 2471 C CA . ARG A 1 319 ? -2.246 -0.237 -36.442 1.00 95.38 319 ARG A CA 1
ATOM 2472 C C . ARG A 1 319 ? -1.821 0.672 -35.291 1.00 95.38 319 ARG A C 1
ATOM 2474 O O . ARG A 1 319 ? -0.749 1.267 -35.367 1.00 95.38 319 ARG A O 1
ATOM 2481 N N . VAL A 1 320 ? -2.656 0.787 -34.257 1.00 93.44 320 VAL A N 1
ATOM 2482 C CA . VAL A 1 320 ? -2.358 1.622 -33.085 1.00 93.44 320 VAL A CA 1
ATOM 2483 C C . VAL A 1 320 ? -1.175 1.050 -32.304 1.00 93.44 320 VAL A C 1
ATOM 2485 O O . VAL A 1 320 ? -0.249 1.795 -31.987 1.00 93.44 320 VAL A O 1
ATOM 2488 N N . LEU A 1 321 ? -1.157 -0.264 -32.057 1.00 94.75 321 LEU A N 1
ATOM 2489 C CA . LEU A 1 321 ? -0.055 -0.907 -31.344 1.00 94.75 321 LEU A CA 1
ATOM 2490 C C . LEU A 1 321 ? 1.255 -0.844 -32.135 1.00 94.75 321 LEU A C 1
ATOM 2492 O O . LEU A 1 321 ? 2.292 -0.550 -31.554 1.00 94.75 321 LEU A O 1
ATOM 2496 N N . ARG A 1 322 ? 1.228 -1.058 -33.458 1.00 94.81 322 ARG A N 1
ATOM 2497 C CA . ARG A 1 322 ? 2.436 -0.975 -34.296 1.00 94.81 322 ARG A CA 1
ATOM 2498 C C . ARG A 1 322 ? 3.130 0.379 -34.154 1.00 94.81 322 ARG A C 1
ATOM 2500 O O . ARG A 1 322 ? 4.337 0.391 -33.969 1.00 94.81 322 ARG A O 1
ATOM 2507 N N . ALA A 1 323 ? 2.387 1.486 -34.225 1.00 91.50 323 ALA A N 1
ATOM 2508 C CA . ALA A 1 323 ? 2.969 2.823 -34.085 1.00 91.50 323 ALA A CA 1
ATOM 2509 C C . ALA A 1 323 ? 3.691 2.984 -32.736 1.00 91.50 323 ALA A C 1
ATOM 2511 O O . ALA A 1 323 ? 4.839 3.407 -32.691 1.00 91.50 323 ALA A O 1
ATOM 2512 N N . ARG A 1 324 ? 3.051 2.532 -31.654 1.00 90.50 324 ARG A N 1
ATOM 2513 C CA . ARG A 1 324 ? 3.603 2.565 -30.295 1.00 90.50 324 ARG A CA 1
ATOM 2514 C C . ARG A 1 324 ? 4.848 1.697 -30.114 1.00 90.50 324 ARG A C 1
ATOM 2516 O O . ARG A 1 324 ? 5.846 2.142 -29.556 1.00 90.50 324 ARG A O 1
ATOM 2523 N N . LEU A 1 325 ? 4.823 0.476 -30.643 1.00 93.44 325 LEU A N 1
ATOM 2524 C CA . LEU A 1 325 ? 5.979 -0.419 -30.601 1.00 93.44 325 LEU A CA 1
ATOM 2525 C C . LEU A 1 325 ? 7.146 0.099 -31.451 1.00 93.44 325 LEU A C 1
ATOM 2527 O O . LEU A 1 325 ? 8.301 -0.107 -31.082 1.00 93.44 325 LEU A O 1
ATOM 2531 N N . SER A 1 326 ? 6.868 0.784 -32.565 1.00 93.62 326 SER A N 1
ATOM 2532 C CA . SER A 1 326 ? 7.894 1.458 -33.368 1.00 93.62 326 SER A CA 1
ATOM 2533 C C . SER A 1 326 ? 8.593 2.570 -32.587 1.00 93.62 326 SER A C 1
ATOM 2535 O O . SER A 1 326 ? 9.822 2.625 -32.625 1.00 93.62 326 SER A O 1
ATOM 2537 N N . ASP A 1 327 ? 7.848 3.385 -31.837 1.00 89.44 327 ASP A N 1
ATOM 2538 C CA . ASP A 1 327 ? 8.424 4.425 -30.974 1.00 89.44 327 ASP A CA 1
ATOM 2539 C C . ASP A 1 327 ? 9.304 3.801 -29.879 1.00 89.44 327 ASP A C 1
ATOM 2541 O O . ASP A 1 327 ? 10.471 4.167 -29.725 1.00 89.44 327 ASP A O 1
ATOM 2545 N N . GLY A 1 328 ? 8.794 2.777 -29.181 1.00 91.81 328 GLY A N 1
ATOM 2546 C CA . GLY A 1 328 ? 9.566 2.035 -28.180 1.00 91.81 328 GLY A CA 1
ATOM 2547 C C . GLY A 1 328 ? 10.848 1.426 -28.758 1.00 91.81 328 GLY A C 1
ATOM 2548 O O . GLY A 1 328 ? 11.923 1.553 -28.171 1.00 91.81 328 GLY A O 1
ATOM 2549 N N . LYS A 1 329 ? 10.775 0.823 -29.951 1.00 94.06 329 LYS A N 1
ATOM 2550 C CA . LYS A 1 329 ? 11.949 0.283 -30.652 1.00 94.06 329 LYS A CA 1
ATOM 2551 C C . LYS A 1 329 ? 12.974 1.362 -30.982 1.00 94.06 329 LYS A C 1
ATOM 2553 O O . LYS A 1 329 ? 14.158 1.143 -30.741 1.00 94.06 329 LYS A O 1
ATOM 2558 N N . PHE A 1 330 ? 12.531 2.509 -31.489 1.00 94.62 330 PHE A N 1
ATOM 2559 C CA . PHE A 1 330 ? 13.419 3.628 -31.786 1.00 94.62 330 PHE A CA 1
ATOM 2560 C C . PHE A 1 330 ? 14.192 4.073 -30.538 1.00 94.62 330 PHE A C 1
ATOM 2562 O O . PHE A 1 330 ? 15.421 4.119 -30.569 1.00 94.62 330 PHE A O 1
ATOM 2569 N N . PHE A 1 331 ? 13.501 4.322 -29.420 1.00 95.00 331 PHE A N 1
ATOM 2570 C CA . PHE A 1 331 ? 14.165 4.728 -28.179 1.00 95.00 331 PHE A CA 1
ATOM 2571 C C . PHE A 1 331 ? 15.133 3.667 -27.659 1.00 95.00 331 PHE A C 1
ATOM 2573 O O . PHE A 1 331 ? 16.247 4.004 -27.265 1.00 95.00 331 PHE A O 1
ATOM 2580 N N . PHE A 1 332 ? 14.744 2.391 -27.704 1.00 95.44 332 PHE A N 1
ATOM 2581 C CA . PHE A 1 332 ? 15.596 1.289 -27.263 1.00 95.44 332 PHE A CA 1
ATOM 2582 C C . PHE A 1 332 ? 16.889 1.195 -28.081 1.00 95.44 332 PHE A C 1
ATOM 2584 O O . PHE A 1 332 ? 17.977 1.053 -27.522 1.00 95.44 332 PHE A O 1
ATOM 2591 N N . ASP A 1 333 ? 16.777 1.295 -29.406 1.00 95.12 333 ASP A N 1
ATOM 2592 C CA . ASP A 1 333 ? 17.921 1.215 -30.311 1.00 95.12 333 ASP A CA 1
ATOM 2593 C C . ASP A 1 333 ? 18.838 2.441 -30.180 1.00 95.12 333 ASP A C 1
ATOM 2595 O O . ASP A 1 333 ? 20.060 2.288 -30.192 1.00 95.12 333 ASP A O 1
ATOM 2599 N N . GLU A 1 334 ? 18.284 3.648 -30.016 1.00 96.44 334 GLU A N 1
ATOM 2600 C CA . GLU A 1 334 ? 19.079 4.853 -29.744 1.00 96.44 334 GLU A CA 1
A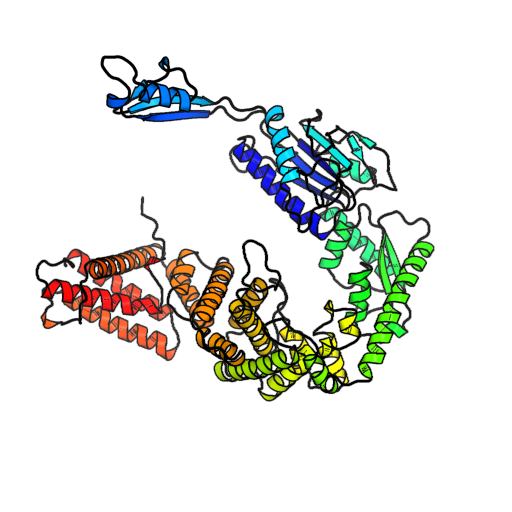TOM 2601 C C . GLU A 1 334 ? 19.777 4.781 -28.385 1.00 96.44 334 GLU A C 1
ATOM 2603 O O . GLU A 1 334 ? 20.952 5.139 -28.268 1.00 96.44 334 GLU A O 1
ATOM 2608 N N . ASP A 1 335 ? 19.090 4.290 -27.353 1.00 96.38 335 ASP A N 1
ATOM 2609 C CA . ASP A 1 335 ? 19.644 4.266 -26.008 1.00 96.38 335 ASP A CA 1
ATOM 2610 C C . ASP A 1 335 ? 20.842 3.330 -25.873 1.00 96.38 335 ASP A C 1
ATOM 2612 O O . ASP A 1 335 ? 21.822 3.693 -25.215 1.00 96.38 335 ASP A O 1
ATOM 2616 N N . ARG A 1 336 ? 20.803 2.183 -26.558 1.00 95.06 336 ARG A N 1
ATOM 2617 C CA . ARG A 1 336 ? 21.880 1.180 -26.581 1.00 95.06 336 ARG A CA 1
ATOM 2618 C C . ARG A 1 336 ? 23.175 1.670 -27.232 1.00 95.06 336 ARG A C 1
ATOM 2620 O O . ARG A 1 336 ? 24.203 1.013 -27.097 1.00 95.06 336 ARG A O 1
ATOM 2627 N N . LYS A 1 337 ? 23.162 2.817 -27.921 1.00 96.25 337 LYS A N 1
ATOM 2628 C CA . LYS A 1 337 ? 24.375 3.427 -28.497 1.00 96.25 337 LYS A CA 1
ATOM 2629 C C . LYS A 1 337 ? 25.244 4.129 -27.455 1.00 96.25 337 LYS A C 1
ATOM 2631 O O . LYS A 1 337 ? 26.404 4.418 -27.742 1.00 96.25 337 LYS A O 1
ATOM 2636 N N . VAL A 1 338 ? 24.696 4.449 -26.278 1.00 95.75 338 VAL A N 1
ATOM 2637 C CA . VAL A 1 338 ? 25.398 5.193 -25.223 1.00 95.75 338 VAL A CA 1
ATOM 2638 C C . VAL A 1 338 ? 25.331 4.413 -23.905 1.00 95.75 338 VAL A C 1
ATOM 2640 O O . VAL A 1 338 ? 24.241 4.340 -23.329 1.00 95.75 338 VAL A O 1
ATOM 2643 N N . PRO A 1 339 ? 26.473 3.913 -23.391 1.00 95.56 339 PRO A N 1
ATOM 2644 C CA . PRO A 1 339 ? 26.520 3.144 -22.148 1.00 95.56 339 PRO A CA 1
ATOM 2645 C C . PRO A 1 339 ? 25.943 3.886 -20.938 1.00 95.56 339 PRO A C 1
ATOM 2647 O O . PRO A 1 339 ? 26.094 5.110 -20.827 1.00 95.56 339 PRO A O 1
ATOM 2650 N N . LEU A 1 340 ? 25.359 3.158 -19.982 1.00 93.94 340 LEU A N 1
ATOM 2651 C CA . LEU A 1 340 ? 24.772 3.722 -18.760 1.00 93.94 340 LEU A CA 1
ATOM 2652 C C . LEU A 1 340 ? 25.767 4.584 -17.983 1.00 93.94 340 LEU A C 1
ATOM 2654 O O . LEU A 1 340 ? 25.442 5.705 -17.587 1.00 93.94 340 LEU A O 1
ATOM 2658 N N . ARG A 1 341 ? 27.001 4.102 -17.802 1.00 94.94 341 ARG A N 1
ATOM 2659 C CA . ARG A 1 341 ? 28.036 4.833 -17.050 1.00 94.94 341 ARG A CA 1
ATOM 2660 C C . ARG A 1 341 ? 28.387 6.180 -17.701 1.00 94.94 341 ARG A C 1
ATOM 2662 O O . ARG A 1 341 ? 28.635 7.155 -16.998 1.00 94.94 341 ARG A O 1
ATOM 2669 N N . SER A 1 342 ? 28.323 6.285 -19.030 1.00 95.31 342 SER A N 1
ATOM 2670 C CA . SER A 1 342 ? 28.549 7.544 -19.762 1.00 95.31 342 SER A CA 1
ATOM 2671 C C . SER A 1 342 ? 27.413 8.560 -19.594 1.00 95.31 342 SER A C 1
ATOM 2673 O O . SER A 1 342 ? 27.526 9.704 -20.032 1.00 95.31 342 SER A O 1
ATOM 2675 N N . ARG A 1 343 ? 26.298 8.163 -18.973 1.00 93.75 343 ARG A N 1
ATOM 2676 C CA . ARG A 1 343 ? 25.129 9.020 -18.756 1.00 93.75 343 ARG A CA 1
ATOM 2677 C C . ARG A 1 343 ? 25.102 9.688 -17.384 1.00 93.75 343 ARG A C 1
ATOM 2679 O O . ARG A 1 343 ? 24.298 10.597 -17.184 1.00 93.75 343 ARG A O 1
ATOM 2686 N N . LEU A 1 344 ? 25.987 9.301 -16.466 1.00 93.44 344 LEU A N 1
ATOM 2687 C CA . LEU A 1 344 ? 25.996 9.802 -15.088 1.00 93.44 344 LEU A CA 1
ATOM 2688 C C . LEU A 1 344 ? 26.137 11.325 -15.008 1.00 93.44 344 LEU A C 1
ATOM 2690 O O . LEU A 1 344 ? 25.416 11.969 -14.253 1.00 93.44 344 LEU A O 1
ATOM 2694 N N . GLU A 1 345 ? 26.971 11.932 -15.853 1.00 93.25 345 GLU A N 1
ATOM 2695 C CA . GLU A 1 345 ? 27.129 13.393 -15.885 1.00 93.25 345 GLU A CA 1
ATOM 2696 C C . GLU A 1 345 ? 25.822 14.125 -16.224 1.00 93.25 345 GLU A C 1
ATOM 2698 O O . GLU A 1 345 ? 25.560 15.220 -15.719 1.00 93.25 345 GLU A O 1
ATOM 2703 N N . LYS A 1 346 ? 24.951 13.514 -17.040 1.00 95.19 346 LYS A N 1
ATOM 2704 C CA . LYS A 1 346 ? 23.655 14.106 -17.403 1.00 95.19 346 LYS A CA 1
ATOM 2705 C C . LYS A 1 346 ? 22.704 14.178 -16.206 1.00 95.19 346 LYS A C 1
ATOM 2707 O O . LYS A 1 346 ? 21.845 15.060 -16.187 1.00 95.19 346 LYS A O 1
ATOM 2712 N N . LEU A 1 347 ? 22.883 13.332 -15.186 1.00 95.69 347 LEU A N 1
ATOM 2713 C CA . LEU A 1 347 ? 22.122 13.418 -13.933 1.00 95.69 347 LEU A CA 1
ATOM 2714 C C . LEU A 1 347 ? 22.381 14.736 -13.196 1.00 95.69 347 LEU A C 1
ATOM 2716 O O . LEU A 1 347 ? 21.484 15.239 -12.524 1.00 95.69 347 LEU A O 1
ATOM 2720 N N . GLY A 1 348 ? 23.555 15.349 -13.382 1.00 95.50 348 GLY A N 1
ATOM 2721 C CA . GLY A 1 348 ? 23.884 16.655 -12.803 1.00 95.50 348 GLY A CA 1
ATOM 2722 C C . GLY A 1 348 ? 23.071 17.809 -13.397 1.00 95.50 348 GLY A C 1
ATOM 2723 O O . GLY A 1 348 ? 22.990 18.877 -12.806 1.00 95.50 348 GLY A O 1
ATOM 2724 N N . ARG A 1 349 ? 22.423 17.608 -14.552 1.00 94.56 349 ARG A N 1
ATOM 2725 C CA . ARG A 1 349 ? 21.520 18.598 -15.169 1.00 94.56 349 ARG A CA 1
ATOM 2726 C C . ARG A 1 349 ? 20.052 18.360 -14.817 1.00 94.56 349 ARG A C 1
ATOM 2728 O O . ARG A 1 349 ? 19.207 19.194 -15.133 1.00 94.56 349 ARG A O 1
ATOM 2735 N N . ARG A 1 350 ? 19.736 17.225 -14.188 1.00 94.75 350 ARG A N 1
ATOM 2736 C CA . ARG A 1 350 ? 18.377 16.844 -13.806 1.00 94.75 350 ARG A CA 1
ATOM 2737 C C . ARG A 1 350 ? 18.164 17.180 -12.337 1.00 94.75 350 ARG A C 1
ATOM 2739 O O . ARG A 1 350 ? 18.705 16.520 -11.455 1.00 94.75 350 ARG A O 1
ATOM 2746 N N . THR A 1 351 ? 17.359 18.202 -12.076 1.00 95.88 351 THR A N 1
ATOM 2747 C CA . THR A 1 351 ? 16.922 18.529 -10.716 1.00 95.88 351 THR A CA 1
ATOM 2748 C C . THR A 1 351 ? 16.113 17.363 -10.155 1.00 95.88 351 THR A C 1
ATOM 2750 O O . THR A 1 351 ? 15.073 17.021 -10.713 1.00 95.88 351 THR A O 1
ATOM 2753 N N . PHE A 1 352 ? 16.571 16.779 -9.047 1.00 93.19 352 PHE A N 1
ATOM 2754 C CA . PHE A 1 352 ? 15.790 15.797 -8.297 1.00 93.19 352 PHE A CA 1
ATOM 2755 C C . PHE A 1 352 ? 14.656 16.514 -7.559 1.00 93.19 352 PHE A C 1
ATOM 2757 O O . PHE A 1 352 ? 13.475 16.234 -7.756 1.00 93.19 352 PHE A O 1
ATOM 2764 N N . LEU A 1 353 ? 15.021 17.500 -6.737 1.00 91.50 353 LEU A N 1
ATOM 2765 C CA . LEU A 1 353 ? 14.072 18.346 -6.032 1.00 91.50 353 LEU A CA 1
ATOM 2766 C C . LEU A 1 353 ? 14.705 19.704 -5.733 1.00 91.50 353 LEU A C 1
ATOM 2768 O O . LEU A 1 353 ? 15.809 19.791 -5.191 1.00 91.50 353 LEU A O 1
ATOM 2772 N N . GLN A 1 354 ? 13.975 20.778 -6.040 1.00 90.06 354 GLN A N 1
ATOM 2773 C CA . GLN A 1 354 ? 14.406 22.135 -5.716 1.00 90.06 354 GLN A CA 1
ATOM 2774 C C . GLN A 1 354 ? 14.638 22.276 -4.201 1.00 90.06 354 GLN A C 1
ATOM 2776 O O . GLN A 1 354 ? 13.738 22.001 -3.405 1.00 90.06 354 GLN A O 1
ATOM 2781 N N . GLY A 1 355 ? 15.845 22.706 -3.823 1.00 88.94 355 GLY A N 1
ATOM 2782 C CA . GLY A 1 355 ? 16.291 22.830 -2.430 1.00 88.94 355 GLY A CA 1
ATOM 2783 C C . GLY A 1 355 ? 17.001 21.595 -1.858 1.00 88.94 355 GLY A C 1
ATOM 2784 O O . GLY A 1 355 ? 17.567 21.701 -0.775 1.00 88.94 355 GLY A O 1
ATOM 2785 N N . VAL A 1 356 ? 17.004 20.456 -2.565 1.00 90.44 356 VAL A N 1
ATOM 2786 C CA . VAL A 1 356 ? 17.771 19.249 -2.186 1.00 90.44 356 VAL A CA 1
ATOM 2787 C C . VAL A 1 356 ? 18.952 19.009 -3.123 1.00 90.44 356 VAL A C 1
ATOM 2789 O O . VAL A 1 356 ? 20.022 18.642 -2.649 1.00 90.44 356 VAL A O 1
ATOM 2792 N N . GLY A 1 357 ? 18.761 19.209 -4.431 1.00 94.00 357 GLY A N 1
ATOM 2793 C CA . GLY A 1 357 ? 19.825 19.070 -5.425 1.00 94.00 357 GLY A CA 1
ATOM 2794 C C . GLY A 1 357 ? 19.404 18.322 -6.690 1.00 94.00 357 GLY A C 1
ATOM 2795 O O . GLY A 1 357 ? 18.219 18.177 -7.010 1.00 94.00 357 GLY A O 1
ATOM 2796 N N . THR A 1 358 ? 20.412 17.863 -7.414 1.00 97.50 358 THR A N 1
ATOM 2797 C CA . THR A 1 358 ? 20.349 17.115 -8.671 1.00 97.50 358 THR A CA 1
ATOM 2798 C C . THR A 1 358 ? 20.301 15.606 -8.424 1.00 97.50 358 THR A C 1
ATOM 2800 O O . THR A 1 358 ? 20.592 15.131 -7.324 1.00 97.50 358 THR A O 1
ATOM 2803 N N . GLU A 1 359 ? 19.945 14.827 -9.447 1.00 97.00 359 GLU A N 1
ATOM 2804 C CA . GLU A 1 359 ? 19.996 13.360 -9.360 1.00 97.00 359 GLU A CA 1
ATOM 2805 C C . GLU A 1 359 ? 21.436 12.841 -9.200 1.00 97.00 359 GLU A C 1
ATOM 2807 O O . GLU A 1 359 ? 21.638 11.813 -8.560 1.00 97.00 359 GLU A O 1
ATOM 2812 N N . LEU A 1 360 ? 22.449 13.560 -9.706 1.00 97.44 360 LEU A N 1
ATOM 2813 C CA . LEU A 1 360 ? 23.853 13.176 -9.508 1.00 97.44 360 LEU A CA 1
ATOM 2814 C C . LEU A 1 360 ? 24.276 13.323 -8.043 1.00 97.44 360 LEU A C 1
ATOM 2816 O O . LEU A 1 360 ? 24.849 12.400 -7.469 1.00 97.44 360 LEU A O 1
ATOM 2820 N N . GLU A 1 361 ? 23.950 14.459 -7.422 1.00 97.56 361 GLU A N 1
ATOM 2821 C CA . GLU A 1 361 ? 24.208 14.675 -5.993 1.00 97.56 361 GLU A CA 1
ATOM 2822 C C . GLU A 1 361 ? 23.444 13.655 -5.146 1.00 97.56 361 GLU A C 1
ATOM 2824 O O . GLU A 1 361 ? 23.971 13.149 -4.159 1.00 97.56 361 GLU A O 1
ATOM 2829 N N . ARG A 1 362 ? 22.213 13.304 -5.542 1.00 97.25 362 ARG A N 1
ATOM 2830 C CA . ARG A 1 362 ? 21.447 12.245 -4.880 1.00 97.25 362 ARG A CA 1
ATOM 2831 C C . ARG A 1 362 ? 22.165 10.904 -4.963 1.00 97.25 362 ARG A C 1
ATOM 2833 O O . ARG A 1 362 ? 22.390 10.305 -3.921 1.00 97.25 362 ARG A O 1
ATOM 2840 N N . VAL A 1 363 ? 22.565 10.460 -6.154 1.00 97.50 363 VAL A N 1
ATOM 2841 C CA . VAL A 1 363 ? 23.307 9.202 -6.358 1.00 97.50 363 VAL A CA 1
ATOM 2842 C C . VAL A 1 363 ? 24.556 9.127 -5.472 1.00 97.50 363 VAL A C 1
ATOM 2844 O O . VAL A 1 363 ? 24.801 8.097 -4.846 1.00 97.50 363 VAL A O 1
ATOM 2847 N N . GLN A 1 364 ? 25.301 10.228 -5.338 1.00 97.81 364 GLN A N 1
ATOM 2848 C CA . GLN A 1 364 ? 26.456 10.298 -4.437 1.00 97.81 364 GLN A CA 1
ATOM 2849 C C . GLN A 1 364 ? 26.057 10.080 -2.971 1.00 97.81 364 GLN A C 1
ATOM 2851 O O . GLN A 1 364 ? 26.684 9.277 -2.280 1.00 97.81 364 GLN A O 1
ATOM 2856 N N . ARG A 1 365 ? 24.981 10.724 -2.499 1.00 98.25 365 ARG A N 1
ATOM 2857 C CA . ARG A 1 365 ? 24.466 10.495 -1.138 1.00 98.25 365 ARG A CA 1
ATOM 2858 C C . ARG A 1 365 ? 23.968 9.062 -0.946 1.00 98.25 365 ARG A C 1
ATOM 2860 O O . ARG A 1 365 ? 24.231 8.478 0.101 1.00 98.25 365 ARG A O 1
ATOM 2867 N N . LEU A 1 366 ? 23.312 8.471 -1.949 1.00 98.50 366 LEU A N 1
ATOM 2868 C CA . LEU A 1 366 ? 22.853 7.077 -1.887 1.00 98.50 366 LEU A CA 1
ATOM 2869 C C . LEU A 1 366 ? 24.024 6.108 -1.744 1.00 98.50 366 LEU A C 1
ATOM 2871 O O . LEU A 1 366 ? 23.959 5.192 -0.927 1.00 98.50 366 LEU A O 1
ATOM 2875 N N . ARG A 1 367 ? 25.108 6.335 -2.492 1.00 98.50 367 ARG A N 1
ATOM 2876 C CA . ARG A 1 367 ? 26.340 5.550 -2.384 1.00 98.50 367 ARG A CA 1
ATOM 2877 C C . ARG A 1 367 ? 26.892 5.594 -0.960 1.00 98.50 367 ARG A C 1
ATOM 2879 O O . ARG A 1 367 ? 27.017 4.542 -0.340 1.00 98.50 367 ARG A O 1
ATOM 2886 N N . GLU A 1 368 ? 27.138 6.783 -0.416 1.00 98.62 368 GLU A N 1
ATOM 2887 C CA . GLU A 1 368 ? 27.682 6.933 0.943 1.00 98.62 368 GLU A CA 1
ATOM 2888 C C . GLU A 1 368 ? 26.761 6.331 2.015 1.00 98.62 368 GLU A C 1
ATOM 2890 O O . GLU A 1 368 ? 27.213 5.604 2.900 1.00 98.62 368 GLU A O 1
ATOM 2895 N N . LEU A 1 369 ? 25.453 6.581 1.919 1.00 98.56 369 LEU A N 1
ATOM 2896 C CA . LEU A 1 369 ? 24.491 6.086 2.899 1.00 98.56 369 LEU A CA 1
ATOM 2897 C C . LEU A 1 369 ? 24.320 4.562 2.829 1.00 98.56 369 LEU A C 1
ATOM 2899 O O . LEU A 1 369 ? 24.206 3.912 3.866 1.00 98.56 369 LEU A O 1
ATOM 2903 N N . SER A 1 370 ? 24.344 3.975 1.631 1.00 98.56 370 SER A N 1
ATOM 2904 C CA . SER A 1 370 ? 24.275 2.519 1.460 1.00 98.56 370 SER A CA 1
ATOM 2905 C C . SER A 1 370 ? 25.523 1.805 1.999 1.00 98.56 370 SER A C 1
ATOM 2907 O O . SER A 1 370 ? 25.396 0.756 2.629 1.00 98.56 370 SER A O 1
ATOM 2909 N N . LEU A 1 371 ? 26.713 2.403 1.856 1.00 98.62 371 LEU A N 1
ATOM 2910 C CA . LEU A 1 371 ? 27.953 1.898 2.458 1.00 98.62 371 LEU A CA 1
ATOM 2911 C C . LEU A 1 371 ? 27.956 2.043 3.985 1.00 98.62 371 LEU A C 1
ATOM 2913 O O . LEU A 1 371 ? 28.425 1.147 4.687 1.00 98.62 371 LEU A O 1
ATOM 2917 N N . TRP A 1 372 ? 27.389 3.131 4.515 1.00 98.62 372 TRP A N 1
ATOM 2918 C CA . TRP A 1 372 ? 27.181 3.274 5.957 1.00 98.62 372 TRP A CA 1
ATOM 2919 C C . TRP A 1 372 ? 26.252 2.175 6.496 1.00 98.62 372 TRP A C 1
ATOM 2921 O O . TRP A 1 372 ? 26.581 1.522 7.486 1.00 98.62 372 TRP A O 1
ATOM 2931 N N . LEU A 1 373 ? 25.134 1.911 5.809 1.00 98.69 373 LEU A N 1
ATOM 2932 C CA . LEU A 1 373 ? 24.199 0.839 6.171 1.00 98.69 373 LEU A CA 1
ATOM 2933 C C . LEU A 1 373 ? 24.851 -0.547 6.085 1.00 98.69 373 LEU A C 1
ATOM 2935 O O . LEU A 1 373 ? 24.616 -1.380 6.958 1.00 98.69 373 LEU A O 1
ATOM 2939 N N . HIS A 1 374 ? 25.696 -0.795 5.081 1.00 98.38 374 HIS A N 1
ATOM 2940 C CA . HIS A 1 374 ? 26.525 -2.001 5.021 1.00 98.38 374 HIS A CA 1
ATOM 2941 C C . HIS A 1 374 ? 27.398 -2.140 6.273 1.00 98.38 374 HIS A C 1
ATOM 2943 O O . HIS A 1 374 ? 27.368 -3.185 6.916 1.00 98.38 374 HIS A O 1
ATOM 2949 N N . GLY A 1 375 ? 28.117 -1.084 6.666 1.00 98.38 375 GLY A N 1
ATOM 2950 C CA . GLY A 1 375 ? 28.958 -1.097 7.866 1.00 98.38 375 GLY A CA 1
ATOM 2951 C C . GLY A 1 375 ? 28.171 -1.341 9.157 1.00 98.38 375 GLY A C 1
ATOM 2952 O O . GLY A 1 375 ? 28.624 -2.094 10.014 1.00 98.38 375 GLY A O 1
ATOM 2953 N N . ALA A 1 376 ? 26.977 -0.754 9.280 1.00 97.88 376 ALA A N 1
ATOM 2954 C CA . ALA A 1 376 ? 26.116 -0.926 10.450 1.00 97.88 376 ALA A CA 1
ATOM 2955 C C . ALA A 1 376 ? 25.493 -2.331 10.536 1.00 97.88 376 ALA A C 1
ATOM 2957 O O . ALA A 1 376 ? 25.340 -2.875 11.626 1.00 97.88 376 ALA A O 1
ATOM 2958 N N . THR A 1 377 ? 25.142 -2.927 9.393 1.00 97.81 377 THR A N 1
ATOM 2959 C CA . THR A 1 377 ? 24.416 -4.209 9.338 1.00 97.81 377 THR A CA 1
ATOM 2960 C C . THR A 1 377 ? 25.311 -5.427 9.112 1.00 97.81 377 THR A C 1
ATOM 2962 O O . THR A 1 377 ? 24.894 -6.548 9.405 1.00 97.81 377 THR A O 1
ATOM 2965 N N . GLY A 1 378 ? 26.504 -5.240 8.544 1.00 97.69 378 GLY A N 1
ATOM 2966 C CA . GLY A 1 378 ? 27.374 -6.311 8.053 1.00 97.69 378 GLY A CA 1
ATOM 2967 C C . GLY A 1 378 ? 26.822 -7.061 6.831 1.00 97.69 378 GLY A C 1
ATOM 2968 O O . GLY A 1 378 ? 27.212 -8.204 6.593 1.00 97.69 378 GLY A O 1
ATOM 2969 N N . ARG A 1 379 ? 25.871 -6.475 6.085 1.00 97.75 379 ARG A N 1
ATOM 2970 C CA . ARG A 1 379 ? 25.156 -7.121 4.964 1.00 97.75 379 ARG A CA 1
ATOM 2971 C C . ARG A 1 379 ? 25.496 -6.484 3.614 1.00 97.75 379 ARG A C 1
ATOM 2973 O O . ARG A 1 379 ? 25.825 -5.304 3.553 1.00 97.75 379 ARG A O 1
ATOM 2980 N N . GLY A 1 380 ? 25.365 -7.255 2.531 1.00 96.50 380 GLY A N 1
ATOM 2981 C CA . GLY A 1 380 ? 25.673 -6.823 1.157 1.00 96.50 380 GLY A CA 1
ATOM 2982 C C . GLY A 1 380 ? 27.175 -6.718 0.852 1.00 96.50 380 GLY A C 1
ATOM 2983 O O . GLY A 1 380 ? 27.983 -6.526 1.756 1.00 96.50 380 GLY A O 1
ATOM 2984 N N . ASP A 1 381 ? 27.559 -6.853 -0.422 1.00 98.06 381 ASP A N 1
ATOM 2985 C CA . ASP A 1 381 ? 28.939 -6.604 -0.864 1.00 98.06 381 ASP A CA 1
ATOM 2986 C C . ASP A 1 381 ? 29.140 -5.090 -1.105 1.00 98.06 381 ASP A C 1
ATOM 2988 O O . ASP A 1 381 ? 28.365 -4.478 -1.850 1.00 98.06 381 ASP A O 1
ATOM 2992 N N . PRO A 1 382 ? 30.159 -4.455 -0.496 1.00 98.06 382 PRO A N 1
ATOM 2993 C CA . PRO A 1 382 ? 30.355 -3.010 -0.592 1.00 98.06 382 PRO A CA 1
ATOM 2994 C C . PRO A 1 382 ? 30.769 -2.537 -1.994 1.00 98.06 382 PRO A C 1
ATOM 2996 O O . PRO A 1 382 ? 30.461 -1.404 -2.363 1.00 98.06 382 PRO A O 1
ATOM 2999 N N . ARG A 1 383 ? 31.435 -3.374 -2.804 1.00 98.31 383 ARG A N 1
ATOM 3000 C CA . ARG A 1 383 ? 31.781 -3.031 -4.195 1.00 98.31 383 ARG A CA 1
ATOM 3001 C C . ARG A 1 383 ? 30.529 -3.033 -5.062 1.00 98.31 383 ARG A C 1
ATOM 3003 O O . ARG A 1 383 ? 30.300 -2.065 -5.782 1.00 98.31 383 ARG A O 1
ATOM 3010 N N . GLN A 1 384 ? 29.697 -4.066 -4.923 1.00 98.50 384 GLN A N 1
ATOM 3011 C CA . GLN A 1 384 ? 28.416 -4.152 -5.628 1.00 98.50 384 GLN A CA 1
ATOM 3012 C C . GLN A 1 384 ? 27.475 -3.011 -5.233 1.00 98.50 384 GLN A C 1
ATOM 3014 O O . GLN A 1 384 ? 26.827 -2.430 -6.096 1.00 98.50 384 GLN A O 1
ATOM 3019 N N . LEU A 1 385 ? 27.423 -2.646 -3.947 1.00 98.25 385 LEU A N 1
ATOM 3020 C CA . LEU A 1 385 ? 26.649 -1.497 -3.464 1.00 98.25 385 LEU A CA 1
ATOM 3021 C C . LEU A 1 385 ? 27.108 -0.183 -4.087 1.00 98.25 385 LEU A C 1
ATOM 3023 O O . LEU A 1 385 ? 26.274 0.587 -4.561 1.00 98.25 385 LEU A O 1
ATOM 3027 N N . ALA A 1 386 ? 28.418 0.069 -4.102 1.00 98.12 386 ALA A N 1
ATOM 3028 C CA . ALA A 1 386 ? 28.959 1.286 -4.688 1.00 98.12 386 ALA A CA 1
ATOM 3029 C C . ALA A 1 386 ? 28.634 1.384 -6.186 1.00 98.12 386 ALA A C 1
ATOM 3031 O O . ALA A 1 386 ? 28.167 2.428 -6.641 1.00 98.12 386 ALA A O 1
ATOM 3032 N N . GLU A 1 387 ? 28.819 0.295 -6.933 1.00 98.38 387 GLU A N 1
ATOM 3033 C CA . GLU A 1 387 ? 28.523 0.263 -8.366 1.00 98.38 387 GLU A CA 1
ATOM 3034 C C . GLU A 1 387 ? 27.019 0.367 -8.657 1.00 98.38 387 GLU A C 1
ATOM 3036 O O . GLU A 1 387 ? 26.606 1.148 -9.517 1.00 98.38 387 GLU A O 1
ATOM 3041 N N . ALA A 1 388 ? 26.183 -0.354 -7.904 1.00 98.50 388 ALA A N 1
ATOM 3042 C CA . ALA A 1 388 ? 24.733 -0.271 -8.033 1.00 98.50 388 ALA A CA 1
ATOM 3043 C C . ALA A 1 388 ? 24.253 1.154 -7.756 1.00 98.50 388 ALA A C 1
ATOM 3045 O O . ALA A 1 388 ? 23.490 1.696 -8.548 1.00 98.50 388 ALA A O 1
ATOM 3046 N N . ALA A 1 389 ? 24.733 1.789 -6.681 1.00 98.19 389 ALA A N 1
ATOM 3047 C CA . ALA A 1 389 ? 24.375 3.161 -6.343 1.00 98.19 389 ALA A CA 1
ATOM 3048 C C . ALA A 1 389 ? 24.753 4.143 -7.460 1.00 98.19 389 ALA A C 1
ATOM 3050 O O . ALA A 1 389 ? 23.918 4.964 -7.833 1.00 98.19 389 ALA A O 1
ATOM 3051 N N . GLU A 1 390 ? 25.955 4.023 -8.036 1.00 97.25 390 GLU A N 1
ATOM 3052 C CA . GLU A 1 390 ? 26.392 4.844 -9.175 1.00 97.25 390 GLU A CA 1
ATOM 3053 C C . GLU A 1 390 ? 25.426 4.733 -10.360 1.00 97.25 390 GLU A C 1
ATOM 3055 O O . GLU A 1 390 ? 25.049 5.747 -10.944 1.00 97.25 390 GLU A O 1
ATOM 3060 N N . LEU A 1 391 ? 24.988 3.520 -10.699 1.00 98.00 391 LEU A N 1
ATOM 3061 C CA . LEU A 1 391 ? 24.179 3.261 -11.891 1.00 98.00 391 LEU A CA 1
ATOM 3062 C C . LEU A 1 391 ? 22.661 3.368 -11.660 1.00 98.00 391 LEU A C 1
ATOM 3064 O O . LEU A 1 391 ? 21.911 3.490 -12.629 1.00 98.00 391 LEU A O 1
ATOM 3068 N N . CYS A 1 392 ? 22.185 3.368 -10.410 1.00 97.56 392 CYS A N 1
ATOM 3069 C CA . CYS A 1 392 ? 20.775 3.116 -10.076 1.00 97.56 392 CYS A CA 1
ATOM 3070 C C . CYS A 1 392 ? 19.757 4.134 -10.607 1.00 97.56 392 CYS A C 1
ATOM 3072 O O . CYS A 1 392 ? 18.558 3.860 -10.585 1.00 97.56 392 CYS A O 1
ATOM 3074 N N . LYS A 1 393 ? 20.211 5.313 -11.044 1.00 97.44 393 LYS A N 1
ATOM 3075 C CA . LYS A 1 393 ? 19.374 6.359 -11.654 1.00 97.44 393 LYS A CA 1
ATOM 3076 C C . LYS A 1 393 ? 19.824 6.729 -13.070 1.00 97.44 393 LYS A C 1
ATOM 3078 O O . LYS A 1 393 ? 19.270 7.657 -13.652 1.00 97.44 393 LYS A O 1
ATOM 3083 N N . ALA A 1 394 ? 20.832 6.055 -13.631 1.00 97.06 394 ALA A N 1
ATOM 3084 C CA . ALA A 1 394 ? 21.405 6.404 -14.935 1.00 97.06 394 ALA A CA 1
ATOM 3085 C C . ALA A 1 394 ? 20.367 6.326 -16.068 1.00 97.06 394 ALA A C 1
ATOM 3087 O O . ALA A 1 394 ? 20.370 7.148 -16.992 1.00 97.06 394 ALA A O 1
ATOM 3088 N N . ASP A 1 395 ? 19.431 5.383 -15.954 1.00 97.25 395 ASP A N 1
ATOM 3089 C CA . ASP A 1 395 ? 18.349 5.184 -16.909 1.00 97.25 395 ASP A CA 1
ATOM 3090 C C . ASP A 1 395 ? 17.359 6.353 -16.972 1.00 97.25 395 ASP A C 1
ATOM 3092 O O . ASP A 1 395 ? 16.765 6.569 -18.022 1.00 97.25 395 ASP A O 1
ATOM 3096 N N . LEU A 1 396 ? 17.265 7.203 -15.944 1.00 96.88 396 LEU A N 1
ATOM 3097 C CA . LEU A 1 396 ? 16.460 8.431 -15.973 1.00 96.88 396 LEU A CA 1
ATOM 3098 C C . LEU A 1 396 ? 16.848 9.391 -17.111 1.00 96.88 396 LEU A C 1
ATOM 3100 O O . LEU A 1 396 ? 16.112 10.326 -17.418 1.00 9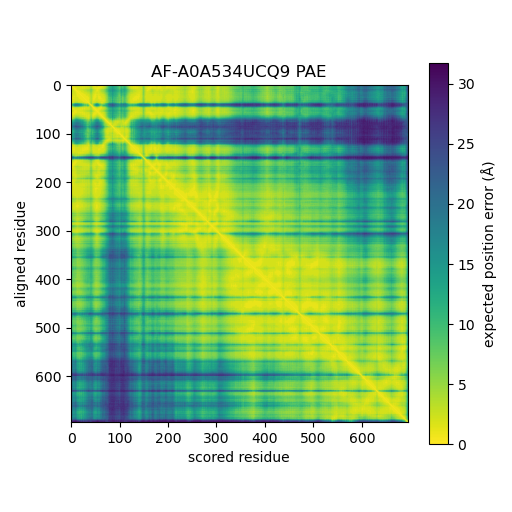6.88 396 LEU A O 1
ATOM 3104 N N . THR A 1 397 ? 18.016 9.215 -17.720 1.00 96.19 397 THR A N 1
ATOM 3105 C CA . THR A 1 397 ? 18.508 10.054 -18.825 1.00 96.19 397 THR A CA 1
ATOM 3106 C C . THR A 1 397 ? 18.360 9.388 -20.196 1.00 96.19 397 THR A C 1
ATOM 3108 O O . THR A 1 397 ? 18.885 9.890 -21.193 1.00 96.19 397 THR A O 1
ATOM 3111 N N . THR A 1 398 ? 17.711 8.226 -20.240 1.00 96.94 398 THR A N 1
ATOM 3112 C CA . THR A 1 398 ? 17.445 7.462 -21.461 1.00 96.94 398 THR A CA 1
ATOM 3113 C C . THR A 1 398 ? 16.192 7.982 -22.153 1.00 96.94 398 THR A C 1
ATOM 3115 O O . THR A 1 398 ? 15.294 8.515 -21.498 1.00 96.94 398 THR A O 1
ATOM 3118 N N . GLY A 1 399 ? 16.141 7.858 -23.480 1.00 95.56 399 GLY A N 1
ATOM 3119 C CA . GLY A 1 399 ? 14.945 8.196 -24.251 1.00 95.56 399 GLY A CA 1
ATOM 3120 C C . GLY A 1 399 ? 13.764 7.323 -23.834 1.00 95.56 399 GLY A C 1
ATOM 3121 O O . GLY A 1 399 ? 12.672 7.838 -23.619 1.00 95.56 399 GLY A O 1
ATOM 3122 N N . MET A 1 400 ? 14.024 6.033 -23.595 1.00 94.88 400 MET A N 1
ATOM 3123 C CA . MET A 1 400 ? 13.029 5.065 -23.141 1.00 94.88 400 MET A CA 1
ATOM 3124 C C . MET A 1 400 ? 12.360 5.494 -21.834 1.00 94.88 400 MET A C 1
ATOM 3126 O O . MET A 1 400 ? 11.143 5.529 -21.763 1.00 94.88 400 MET A O 1
ATOM 3130 N N . VAL A 1 401 ? 13.117 5.862 -20.797 1.00 95.25 401 VAL A N 1
ATOM 3131 C CA . VAL A 1 401 ? 12.515 6.314 -19.525 1.00 95.25 401 VAL A CA 1
ATOM 3132 C C . VAL A 1 401 ? 11.939 7.730 -19.634 1.00 95.25 401 VAL A C 1
ATOM 3134 O O . VAL A 1 401 ? 11.045 8.094 -18.872 1.00 95.25 401 VAL A O 1
ATOM 3137 N N . GLY A 1 402 ? 12.436 8.543 -20.570 1.00 93.00 402 GLY A N 1
ATOM 3138 C CA . GLY A 1 402 ? 11.844 9.839 -20.897 1.00 93.00 402 GLY A CA 1
ATOM 3139 C C . GLY A 1 402 ? 10.417 9.712 -21.436 1.00 93.00 402 GLY A C 1
ATOM 3140 O O . GLY A 1 402 ? 9.540 10.437 -20.972 1.00 93.00 402 GLY A O 1
ATOM 3141 N N . GLU A 1 403 ? 10.194 8.778 -22.363 1.00 90.44 403 GLU A N 1
ATOM 3142 C CA . GLU A 1 403 ? 8.873 8.490 -22.938 1.00 90.44 403 GLU A CA 1
ATOM 3143 C C . GLU A 1 403 ? 8.011 7.613 -22.010 1.00 90.44 403 GLU A C 1
ATOM 3145 O O . GLU A 1 403 ? 6.813 7.853 -21.876 1.00 90.44 403 GLU A O 1
ATOM 3150 N N . PHE A 1 404 ? 8.625 6.654 -21.304 1.00 89.62 404 PHE A N 1
ATOM 3151 C CA . PHE A 1 404 ? 7.954 5.674 -20.437 1.00 89.62 404 PHE A CA 1
ATOM 3152 C C . PHE A 1 404 ? 8.525 5.696 -19.002 1.00 89.62 404 PHE A C 1
ATOM 3154 O O . PHE A 1 404 ? 9.295 4.809 -18.603 1.00 89.62 404 PHE A O 1
ATOM 3161 N N . PRO A 1 405 ? 8.177 6.706 -18.179 1.00 91.62 405 PRO A N 1
ATOM 3162 C CA . PRO A 1 405 ? 8.732 6.873 -16.832 1.00 91.62 405 PRO A CA 1
ATOM 3163 C C . PRO A 1 405 ? 8.482 5.699 -15.873 1.00 91.62 405 PRO A C 1
ATOM 3165 O O . PRO A 1 405 ? 9.203 5.537 -14.884 1.00 91.62 405 PRO A O 1
ATOM 3168 N N . GLU A 1 406 ? 7.458 4.883 -16.122 1.00 89.31 406 GLU A N 1
ATOM 3169 C CA . GLU A 1 406 ? 7.137 3.680 -15.353 1.00 89.31 406 GLU A CA 1
ATOM 3170 C C . GLU A 1 406 ? 8.165 2.552 -15.519 1.00 89.31 406 GLU A C 1
ATOM 3172 O O . GLU A 1 406 ? 8.244 1.671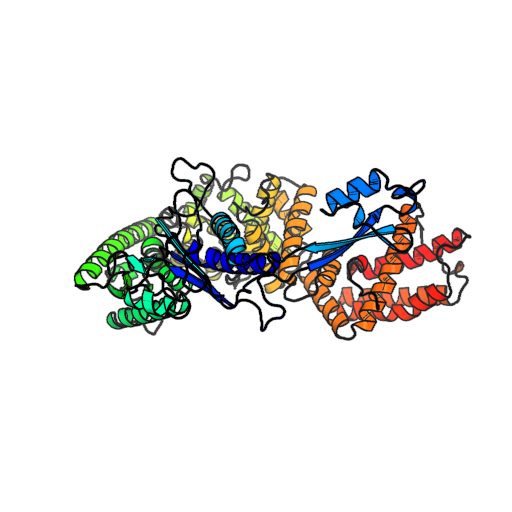 -14.658 1.00 89.31 406 GLU A O 1
ATOM 3177 N N . LEU A 1 407 ? 8.973 2.599 -16.585 1.00 93.69 407 LEU A N 1
ATOM 3178 C CA . LEU A 1 407 ? 10.019 1.619 -16.880 1.00 93.69 407 LEU A CA 1
ATOM 3179 C C . LEU A 1 407 ? 11.357 1.918 -16.185 1.00 93.69 407 LEU A C 1
ATOM 3181 O O . LEU A 1 407 ? 12.311 1.150 -16.334 1.00 93.69 407 LEU A O 1
ATOM 3185 N N . GLN A 1 408 ? 11.438 2.995 -15.400 1.00 95.44 408 GLN A N 1
ATOM 3186 C CA . GLN A 1 408 ? 12.629 3.295 -14.600 1.00 95.44 408 GLN A CA 1
ATOM 3187 C C . GLN A 1 408 ? 12.991 2.137 -13.649 1.00 95.44 408 GLN A C 1
ATOM 3189 O O . GLN A 1 408 ? 12.127 1.400 -13.159 1.00 95.44 408 GLN A O 1
ATOM 3194 N N . GLY A 1 409 ? 14.284 1.957 -13.400 1.00 96.56 409 GLY A N 1
ATOM 3195 C CA . GLY A 1 409 ? 14.871 0.809 -12.711 1.00 96.56 409 GLY A CA 1
ATOM 3196 C C . GLY A 1 409 ? 14.883 -0.461 -13.567 1.00 96.56 409 GLY A C 1
ATOM 3197 O O . GLY A 1 409 ? 15.900 -1.147 -13.630 1.00 96.56 409 GLY A O 1
ATOM 3198 N N . ALA A 1 410 ? 13.785 -0.777 -14.267 1.00 96.50 410 ALA A N 1
ATOM 3199 C CA . ALA A 1 410 ? 13.713 -1.953 -15.138 1.00 96.50 410 ALA A CA 1
ATOM 3200 C C . ALA A 1 410 ? 14.623 -1.792 -16.358 1.00 96.50 410 ALA A C 1
ATOM 3202 O O . ALA A 1 410 ? 15.432 -2.676 -16.636 1.00 96.50 410 ALA A O 1
ATOM 3203 N N . MET A 1 411 ? 14.556 -0.639 -17.030 1.00 97.50 411 MET A N 1
ATOM 3204 C CA . MET A 1 411 ? 15.467 -0.340 -18.135 1.00 97.50 411 MET A CA 1
ATOM 3205 C C . MET A 1 411 ? 16.906 -0.186 -17.658 1.00 97.50 411 MET A C 1
ATOM 3207 O O . MET A 1 411 ? 17.803 -0.691 -18.326 1.00 97.50 411 MET A O 1
ATOM 3211 N N . GLY A 1 412 ? 17.134 0.411 -16.483 1.00 97.62 412 GLY A N 1
ATOM 3212 C CA . GLY A 1 412 ? 18.453 0.424 -15.847 1.00 97.62 412 GLY A CA 1
ATOM 3213 C C . GLY A 1 412 ? 19.053 -0.975 -15.697 1.00 97.62 412 GLY A C 1
ATOM 3214 O O . GLY A 1 412 ? 20.173 -1.202 -16.149 1.00 97.62 412 GLY A O 1
ATOM 3215 N N . ARG A 1 413 ? 18.296 -1.943 -15.164 1.00 98.12 413 ARG A N 1
ATOM 3216 C CA . ARG A 1 413 ? 18.732 -3.348 -15.090 1.00 98.12 413 ARG A CA 1
ATOM 3217 C C . ARG A 1 413 ? 19.015 -3.937 -16.473 1.00 98.12 413 ARG A C 1
ATOM 3219 O O . ARG A 1 413 ? 20.055 -4.558 -16.664 1.00 98.12 413 ARG A O 1
ATOM 3226 N N . ILE A 1 414 ? 18.093 -3.777 -17.425 1.00 97.50 414 ILE A N 1
ATOM 3227 C CA . ILE A 1 414 ? 18.213 -4.366 -18.770 1.00 97.50 414 ILE A CA 1
ATOM 3228 C C . ILE A 1 414 ? 19.467 -3.852 -19.479 1.00 97.50 414 ILE A C 1
ATOM 3230 O O . ILE A 1 414 ? 20.245 -4.650 -19.997 1.00 97.50 414 ILE A O 1
ATOM 3234 N N . TYR A 1 415 ? 19.679 -2.536 -19.481 1.00 97.81 415 TYR A N 1
ATOM 3235 C CA . TYR A 1 415 ? 20.854 -1.935 -20.101 1.00 97.81 415 TYR A CA 1
ATOM 3236 C C . TYR A 1 415 ? 22.141 -2.362 -19.383 1.00 97.81 415 TYR A C 1
ATOM 3238 O O . TYR A 1 415 ? 23.086 -2.772 -20.048 1.00 97.81 415 TYR A O 1
ATOM 3246 N N . ALA A 1 416 ? 22.153 -2.392 -18.045 1.00 97.81 416 ALA A N 1
ATOM 3247 C CA . ALA A 1 416 ? 23.305 -2.864 -17.274 1.00 97.81 416 ALA A CA 1
ATOM 3248 C C . ALA A 1 416 ? 23.685 -4.316 -17.625 1.00 97.81 416 ALA A C 1
ATOM 3250 O O . ALA A 1 416 ? 24.851 -4.599 -17.897 1.00 97.81 416 ALA A O 1
ATOM 3251 N N . LEU A 1 417 ? 22.707 -5.227 -17.702 1.00 97.56 417 LEU A N 1
ATOM 3252 C CA . LEU A 1 417 ? 22.941 -6.622 -18.100 1.00 97.56 417 LEU A CA 1
ATOM 3253 C C . LEU A 1 417 ? 23.499 -6.732 -19.527 1.00 97.56 417 LEU A C 1
ATOM 3255 O O . LEU A 1 417 ? 24.405 -7.525 -19.772 1.00 97.56 417 LEU A O 1
ATOM 3259 N N . GLN A 1 418 ? 22.984 -5.936 -20.468 1.00 95.62 418 GLN A N 1
ATOM 3260 C CA . GLN A 1 418 ? 23.477 -5.914 -21.852 1.00 95.62 418 GLN A CA 1
ATOM 3261 C C . GLN A 1 418 ? 24.900 -5.359 -21.971 1.00 95.62 418 GLN A C 1
ATOM 3263 O O . GLN A 1 418 ? 25.638 -5.757 -22.870 1.00 95.62 418 GLN A O 1
ATOM 3268 N N . GLU A 1 419 ? 25.285 -4.464 -21.063 1.00 96.69 419 GLU A N 1
ATOM 3269 C CA . GLU A 1 419 ? 26.633 -3.898 -20.955 1.00 96.69 419 GLU A CA 1
ATOM 3270 C C . GLU A 1 419 ? 27.606 -4.811 -20.182 1.00 96.69 419 GLU A C 1
ATOM 3272 O O . GLU A 1 419 ? 28.781 -4.476 -20.046 1.00 96.69 419 GLU A O 1
ATOM 3277 N N . GLY A 1 420 ? 27.151 -5.975 -19.701 1.00 97.00 420 GLY A N 1
ATOM 3278 C CA . GLY A 1 420 ? 27.982 -6.946 -18.984 1.00 97.00 420 GLY A CA 1
ATOM 3279 C C . GLY A 1 420 ? 28.218 -6.618 -17.507 1.00 97.00 420 GLY A C 1
ATOM 3280 O O . GLY A 1 420 ? 29.126 -7.187 -16.903 1.00 97.00 420 GLY A O 1
ATOM 3281 N N . VAL A 1 421 ? 27.417 -5.722 -16.919 1.00 97.62 421 VAL A N 1
ATOM 3282 C CA . VAL A 1 421 ? 27.419 -5.462 -15.471 1.00 97.62 421 VAL A CA 1
ATOM 3283 C C . VAL A 1 421 ? 26.995 -6.728 -14.724 1.00 97.62 421 VAL A C 1
ATOM 3285 O O . VAL A 1 421 ? 26.143 -7.488 -15.194 1.00 97.62 421 VAL A O 1
ATOM 3288 N N . GLU A 1 422 ? 27.580 -6.959 -13.547 1.00 97.75 422 GLU A N 1
ATOM 3289 C CA . GLU A 1 422 ? 27.284 -8.140 -12.737 1.00 97.75 422 GLU A CA 1
ATOM 3290 C C . GLU A 1 422 ? 25.768 -8.265 -12.457 1.00 97.75 422 GLU A C 1
ATOM 3292 O O . GLU A 1 422 ? 25.141 -7.281 -12.050 1.00 97.75 422 GLU A O 1
ATOM 3297 N N . PRO A 1 423 ? 25.156 -9.461 -12.608 1.00 97.75 423 PRO A N 1
ATOM 3298 C CA . PRO A 1 423 ? 23.714 -9.629 -12.430 1.00 97.75 423 PRO A CA 1
ATOM 3299 C C . PRO A 1 423 ? 23.174 -9.138 -11.082 1.00 97.75 423 PRO A C 1
ATOM 3301 O O . PRO A 1 423 ? 22.087 -8.570 -11.037 1.00 97.75 423 PRO A O 1
ATOM 3304 N N . ALA A 1 424 ? 23.935 -9.299 -9.993 1.00 96.88 424 ALA A N 1
ATOM 3305 C CA . ALA A 1 424 ? 23.546 -8.815 -8.667 1.00 96.88 424 ALA A CA 1
ATOM 3306 C C . ALA A 1 424 ? 23.463 -7.277 -8.596 1.00 96.88 424 ALA A C 1
ATOM 3308 O O . ALA A 1 424 ? 22.552 -6.732 -7.971 1.00 96.88 424 ALA A O 1
ATOM 3309 N N . VAL A 1 425 ? 24.381 -6.576 -9.270 1.00 98.44 425 VAL A N 1
ATOM 3310 C CA . VAL A 1 425 ? 24.392 -5.108 -9.372 1.00 98.44 425 VAL A CA 1
ATOM 3311 C C . VAL A 1 425 ? 23.236 -4.635 -10.246 1.00 98.44 425 VAL A C 1
ATOM 3313 O O . VAL A 1 425 ? 22.495 -3.733 -9.856 1.00 98.44 425 VAL A O 1
ATOM 3316 N N . ALA A 1 426 ? 23.036 -5.271 -11.402 1.00 98.31 426 ALA A N 1
ATOM 3317 C CA . ALA A 1 426 ? 21.936 -4.934 -12.294 1.00 98.31 426 ALA A CA 1
ATOM 3318 C C . ALA A 1 426 ? 20.568 -5.155 -11.628 1.00 98.31 426 ALA A C 1
ATOM 3320 O O . ALA A 1 426 ? 19.682 -4.311 -11.750 1.00 98.31 426 ALA A O 1
ATOM 3321 N N . GLU A 1 427 ? 20.389 -6.248 -10.882 1.00 98.31 427 GLU A N 1
ATOM 3322 C CA . GLU A 1 427 ? 19.151 -6.484 -10.137 1.00 98.31 427 GLU A CA 1
ATOM 3323 C C . GLU A 1 427 ? 18.961 -5.434 -9.035 1.00 98.31 427 GLU A C 1
ATOM 3325 O O . GLU A 1 427 ? 17.862 -4.905 -8.891 1.00 98.31 427 GLU A O 1
ATOM 3330 N N . ALA A 1 428 ? 20.023 -5.016 -8.337 1.00 98.44 428 ALA A N 1
ATOM 3331 C CA . ALA A 1 428 ? 19.942 -3.947 -7.341 1.00 98.44 428 ALA A CA 1
ATOM 3332 C C . ALA A 1 428 ? 19.492 -2.586 -7.918 1.00 98.44 428 ALA A C 1
ATOM 3334 O O . ALA A 1 428 ? 18.774 -1.857 -7.231 1.00 98.44 428 ALA A O 1
ATOM 3335 N N . ILE A 1 429 ? 19.844 -2.267 -9.174 1.00 98.38 429 ILE A N 1
ATOM 3336 C CA . ILE A 1 429 ? 19.344 -1.080 -9.906 1.00 98.38 429 ILE A CA 1
ATOM 3337 C C . ILE A 1 429 ? 17.819 -1.126 -10.089 1.00 98.38 429 ILE A C 1
ATOM 3339 O O . ILE A 1 429 ? 17.166 -0.089 -10.182 1.00 98.38 429 ILE A O 1
ATOM 3343 N N . PHE A 1 430 ? 17.222 -2.311 -10.172 1.00 97.75 430 PHE A N 1
ATOM 3344 C CA . PHE A 1 430 ? 15.770 -2.444 -10.215 1.00 97.75 430 PHE A CA 1
ATOM 3345 C C . PHE A 1 430 ? 15.170 -2.507 -8.804 1.00 97.75 430 PHE A C 1
ATOM 3347 O O . PHE A 1 430 ? 14.157 -1.860 -8.519 1.00 97.75 430 PHE A O 1
ATOM 3354 N N . GLU A 1 431 ? 15.778 -3.301 -7.922 1.00 97.62 431 GLU A N 1
ATOM 3355 C CA . GLU A 1 431 ? 15.236 -3.623 -6.608 1.00 97.62 431 GLU A CA 1
ATOM 3356 C C . GLU A 1 431 ? 15.263 -2.453 -5.626 1.00 97.62 431 GLU A C 1
ATOM 3358 O O . GLU A 1 431 ? 14.428 -2.438 -4.725 1.00 97.62 431 GLU A O 1
ATOM 3363 N N . HIS A 1 432 ? 16.119 -1.436 -5.780 1.00 98.12 432 HIS A N 1
ATOM 3364 C CA . HIS A 1 432 ? 16.091 -0.293 -4.849 1.00 98.12 432 HIS A CA 1
ATOM 3365 C C . HIS A 1 432 ? 14.761 0.473 -4.894 1.00 98.12 432 HIS A C 1
ATOM 3367 O O . HIS A 1 432 ? 14.352 1.072 -3.895 1.00 98.12 432 HIS A O 1
ATOM 3373 N N . TYR A 1 433 ? 14.031 0.401 -6.011 1.00 96.81 433 TYR A N 1
ATOM 3374 C CA . TYR A 1 433 ? 12.668 0.925 -6.125 1.00 96.81 433 TYR A CA 1
ATOM 3375 C C . TYR A 1 433 ? 11.621 0.081 -5.382 1.00 96.81 433 TYR A C 1
ATOM 3377 O O . TYR A 1 433 ? 10.518 0.570 -5.129 1.00 96.81 433 TYR A O 1
ATOM 3385 N N . LEU A 1 434 ? 11.933 -1.159 -5.000 1.00 96.44 434 LEU A N 1
ATOM 3386 C CA . LEU A 1 434 ? 11.028 -2.041 -4.267 1.00 96.44 434 LEU A CA 1
ATOM 3387 C C . LEU A 1 434 ? 11.097 -1.804 -2.749 1.00 96.44 434 LEU A C 1
ATOM 3389 O O . LEU A 1 434 ? 12.161 -1.473 -2.223 1.00 96.44 434 LEU A O 1
ATOM 3393 N N . PRO A 1 435 ? 9.979 -1.963 -2.022 1.00 96.62 435 PRO A N 1
ATOM 3394 C CA . PRO A 1 435 ? 8.617 -2.057 -2.546 1.00 96.62 435 PRO A CA 1
ATOM 3395 C C . PRO A 1 435 ? 8.099 -0.683 -3.019 1.00 96.62 435 PRO A C 1
ATOM 3397 O O . PRO A 1 435 ? 8.377 0.351 -2.398 1.00 96.62 435 PRO A O 1
ATOM 3400 N N . ARG A 1 436 ? 7.303 -0.663 -4.095 1.00 88.75 436 ARG A N 1
ATOM 3401 C CA . ARG A 1 436 ? 6.640 0.544 -4.640 1.00 88.75 436 ARG A CA 1
ATOM 3402 C C . ARG A 1 436 ? 5.293 0.838 -3.961 1.00 88.75 436 ARG A C 1
ATOM 3404 O O . ARG A 1 436 ? 4.767 1.957 -4.055 1.00 88.75 436 ARG A O 1
ATOM 3411 N N . GLY A 1 437 ? 4.731 -0.159 -3.276 1.00 82.50 437 GLY A N 1
ATOM 3412 C CA . GLY A 1 437 ? 3.446 -0.119 -2.574 1.00 82.50 437 GLY A CA 1
ATOM 3413 C C . GLY A 1 437 ? 3.378 -1.120 -1.414 1.00 82.50 437 GLY A C 1
ATOM 3414 O O . GLY A 1 437 ? 4.332 -1.851 -1.162 1.00 82.50 437 GLY A O 1
ATOM 3415 N N . ALA A 1 438 ? 2.255 -1.137 -0.690 1.00 76.38 438 ALA A N 1
ATOM 3416 C CA . ALA A 1 438 ? 2.069 -1.996 0.486 1.00 76.38 438 ALA A CA 1
ATOM 3417 C C . ALA A 1 438 ? 2.070 -3.499 0.149 1.00 76.38 438 ALA A C 1
ATOM 3419 O O . ALA A 1 438 ? 2.627 -4.279 0.907 1.00 76.38 438 ALA A O 1
ATOM 3420 N N . GLU A 1 439 ? 1.561 -3.876 -1.024 1.00 78.75 439 GLU A N 1
ATOM 3421 C CA . GLU A 1 439 ? 1.483 -5.277 -1.476 1.00 78.75 439 GLU A CA 1
ATOM 3422 C C . GLU A 1 439 ? 2.618 -5.676 -2.429 1.00 78.75 439 GLU A C 1
ATOM 3424 O O . GLU A 1 439 ? 2.678 -6.805 -2.905 1.00 78.75 439 GLU A O 1
ATOM 3429 N N . ASP A 1 440 ? 3.523 -4.746 -2.743 1.00 87.94 440 ASP A N 1
ATOM 3430 C CA . ASP A 1 440 ? 4.623 -5.032 -3.661 1.00 87.94 440 ASP A CA 1
ATOM 3431 C C . ASP A 1 440 ? 5.656 -5.955 -3.000 1.00 87.94 440 ASP A C 1
ATOM 3433 O O . ASP A 1 440 ? 5.839 -5.939 -1.770 1.00 87.94 440 ASP A O 1
ATOM 3437 N N . ARG A 1 441 ? 6.348 -6.733 -3.837 1.00 94.31 441 ARG A N 1
ATOM 3438 C CA . ARG A 1 441 ? 7.425 -7.622 -3.405 1.00 94.31 441 ARG A CA 1
ATOM 3439 C C . ARG A 1 441 ? 8.572 -6.817 -2.797 1.00 94.31 441 ARG A C 1
ATOM 3441 O O . ARG A 1 441 ? 8.807 -5.659 -3.149 1.00 94.31 441 ARG A O 1
ATOM 3448 N N . LEU A 1 442 ? 9.294 -7.445 -1.877 1.00 97.00 442 LEU A N 1
ATOM 3449 C CA . LEU A 1 442 ? 10.492 -6.866 -1.276 1.00 97.00 442 LEU A CA 1
ATOM 3450 C C . LEU A 1 442 ? 11.733 -7.199 -2.124 1.00 97.00 442 LEU A C 1
ATOM 3452 O O . LEU A 1 442 ? 11.706 -8.196 -2.850 1.00 97.00 442 LEU A O 1
ATOM 3456 N N . PRO A 1 443 ? 12.808 -6.393 -2.033 1.00 97.25 443 PRO A N 1
ATOM 3457 C CA . PRO A 1 443 ? 14.110 -6.737 -2.601 1.00 97.25 443 PRO A CA 1
ATOM 3458 C C . PRO A 1 443 ? 14.566 -8.129 -2.153 1.00 97.25 443 PRO A C 1
ATOM 3460 O O . PRO A 1 443 ? 14.458 -8.472 -0.970 1.00 97.25 443 PRO A O 1
ATOM 3463 N N . SER A 1 444 ? 15.074 -8.927 -3.087 1.00 94.81 444 SER A N 1
ATOM 3464 C CA . SER A 1 444 ? 15.567 -10.273 -2.806 1.00 94.81 444 SER A CA 1
ATOM 3465 C C . SER A 1 444 ? 17.018 -10.263 -2.309 1.00 94.81 444 SER A C 1
ATOM 3467 O O . SER A 1 444 ? 17.368 -11.055 -1.425 1.00 94.81 444 SER A O 1
ATOM 3469 N N . GLY A 1 445 ? 17.843 -9.341 -2.823 1.00 95.81 445 GLY A N 1
ATOM 3470 C CA . GLY A 1 445 ? 19.257 -9.199 -2.478 1.00 95.81 445 GLY A CA 1
ATOM 3471 C C . GLY A 1 445 ? 19.537 -8.100 -1.449 1.00 95.81 445 GLY A C 1
ATOM 3472 O O . GLY A 1 445 ? 18.854 -7.077 -1.397 1.00 95.81 445 GLY A O 1
ATOM 3473 N N . ASP A 1 446 ? 20.601 -8.272 -0.654 1.00 98.31 446 ASP A N 1
ATOM 3474 C CA . ASP A 1 446 ? 21.018 -7.255 0.327 1.00 98.31 446 ASP A CA 1
ATOM 3475 C C . ASP A 1 446 ? 21.446 -5.940 -0.339 1.00 98.31 446 ASP A C 1
ATOM 3477 O O . ASP A 1 446 ? 21.192 -4.866 0.198 1.00 98.31 446 ASP A O 1
ATOM 3481 N N . VAL A 1 447 ? 22.053 -6.006 -1.527 1.00 98.50 447 VAL A N 1
ATOM 3482 C CA . VAL A 1 447 ? 22.533 -4.821 -2.257 1.00 98.50 447 VAL A CA 1
ATOM 3483 C C . VAL A 1 447 ? 21.354 -3.910 -2.628 1.00 98.50 447 VAL A C 1
ATOM 3485 O O . VAL A 1 447 ? 21.346 -2.730 -2.279 1.00 98.50 447 VAL A O 1
ATOM 3488 N N . GLY A 1 448 ? 20.314 -4.468 -3.261 1.00 98.31 448 GLY A N 1
ATOM 3489 C CA . GLY A 1 448 ? 19.094 -3.734 -3.608 1.00 98.31 448 GLY A CA 1
ATOM 3490 C C . GLY A 1 448 ? 18.322 -3.253 -2.378 1.00 98.31 448 GLY A C 1
ATOM 3491 O O . GLY A 1 448 ? 17.843 -2.119 -2.351 1.00 98.31 448 GLY A O 1
ATOM 3492 N N . ALA A 1 449 ? 18.253 -4.076 -1.327 1.00 98.62 449 ALA A N 1
ATOM 3493 C CA . ALA A 1 449 ? 17.583 -3.733 -0.077 1.00 98.62 449 ALA A CA 1
ATOM 3494 C C . ALA A 1 449 ? 18.223 -2.534 0.639 1.00 98.62 449 ALA A C 1
ATOM 3496 O O . ALA A 1 449 ? 17.526 -1.572 0.971 1.00 98.62 449 ALA A O 1
ATOM 3497 N N . LEU A 1 450 ? 19.542 -2.561 0.856 1.00 98.81 450 LEU A N 1
ATOM 3498 C CA . LEU A 1 450 ? 20.256 -1.481 1.541 1.00 98.81 450 LEU A CA 1
ATOM 3499 C C . LEU A 1 450 ? 20.254 -0.192 0.711 1.00 98.81 450 LEU A C 1
ATOM 3501 O O . LEU A 1 450 ? 20.018 0.884 1.262 1.00 98.81 450 LEU A O 1
ATOM 3505 N N . LEU A 1 451 ? 20.428 -0.290 -0.613 1.00 98.81 451 LEU A N 1
ATOM 3506 C CA . LEU A 1 451 ? 20.314 0.862 -1.511 1.00 98.81 451 LEU A CA 1
ATOM 3507 C C . LEU A 1 451 ? 18.896 1.456 -1.500 1.00 98.81 451 LEU A C 1
ATOM 3509 O O . LEU A 1 451 ? 18.728 2.674 -1.467 1.00 98.81 451 LEU A O 1
ATOM 3513 N N . GLY A 1 452 ? 17.865 0.609 -1.465 1.00 98.44 452 GLY A N 1
ATOM 3514 C CA . GLY A 1 452 ? 16.471 1.037 -1.360 1.00 98.44 452 GLY A CA 1
ATOM 3515 C C . GLY A 1 452 ? 16.138 1.707 -0.023 1.00 98.44 452 GLY A C 1
ATOM 3516 O O . GLY A 1 452 ? 15.356 2.665 0.000 1.00 98.44 452 GLY A O 1
ATOM 3517 N N . ILE A 1 453 ? 16.725 1.245 1.086 1.00 98.75 453 ILE A N 1
ATOM 3518 C CA . ILE A 1 453 ? 16.613 1.912 2.392 1.00 98.75 453 ILE A CA 1
ATOM 3519 C C . ILE A 1 453 ? 17.314 3.274 2.338 1.00 98.75 453 ILE A C 1
ATOM 3521 O O . ILE A 1 453 ? 16.706 4.271 2.732 1.00 98.75 453 ILE A O 1
ATOM 3525 N N . ALA A 1 454 ? 18.535 3.340 1.797 1.00 98.75 454 ALA A N 1
ATOM 3526 C CA . ALA A 1 454 ? 19.272 4.591 1.631 1.00 98.75 454 ALA A CA 1
ATOM 3527 C C . ALA A 1 454 ? 18.477 5.621 0.809 1.00 98.75 454 ALA A C 1
ATOM 3529 O O . ALA A 1 454 ? 18.322 6.758 1.247 1.00 98.75 454 ALA A O 1
ATOM 3530 N N . ASP A 1 455 ? 17.896 5.214 -0.325 1.00 98.44 455 ASP A N 1
ATOM 3531 C CA . ASP A 1 455 ? 17.099 6.100 -1.188 1.00 98.44 455 ASP A CA 1
ATOM 3532 C C . ASP A 1 455 ? 15.901 6.722 -0.455 1.00 98.44 455 ASP A C 1
ATOM 3534 O O . ASP A 1 455 ? 15.602 7.913 -0.572 1.00 98.44 455 ASP A O 1
ATOM 3538 N N . ARG A 1 456 ? 15.225 5.923 0.372 1.00 98.44 456 ARG A N 1
ATOM 3539 C CA . ARG A 1 456 ? 14.057 6.377 1.134 1.00 98.44 456 ARG A CA 1
ATOM 3540 C C . ARG A 1 456 ? 14.442 7.235 2.340 1.00 98.44 456 ARG A C 1
ATOM 3542 O O . ARG A 1 456 ? 13.702 8.164 2.663 1.00 98.44 456 ARG A O 1
ATOM 3549 N N . LEU A 1 457 ? 15.569 6.952 2.995 1.00 98.44 457 LEU A N 1
ATOM 3550 C CA . LEU A 1 457 ? 16.096 7.781 4.083 1.00 98.44 457 LEU A CA 1
ATOM 3551 C C . LEU A 1 457 ? 16.539 9.158 3.566 1.00 98.44 457 LEU A C 1
ATOM 3553 O O . LEU A 1 457 ? 16.159 10.164 4.166 1.00 98.44 457 LEU A O 1
ATOM 3557 N N . ASP A 1 458 ? 17.254 9.210 2.435 1.00 97.81 458 ASP A N 1
ATOM 3558 C CA . ASP A 1 458 ? 17.633 10.457 1.747 1.00 97.81 458 ASP A CA 1
ATOM 3559 C C . ASP A 1 458 ? 16.396 11.303 1.416 1.00 97.81 458 ASP A C 1
ATOM 3561 O O . ASP A 1 458 ? 16.312 12.481 1.770 1.00 97.81 458 ASP A O 1
ATOM 3565 N N . LEU A 1 459 ? 15.378 10.671 0.820 1.00 97.19 459 LEU A N 1
ATOM 3566 C CA . LEU A 1 459 ? 14.118 11.325 0.480 1.00 97.19 459 LEU A CA 1
ATOM 3567 C C . LEU A 1 459 ? 13.419 11.919 1.715 1.00 97.19 459 LEU A C 1
ATOM 3569 O O . LEU A 1 459 ? 12.988 13.075 1.678 1.00 97.19 459 LEU A O 1
ATOM 3573 N N . LEU A 1 460 ? 13.289 11.144 2.799 1.00 97.56 460 LEU A N 1
ATOM 3574 C CA . LEU A 1 460 ? 12.624 11.595 4.025 1.00 97.56 460 LEU A CA 1
ATOM 3575 C C . LEU A 1 460 ? 13.373 12.762 4.668 1.00 97.56 460 LEU A C 1
ATOM 3577 O O . LEU A 1 460 ? 12.768 13.798 4.943 1.00 97.56 460 LEU A O 1
ATOM 3581 N N . VAL A 1 461 ? 14.682 12.623 4.881 1.00 96.81 461 VAL A N 1
ATOM 3582 C CA . VAL A 1 461 ? 15.485 13.661 5.538 1.00 96.81 461 VAL A CA 1
ATOM 3583 C C . VAL A 1 461 ? 15.537 14.934 4.692 1.00 96.81 461 VAL A C 1
ATOM 3585 O O . VAL A 1 461 ? 15.342 16.028 5.232 1.00 96.81 461 VAL A O 1
ATOM 3588 N N . GLY A 1 462 ? 15.707 14.808 3.373 1.00 95.31 462 GLY A N 1
ATOM 3589 C CA . GLY A 1 462 ? 15.697 15.938 2.448 1.00 95.31 462 GLY A CA 1
ATOM 3590 C C . GLY A 1 462 ? 14.379 16.720 2.475 1.00 95.31 462 GLY A C 1
ATOM 3591 O O . GLY A 1 462 ? 14.386 17.942 2.628 1.00 95.31 462 GLY A O 1
ATOM 3592 N N . LEU A 1 463 ? 13.230 16.038 2.385 1.00 95.75 463 LEU A N 1
ATOM 3593 C CA . LEU A 1 463 ? 11.915 16.695 2.352 1.00 95.75 463 LEU A CA 1
ATOM 3594 C C . LEU A 1 463 ? 11.483 17.267 3.706 1.00 95.75 463 LEU A C 1
ATOM 3596 O O . LEU A 1 463 ? 10.939 18.376 3.748 1.00 95.75 463 LEU A O 1
ATOM 3600 N N . PHE A 1 464 ? 11.757 16.575 4.814 1.00 95.88 464 PHE A N 1
ATOM 3601 C CA . PHE A 1 464 ? 11.497 17.115 6.152 1.00 95.88 464 PHE A CA 1
ATOM 3602 C C . PHE A 1 464 ? 12.373 18.342 6.433 1.00 95.88 464 PHE A C 1
ATOM 3604 O O . PHE A 1 464 ? 11.891 19.329 6.994 1.00 95.88 464 PHE A O 1
ATOM 3611 N N . GLY A 1 465 ? 13.625 18.332 5.961 1.00 93.94 465 GLY A N 1
ATOM 3612 C CA . GLY A 1 465 ? 14.529 19.479 6.032 1.00 93.94 465 GLY A CA 1
ATOM 3613 C C . GLY A 1 465 ? 14.105 20.689 5.194 1.00 93.94 465 GLY A C 1
ATOM 3614 O O . GLY A 1 465 ? 14.615 21.785 5.430 1.00 93.94 465 GLY A O 1
ATOM 3615 N N . LEU A 1 466 ? 13.165 20.510 4.259 1.00 93.56 466 LEU A N 1
ATOM 3616 C CA . LEU A 1 466 ? 12.494 21.577 3.509 1.00 93.56 466 LEU A CA 1
ATOM 3617 C C . LEU A 1 466 ? 11.096 21.923 4.053 1.00 93.56 466 LEU A C 1
ATOM 3619 O O . LEU A 1 466 ? 10.408 22.756 3.466 1.00 93.56 466 LEU A O 1
ATOM 3623 N N . GLY A 1 467 ? 10.642 21.276 5.132 1.00 92.88 467 GLY A N 1
ATOM 3624 C CA . GLY A 1 467 ? 9.295 21.473 5.678 1.00 92.88 467 GLY A CA 1
ATOM 3625 C C . GLY A 1 467 ? 8.167 20.929 4.791 1.00 92.88 467 GLY A C 1
ATOM 3626 O O . GLY A 1 467 ? 7.024 21.350 4.935 1.00 92.88 467 GLY A O 1
ATOM 3627 N N . LYS A 1 468 ? 8.466 19.999 3.875 1.00 92.00 468 LYS A N 1
ATOM 3628 C CA . LYS A 1 468 ? 7.505 19.409 2.924 1.00 92.00 468 LYS A CA 1
ATOM 3629 C C . LYS A 1 468 ? 6.926 18.083 3.429 1.00 92.00 468 LYS A C 1
ATOM 3631 O O . LYS A 1 468 ? 6.883 17.091 2.703 1.00 92.00 468 LYS A O 1
ATOM 3636 N N . GLU A 1 469 ? 6.506 18.059 4.687 1.00 90.25 469 GLU A N 1
ATOM 3637 C CA . GLU A 1 469 ? 5.865 16.882 5.274 1.00 90.25 469 GLU A CA 1
ATOM 3638 C C . GLU A 1 469 ? 4.439 16.679 4.730 1.00 90.25 469 GLU A C 1
ATOM 3640 O O . GLU A 1 469 ? 3.776 17.654 4.364 1.00 90.25 469 GLU A O 1
ATOM 3645 N N . PRO A 1 470 ? 3.915 15.440 4.696 1.00 87.38 470 PRO A N 1
ATOM 3646 C CA . PRO A 1 470 ? 2.542 15.191 4.267 1.00 87.38 470 PRO A CA 1
ATOM 3647 C C . PRO A 1 470 ? 1.533 15.783 5.260 1.00 87.38 470 PRO A C 1
ATOM 3649 O O . PRO A 1 470 ? 1.594 15.488 6.454 1.00 87.38 470 PRO A O 1
ATOM 3652 N N . THR A 1 471 ? 0.553 16.547 4.770 1.00 81.62 471 THR A N 1
ATOM 3653 C CA . THR A 1 471 ? -0.538 17.117 5.578 1.00 81.62 471 THR A CA 1
ATOM 3654 C C . THR A 1 471 ? -1.876 16.457 5.237 1.00 81.62 471 THR A C 1
ATOM 3656 O O . THR A 1 471 ? -2.199 16.217 4.073 1.00 81.62 471 THR A O 1
ATOM 3659 N N . GLY A 1 472 ? -2.671 16.122 6.261 1.00 75.75 472 GLY A N 1
ATOM 3660 C CA . GLY A 1 472 ? -3.972 15.468 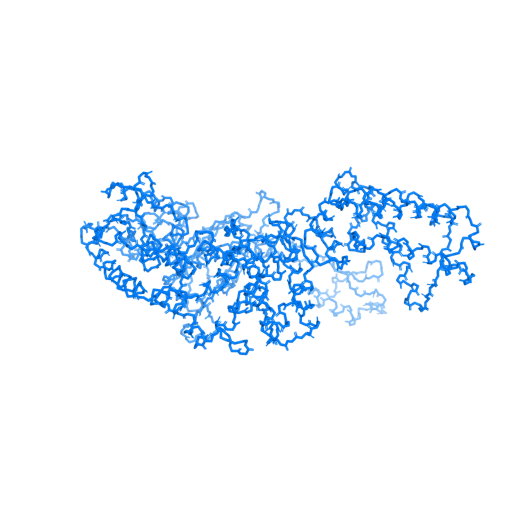6.073 1.00 75.75 472 GLY A CA 1
ATOM 3661 C C . GLY A 1 472 ? -3.867 14.188 5.237 1.00 75.75 472 GLY A C 1
ATOM 3662 O O . GLY A 1 472 ? -3.023 13.338 5.505 1.00 75.75 472 GLY A O 1
ATOM 3663 N N . THR A 1 473 ? -4.696 14.050 4.204 1.00 69.56 473 THR A N 1
ATOM 3664 C CA . THR A 1 473 ? -4.681 12.899 3.282 1.00 69.56 473 THR A CA 1
ATOM 3665 C C . THR A 1 473 ? -3.672 13.035 2.136 1.00 69.56 473 THR A C 1
ATOM 3667 O O . THR A 1 473 ? -3.334 12.033 1.505 1.00 69.56 473 THR A O 1
ATOM 3670 N N . ALA A 1 474 ? -3.144 14.233 1.871 1.00 76.06 474 ALA A N 1
ATOM 3671 C CA . ALA A 1 474 ? -2.222 14.470 0.765 1.00 76.06 474 ALA A CA 1
ATOM 3672 C C . ALA A 1 474 ? -0.823 13.907 1.070 1.00 76.06 474 ALA A C 1
ATOM 3674 O O . ALA A 1 474 ? -0.324 14.017 2.189 1.00 76.06 474 ALA A O 1
ATOM 3675 N N . ASP A 1 475 ? -0.193 13.283 0.074 1.00 84.75 475 ASP A N 1
ATOM 3676 C CA . ASP A 1 475 ? 1.210 12.843 0.105 1.00 84.75 475 ASP A CA 1
ATOM 3677 C C . ASP A 1 475 ? 1.833 12.982 -1.293 1.00 84.75 475 ASP A C 1
ATOM 3679 O O . ASP A 1 475 ? 2.025 11.986 -1.996 1.00 84.75 475 ASP A O 1
ATOM 3683 N N . PRO A 1 476 ? 2.092 14.221 -1.746 1.00 85.19 476 PRO A N 1
ATOM 3684 C CA . PRO A 1 476 ? 2.512 14.478 -3.122 1.00 85.19 476 PRO A CA 1
ATOM 3685 C C . PRO A 1 476 ? 3.871 13.853 -3.468 1.00 85.19 476 PRO A C 1
ATOM 3687 O O . PRO A 1 476 ? 4.121 13.557 -4.632 1.00 85.19 476 PRO A O 1
ATOM 3690 N N . PHE A 1 477 ? 4.731 13.622 -2.470 1.00 89.88 477 PHE A N 1
ATOM 3691 C CA . PHE A 1 477 ? 6.069 13.048 -2.649 1.00 89.88 477 PHE A CA 1
ATOM 3692 C C . PHE A 1 477 ? 6.153 11.560 -2.271 1.00 89.88 477 PHE A C 1
ATOM 3694 O O . PHE A 1 477 ? 7.224 10.966 -2.349 1.00 89.88 477 PHE A O 1
ATOM 3701 N N . GLY A 1 478 ? 5.043 10.939 -1.858 1.00 92.44 478 GLY A N 1
ATOM 3702 C CA . GLY A 1 478 ? 5.007 9.522 -1.494 1.00 92.44 478 GLY A CA 1
ATOM 3703 C C . GLY A 1 478 ? 5.795 9.166 -0.227 1.00 92.44 478 GLY A C 1
ATOM 3704 O O . GLY A 1 478 ? 6.241 8.024 -0.095 1.00 92.44 478 GLY A O 1
ATOM 3705 N N . LEU A 1 479 ? 5.961 10.100 0.712 1.00 95.31 479 LEU A N 1
ATOM 3706 C CA . LEU A 1 479 ? 6.736 9.906 1.939 1.00 95.31 479 LEU A CA 1
ATOM 3707 C C . LEU A 1 479 ? 6.161 8.807 2.836 1.00 95.31 479 LEU A C 1
ATOM 3709 O O . LEU A 1 479 ? 6.918 8.087 3.483 1.00 95.31 479 LEU A O 1
ATOM 3713 N N . ARG A 1 480 ? 4.834 8.617 2.855 1.00 93.94 480 ARG A N 1
ATOM 3714 C CA . ARG A 1 480 ? 4.197 7.516 3.600 1.00 93.94 480 ARG A CA 1
ATOM 3715 C C . ARG A 1 480 ? 4.611 6.162 3.034 1.00 93.94 480 ARG A C 1
ATOM 3717 O O . ARG A 1 480 ? 4.923 5.256 3.801 1.00 93.94 480 ARG A O 1
ATOM 3724 N N . ARG A 1 481 ? 4.654 6.037 1.702 1.00 93.62 481 ARG A N 1
ATOM 3725 C CA . ARG A 1 481 ? 5.103 4.809 1.027 1.00 93.62 481 ARG A CA 1
ATOM 3726 C C . ARG A 1 481 ? 6.597 4.573 1.234 1.00 93.62 481 ARG A C 1
ATOM 3728 O O . ARG A 1 481 ? 6.987 3.442 1.497 1.00 93.62 481 ARG A O 1
ATOM 3735 N N . ALA A 1 482 ? 7.413 5.626 1.185 1.00 96.62 482 ALA A N 1
ATOM 3736 C CA . ALA A 1 482 ? 8.841 5.538 1.486 1.00 96.62 482 ALA A CA 1
ATOM 3737 C C . ALA A 1 482 ? 9.095 5.066 2.929 1.00 96.62 482 ALA A C 1
ATOM 3739 O O . ALA A 1 482 ? 9.844 4.117 3.137 1.00 96.62 482 ALA A O 1
ATOM 3740 N N . ALA A 1 483 ? 8.409 5.649 3.917 1.00 97.12 483 ALA A N 1
ATOM 3741 C CA . ALA A 1 483 ? 8.495 5.212 5.310 1.00 97.12 483 ALA A CA 1
ATOM 3742 C C . ALA A 1 483 ? 8.112 3.735 5.480 1.00 97.12 483 ALA A C 1
ATOM 3744 O O . ALA A 1 483 ? 8.875 2.972 6.065 1.00 97.12 483 ALA A O 1
ATOM 3745 N N . LEU A 1 484 ? 6.977 3.307 4.916 1.00 95.81 484 LEU A N 1
ATOM 3746 C CA . LEU A 1 484 ? 6.564 1.900 4.962 1.00 95.81 484 LEU A CA 1
ATOM 3747 C C . LEU A 1 484 ? 7.581 0.971 4.285 1.00 95.81 484 LEU A C 1
ATOM 3749 O O . LEU A 1 484 ? 7.835 -0.116 4.794 1.00 95.81 484 LEU A O 1
ATOM 3753 N N . GLY A 1 485 ? 8.191 1.400 3.177 1.00 97.25 485 GLY A N 1
ATOM 3754 C CA . GLY A 1 485 ? 9.249 0.647 2.505 1.00 97.25 485 GLY A CA 1
ATOM 3755 C C . GLY A 1 485 ? 10.468 0.411 3.397 1.00 97.25 485 GLY A C 1
ATOM 3756 O O . GLY A 1 485 ? 10.918 -0.725 3.495 1.00 97.25 485 GLY A O 1
ATOM 3757 N N . ILE A 1 486 ? 10.951 1.441 4.104 1.00 98.19 486 ILE A N 1
ATOM 3758 C CA . ILE A 1 486 ? 12.062 1.299 5.066 1.00 98.19 486 ILE A CA 1
ATOM 3759 C C . ILE A 1 486 ? 11.700 0.277 6.144 1.00 98.19 486 ILE A C 1
ATOM 3761 O O . ILE A 1 486 ? 12.454 -0.662 6.378 1.00 98.19 486 ILE A O 1
ATOM 3765 N N . LEU A 1 487 ? 10.534 0.439 6.777 1.00 97.31 487 LEU A N 1
ATOM 3766 C CA . LEU A 1 487 ? 10.103 -0.422 7.880 1.00 97.31 487 LEU A CA 1
ATOM 3767 C C . LEU A 1 487 ? 9.982 -1.887 7.439 1.00 97.31 487 LEU A C 1
ATOM 3769 O O . LEU A 1 487 ? 10.551 -2.769 8.077 1.00 97.31 487 LEU A O 1
ATOM 3773 N N . ARG A 1 488 ? 9.285 -2.142 6.323 1.00 96.62 488 ARG A N 1
ATOM 3774 C CA . ARG A 1 488 ? 9.057 -3.499 5.804 1.00 96.62 488 ARG A CA 1
ATOM 3775 C C . ARG A 1 488 ? 10.359 -4.187 5.416 1.00 96.62 488 ARG A C 1
ATOM 3777 O O . ARG A 1 488 ? 10.551 -5.339 5.785 1.00 96.62 488 ARG A O 1
ATOM 3784 N N . VAL A 1 489 ? 11.247 -3.498 4.695 1.00 98.00 489 VAL A N 1
ATOM 3785 C CA . VAL A 1 489 ? 12.522 -4.086 4.257 1.00 98.00 489 VAL A CA 1
ATOM 3786 C C . VAL A 1 489 ? 13.422 -4.367 5.461 1.00 98.00 489 VAL A C 1
ATOM 3788 O O . VAL A 1 489 ? 13.933 -5.478 5.578 1.00 98.00 489 VAL A O 1
ATOM 3791 N N . THR A 1 490 ? 13.565 -3.417 6.392 1.00 98.19 490 THR A N 1
ATOM 3792 C CA . THR A 1 490 ? 14.394 -3.601 7.594 1.00 98.19 490 THR A CA 1
ATOM 3793 C C . THR A 1 490 ? 13.911 -4.766 8.457 1.00 98.19 490 THR A C 1
ATOM 3795 O O . THR A 1 490 ? 14.730 -5.588 8.866 1.00 98.19 490 THR A O 1
ATOM 3798 N N . LEU A 1 491 ? 12.599 -4.877 8.699 1.00 96.25 491 LEU A N 1
ATOM 3799 C CA . LEU A 1 491 ? 12.024 -5.969 9.491 1.00 96.25 491 LEU A CA 1
ATOM 3800 C C . LEU A 1 491 ? 12.138 -7.318 8.769 1.00 96.25 491 LEU A C 1
ATOM 3802 O O . LEU A 1 491 ? 12.648 -8.274 9.347 1.00 96.25 491 LEU A O 1
ATOM 3806 N N . ALA A 1 492 ? 11.747 -7.395 7.492 1.00 95.88 492 ALA A N 1
ATOM 3807 C CA . ALA A 1 492 ? 11.771 -8.647 6.732 1.00 95.88 492 ALA A CA 1
ATOM 3808 C C . ALA A 1 492 ? 13.187 -9.217 6.546 1.00 95.88 492 ALA A C 1
ATOM 3810 O O . ALA A 1 492 ? 13.362 -10.432 6.481 1.00 95.88 492 ALA A O 1
ATOM 3811 N N . ARG A 1 493 ? 14.204 -8.351 6.461 1.00 96.62 493 ARG A N 1
ATOM 3812 C CA . ARG A 1 493 ? 15.619 -8.747 6.353 1.00 96.62 493 ARG A CA 1
ATOM 3813 C C . ARG A 1 493 ? 16.332 -8.832 7.706 1.00 96.62 493 ARG A C 1
ATOM 3815 O O . ARG A 1 493 ? 17.504 -9.206 7.749 1.00 96.62 493 ARG A O 1
ATOM 3822 N N . ALA A 1 494 ? 15.641 -8.487 8.793 1.00 96.25 494 ALA A N 1
ATOM 3823 C CA . ALA A 1 494 ? 16.182 -8.387 10.144 1.00 96.25 494 ALA A CA 1
ATOM 3824 C C . ALA A 1 494 ? 17.475 -7.545 10.225 1.00 96.25 494 ALA A C 1
ATOM 3826 O O . ALA A 1 494 ? 18.434 -7.920 10.906 1.00 96.25 494 ALA A O 1
ATOM 3827 N N . TYR A 1 495 ? 17.520 -6.408 9.524 1.00 97.88 495 TYR A N 1
ATOM 3828 C CA . TYR A 1 495 ? 18.677 -5.513 9.566 1.00 97.88 495 TYR A CA 1
ATOM 3829 C C . TYR A 1 495 ? 18.771 -4.791 10.910 1.00 97.88 495 TYR A C 1
ATOM 3831 O O . TYR A 1 495 ? 17.850 -4.088 11.322 1.00 97.88 495 TYR A O 1
ATOM 3839 N N . ARG A 1 496 ? 19.912 -4.962 11.582 1.00 95.38 496 ARG A N 1
ATOM 3840 C CA . ARG A 1 496 ? 20.215 -4.362 12.884 1.00 95.38 496 ARG A CA 1
ATOM 3841 C C . ARG A 1 496 ? 21.010 -3.081 12.689 1.00 95.38 496 ARG A C 1
ATOM 3843 O O . ARG A 1 496 ? 22.114 -3.136 12.161 1.00 95.38 496 ARG A O 1
ATOM 3850 N N . PHE A 1 497 ? 20.434 -1.951 13.083 1.00 97.25 497 PHE A N 1
ATOM 3851 C CA . PHE A 1 497 ? 21.097 -0.649 13.157 1.00 97.25 497 PHE A CA 1
ATOM 3852 C C . PHE A 1 497 ? 20.242 0.326 13.978 1.00 97.25 497 PHE A C 1
ATOM 3854 O O . PHE A 1 497 ? 19.026 0.152 14.099 1.00 97.25 497 PHE A O 1
ATOM 3861 N N . ASP A 1 498 ? 20.869 1.369 14.521 1.00 97.31 498 ASP A N 1
ATOM 3862 C CA . ASP A 1 498 ? 20.162 2.455 15.198 1.00 97.31 498 ASP A CA 1
ATOM 3863 C C . ASP A 1 498 ? 19.587 3.450 14.172 1.00 97.31 498 ASP A C 1
ATOM 3865 O O . ASP A 1 498 ? 20.309 4.009 13.339 1.00 97.31 498 ASP A O 1
ATOM 3869 N N . MET A 1 499 ? 18.269 3.673 14.204 1.00 97.62 499 MET A N 1
ATOM 3870 C CA . MET A 1 499 ? 17.608 4.570 13.252 1.00 97.62 499 MET A CA 1
ATOM 3871 C C . MET A 1 499 ? 17.976 6.049 13.452 1.00 97.62 499 MET A C 1
ATOM 3873 O O . MET A 1 499 ? 17.989 6.787 12.468 1.00 97.62 499 MET A O 1
ATOM 3877 N N . ASP A 1 500 ? 18.285 6.522 14.668 1.00 96.81 500 ASP A N 1
ATOM 3878 C CA . ASP A 1 500 ? 18.751 7.910 14.841 1.00 96.81 500 ASP A CA 1
ATOM 3879 C C . ASP A 1 500 ? 20.133 8.094 14.209 1.00 96.81 500 ASP A C 1
ATOM 3881 O O . ASP A 1 500 ? 20.366 9.100 13.535 1.00 96.81 500 ASP A O 1
ATOM 3885 N N . GLU A 1 501 ? 21.019 7.103 14.334 1.00 98.06 501 GLU A N 1
ATOM 3886 C CA . GLU A 1 501 ? 22.319 7.125 13.660 1.00 98.06 501 GLU A CA 1
ATOM 3887 C C . GLU A 1 501 ? 22.180 7.104 12.133 1.00 98.06 501 GLU A C 1
ATOM 3889 O O . GLU A 1 501 ? 22.832 7.902 11.455 1.00 98.06 501 GLU A O 1
ATOM 3894 N N . ALA A 1 502 ? 21.276 6.281 11.591 1.00 98.31 502 ALA A N 1
ATOM 3895 C CA . ALA A 1 502 ? 20.994 6.237 10.154 1.00 98.31 502 ALA A CA 1
ATOM 3896 C C . ALA A 1 502 ? 20.442 7.576 9.634 1.00 98.31 502 ALA A C 1
ATOM 3898 O O . ALA A 1 502 ? 20.903 8.106 8.619 1.00 98.31 502 ALA A O 1
ATOM 3899 N N . LEU A 1 503 ? 19.489 8.171 10.360 1.00 98.19 503 LEU A N 1
ATOM 3900 C CA . LEU A 1 503 ? 18.941 9.490 10.040 1.00 98.19 503 LEU A CA 1
ATOM 3901 C C . LEU A 1 503 ? 20.009 10.583 10.144 1.00 98.19 503 LEU A C 1
ATOM 3903 O O . LEU A 1 503 ? 20.032 11.503 9.326 1.00 98.19 503 LEU A O 1
ATOM 3907 N N . ARG A 1 504 ? 20.916 10.488 11.120 1.00 98.06 504 ARG A N 1
ATOM 3908 C CA . ARG A 1 504 ? 22.041 11.413 11.273 1.00 98.06 504 ARG A CA 1
ATOM 3909 C C . ARG A 1 504 ? 23.043 11.281 10.132 1.00 98.06 504 ARG A C 1
ATOM 3911 O O . ARG A 1 504 ? 23.506 12.307 9.637 1.00 98.06 504 ARG A O 1
ATOM 3918 N N . ALA A 1 505 ? 23.360 10.061 9.702 1.00 98.06 505 ALA A N 1
ATOM 3919 C CA . ALA A 1 505 ? 24.225 9.812 8.553 1.00 98.06 505 ALA A CA 1
ATOM 3920 C C . ALA A 1 505 ? 23.635 10.440 7.280 1.00 98.06 505 ALA A C 1
ATOM 3922 O O . ALA A 1 505 ? 24.310 11.230 6.622 1.00 98.06 505 ALA A O 1
ATOM 3923 N N . ALA A 1 506 ? 22.350 10.197 7.004 1.00 97.69 506 ALA A N 1
ATOM 3924 C CA . ALA A 1 506 ? 21.644 10.807 5.877 1.00 97.69 506 ALA A CA 1
ATOM 3925 C C . ALA A 1 506 ? 21.645 12.347 5.950 1.00 97.69 506 ALA A C 1
ATOM 3927 O O . ALA A 1 506 ? 21.938 13.029 4.972 1.00 97.69 506 ALA A O 1
ATOM 3928 N N . GLN A 1 507 ? 21.381 12.922 7.125 1.00 96.25 507 GLN A N 1
ATOM 3929 C CA . GLN A 1 507 ? 21.319 14.375 7.297 1.00 96.25 507 GLN A CA 1
ATOM 3930 C C . GLN A 1 507 ? 22.663 15.069 7.063 1.00 96.25 507 GLN A C 1
ATOM 3932 O O . GLN A 1 507 ? 22.707 16.112 6.403 1.00 96.25 507 GLN A O 1
ATOM 3937 N N . LYS A 1 508 ? 23.758 14.466 7.542 1.00 96.81 508 LYS A N 1
ATOM 3938 C CA . LYS A 1 508 ? 25.117 14.980 7.324 1.00 96.81 508 LYS A CA 1
ATOM 3939 C C . LYS A 1 508 ? 25.458 15.076 5.840 1.00 96.81 508 LYS A C 1
ATOM 3941 O O . LYS A 1 508 ? 26.104 16.040 5.440 1.00 96.81 508 LYS A O 1
ATOM 3946 N N . LEU A 1 509 ? 24.973 14.140 5.024 1.00 96.38 509 LEU A N 1
ATOM 3947 C CA . LEU A 1 509 ? 25.157 14.159 3.570 1.00 96.38 509 LEU A CA 1
ATOM 3948 C C . LEU A 1 509 ? 24.396 15.306 2.879 1.00 96.38 509 LEU A C 1
ATOM 3950 O O . LEU A 1 509 ? 24.767 15.712 1.783 1.00 96.38 509 LEU A O 1
ATOM 3954 N N . HIS A 1 510 ? 23.385 15.885 3.531 1.00 93.62 510 HIS A N 1
ATOM 3955 C CA . HIS A 1 510 ? 22.746 17.141 3.114 1.00 93.62 510 HIS A CA 1
ATOM 3956 C C . HIS A 1 510 ? 23.424 18.397 3.699 1.00 93.62 510 HIS A C 1
ATOM 3958 O O . HIS A 1 510 ? 22.878 19.496 3.589 1.00 93.62 510 HIS A O 1
ATOM 3964 N N . GLY A 1 511 ? 24.576 18.257 4.366 1.00 90.88 511 GLY A N 1
ATOM 3965 C CA . GLY A 1 511 ? 25.289 19.364 5.008 1.00 90.88 511 GLY A CA 1
ATOM 3966 C C . GLY A 1 511 ? 24.603 19.909 6.267 1.00 90.88 511 GLY A C 1
ATOM 3967 O O . GLY A 1 511 ? 24.828 21.062 6.631 1.00 90.88 511 GLY A O 1
ATOM 3968 N N . LYS A 1 512 ? 23.741 19.118 6.924 1.00 85.25 512 LYS A N 1
ATOM 3969 C CA . LYS A 1 512 ? 23.001 19.510 8.139 1.00 85.25 512 LYS A CA 1
ATOM 3970 C C . LYS A 1 512 ? 23.178 18.464 9.254 1.00 85.25 512 LYS A C 1
ATOM 3972 O O . LYS A 1 512 ? 23.357 17.285 8.983 1.00 85.25 512 LYS A O 1
ATOM 3977 N N . ASP A 1 513 ? 23.082 18.870 10.520 1.00 90.19 513 ASP A N 1
ATOM 3978 C CA . ASP A 1 513 ? 22.942 17.965 11.681 1.00 90.19 513 ASP A CA 1
ATOM 3979 C C . ASP A 1 513 ? 21.965 18.622 12.671 1.00 90.19 513 ASP A C 1
ATOM 3981 O O . ASP A 1 513 ? 22.353 19.359 13.572 1.00 90.19 513 ASP A O 1
ATOM 3985 N N . ASP A 1 514 ? 20.668 18.429 12.432 1.00 93.31 514 ASP A N 1
ATOM 3986 C CA . ASP A 1 514 ? 19.567 19.007 13.205 1.00 93.31 514 ASP A CA 1
ATOM 3987 C C . ASP A 1 514 ? 18.688 17.886 13.770 1.00 93.31 514 ASP A C 1
ATOM 3989 O O . ASP A 1 514 ? 17.929 17.215 13.058 1.00 93.31 514 ASP A O 1
ATOM 3993 N N . ARG A 1 515 ? 18.786 17.716 15.089 1.00 95.44 515 ARG A N 1
ATOM 3994 C CA . ARG A 1 515 ? 18.063 16.702 15.858 1.00 95.44 515 ARG A CA 1
ATOM 3995 C C . ARG A 1 515 ? 16.544 16.858 15.774 1.00 95.44 515 ARG A C 1
ATOM 3997 O O . ARG A 1 515 ? 15.841 15.856 15.857 1.00 95.44 515 ARG A O 1
ATOM 4004 N N . THR A 1 516 ? 16.025 18.072 15.591 1.00 96.19 516 THR A N 1
ATOM 4005 C CA . THR A 1 516 ? 14.574 18.305 15.517 1.00 96.19 516 THR A CA 1
ATOM 4006 C C . THR A 1 516 ? 13.969 17.666 14.269 1.00 96.19 516 THR A C 1
ATOM 4008 O O . THR A 1 516 ? 12.901 17.061 14.340 1.00 96.19 516 THR A O 1
ATOM 4011 N N . ILE A 1 517 ? 14.682 17.721 13.138 1.00 95.06 517 ILE A N 1
ATOM 4012 C CA . ILE A 1 517 ? 14.285 17.054 11.893 1.00 95.06 517 ILE A CA 1
ATOM 4013 C C . ILE A 1 517 ? 14.317 15.537 12.075 1.00 95.06 517 ILE A C 1
ATOM 4015 O O . ILE A 1 517 ? 13.352 14.870 11.710 1.00 95.06 517 ILE A O 1
ATOM 4019 N N . ARG A 1 518 ? 15.384 14.986 12.672 1.00 96.12 518 ARG A N 1
ATOM 4020 C CA . ARG A 1 518 ? 15.474 13.535 12.910 1.00 96.12 518 ARG A CA 1
ATOM 4021 C C . ARG A 1 518 ? 14.354 13.031 13.802 1.00 96.12 518 ARG A C 1
ATOM 4023 O O . ARG A 1 518 ? 13.757 12.007 13.494 1.00 96.12 518 ARG A O 1
ATOM 4030 N N . GLU A 1 519 ? 14.017 13.774 14.853 1.00 96.19 519 GLU A N 1
ATOM 4031 C CA . GLU A 1 519 ? 12.907 13.408 15.726 1.00 96.19 519 GLU A CA 1
ATOM 4032 C C . GLU A 1 519 ? 11.570 13.447 14.975 1.00 96.19 519 GLU A C 1
ATOM 4034 O O . GLU A 1 519 ? 10.794 12.506 15.077 1.00 96.19 519 GLU A O 1
ATOM 4039 N N . ARG A 1 520 ? 11.323 14.462 14.136 1.00 96.94 520 ARG A N 1
ATOM 4040 C CA . ARG A 1 520 ? 10.117 14.518 13.287 1.00 96.94 520 ARG A CA 1
ATOM 4041 C C . ARG A 1 520 ? 10.034 13.337 12.315 1.00 96.94 520 ARG A C 1
ATOM 4043 O O . ARG A 1 520 ? 8.970 12.730 12.198 1.00 96.94 520 ARG A O 1
ATOM 4050 N N . VAL A 1 521 ? 11.139 12.972 11.658 1.00 97.19 521 VAL A N 1
ATOM 4051 C CA . VAL A 1 521 ? 11.190 11.798 10.764 1.00 97.19 521 VAL A CA 1
ATOM 4052 C C . VAL A 1 521 ? 10.976 10.503 11.551 1.00 97.19 521 VAL A C 1
ATOM 4054 O O . VAL A 1 521 ? 10.234 9.629 11.106 1.00 97.19 521 VAL A O 1
ATOM 4057 N N . TRP A 1 522 ? 11.567 10.377 12.739 1.00 97.00 522 TRP A N 1
ATOM 4058 C CA . TRP A 1 522 ? 11.366 9.215 13.600 1.00 97.00 522 TRP A CA 1
ATOM 4059 C C . TRP A 1 522 ? 9.916 9.074 14.061 1.00 97.00 522 TRP A C 1
ATOM 4061 O O . TRP A 1 522 ? 9.343 7.999 13.920 1.00 97.00 522 TRP A O 1
ATOM 4071 N N . GLN A 1 523 ? 9.286 10.152 14.533 1.00 95.94 523 GLN A N 1
ATOM 4072 C CA . GLN A 1 523 ? 7.865 10.145 14.897 1.00 95.94 523 GLN A CA 1
ATOM 4073 C C . GLN A 1 523 ? 6.984 9.802 13.693 1.00 95.94 523 GLN A C 1
ATOM 4075 O O . GLN A 1 523 ? 6.003 9.061 13.808 1.00 95.94 523 GLN A O 1
ATOM 4080 N N . PHE A 1 524 ? 7.363 10.281 12.504 1.00 96.62 524 PHE A N 1
ATOM 4081 C CA . PHE A 1 524 ? 6.696 9.904 11.269 1.00 96.62 524 PHE A CA 1
ATOM 4082 C C . PHE A 1 524 ? 6.805 8.397 11.006 1.00 96.62 524 PHE A C 1
ATOM 4084 O O . PHE A 1 524 ? 5.771 7.784 10.746 1.00 96.62 524 PHE A O 1
ATOM 4091 N N . LEU A 1 525 ? 7.996 7.798 11.121 1.00 97.12 525 LEU A N 1
ATOM 4092 C CA . LEU A 1 525 ? 8.222 6.351 10.989 1.00 97.12 525 LEU A CA 1
ATOM 4093 C C . LEU A 1 525 ? 7.457 5.551 12.056 1.00 97.12 525 LEU A C 1
ATOM 4095 O O . LEU A 1 525 ? 6.737 4.622 11.698 1.00 97.12 525 LEU A O 1
ATOM 4099 N N . LEU A 1 526 ? 7.536 5.944 13.331 1.00 95.50 526 LEU A N 1
ATOM 4100 C CA . LEU A 1 526 ? 6.856 5.281 14.449 1.00 95.50 526 LEU A CA 1
ATOM 4101 C C . LEU A 1 526 ? 5.346 5.189 14.245 1.00 95.50 526 LEU A C 1
ATOM 4103 O O . LEU A 1 526 ? 4.774 4.117 14.411 1.00 95.50 526 LEU A O 1
ATOM 4107 N N . ALA A 1 527 ? 4.703 6.275 13.815 1.00 94.50 527 ALA A N 1
ATOM 4108 C CA . ALA A 1 527 ? 3.265 6.266 13.561 1.00 94.50 527 ALA A CA 1
ATOM 4109 C C . ALA A 1 527 ? 2.857 5.271 12.454 1.00 94.50 527 ALA A C 1
ATOM 4111 O O . ALA A 1 527 ? 1.727 4.791 12.447 1.00 94.50 527 ALA A O 1
ATOM 4112 N N . ARG A 1 528 ? 3.751 4.946 11.505 1.00 94.56 528 ARG A N 1
ATOM 4113 C CA . ARG A 1 528 ? 3.487 3.935 10.460 1.00 94.56 528 ARG A CA 1
ATOM 4114 C C . ARG A 1 528 ? 3.842 2.537 10.939 1.00 94.56 528 ARG A C 1
ATOM 4116 O O . ARG A 1 528 ? 3.127 1.601 10.601 1.00 94.56 528 ARG A O 1
ATOM 4123 N N . LEU A 1 529 ? 4.905 2.407 11.730 1.00 95.38 529 LEU A N 1
ATOM 4124 C CA . LEU A 1 529 ? 5.258 1.155 12.388 1.00 95.38 529 LEU A CA 1
ATOM 4125 C C . LEU A 1 529 ? 4.120 0.687 13.296 1.00 95.38 529 LEU A C 1
ATOM 4127 O O . LEU A 1 529 ? 3.755 -0.478 13.250 1.00 95.38 529 LEU A O 1
ATOM 4131 N N . GLU A 1 530 ? 3.499 1.601 14.041 1.00 94.94 530 GLU A N 1
ATOM 4132 C CA . GLU A 1 530 ? 2.325 1.297 14.854 1.00 94.94 530 GLU A CA 1
ATOM 4133 C C . GLU A 1 530 ? 1.208 0.673 14.013 1.00 94.94 530 GLU A C 1
ATOM 4135 O O . GLU A 1 530 ? 0.695 -0.378 14.375 1.00 94.94 530 GLU A O 1
ATOM 4140 N N . VAL A 1 531 ? 0.854 1.289 12.880 1.00 92.69 531 VAL A N 1
ATOM 4141 C CA . VAL A 1 531 ? -0.185 0.763 11.980 1.00 92.69 531 VAL A CA 1
ATOM 4142 C C . VAL A 1 531 ? 0.202 -0.608 11.431 1.00 92.69 531 VAL A C 1
ATOM 4144 O O . VAL A 1 531 ? -0.636 -1.499 11.417 1.00 92.69 531 VAL A O 1
ATOM 4147 N N . LEU A 1 532 ? 1.462 -0.790 11.034 1.00 91.56 532 LEU A N 1
ATOM 4148 C CA . LEU A 1 532 ? 1.973 -2.054 10.501 1.00 91.56 532 LEU A CA 1
ATOM 4149 C C . LEU A 1 532 ? 1.936 -3.195 11.531 1.00 91.56 532 LEU A C 1
ATOM 4151 O O . LEU A 1 532 ? 1.753 -4.348 11.159 1.00 91.56 532 LEU A O 1
ATOM 4155 N N . LEU A 1 533 ? 2.098 -2.889 12.819 1.00 93.00 533 LEU A N 1
ATOM 4156 C CA . LEU A 1 533 ? 2.102 -3.886 13.893 1.00 93.00 533 LEU A CA 1
ATOM 4157 C C . LEU A 1 533 ? 0.699 -4.226 14.422 1.00 93.00 533 LEU A C 1
ATOM 4159 O O . LEU A 1 533 ? 0.555 -5.230 15.118 1.00 93.00 533 LEU A O 1
ATOM 4163 N N . ARG A 1 534 ? -0.333 -3.427 14.106 1.00 91.12 534 ARG A N 1
ATOM 4164 C CA . ARG A 1 534 ? -1.711 -3.632 14.608 1.00 91.12 534 ARG A CA 1
ATOM 4165 C C . ARG A 1 534 ? -2.326 -4.961 14.194 1.00 91.12 534 ARG A C 1
ATOM 4167 O O . ARG A 1 534 ? -3.149 -5.481 14.938 1.00 91.12 534 ARG A O 1
ATOM 4174 N N . ASP A 1 535 ? -1.907 -5.516 13.063 1.00 84.69 535 ASP A N 1
ATOM 4175 C CA . ASP A 1 535 ? -2.410 -6.810 12.597 1.00 84.69 535 ASP A CA 1
ATOM 4176 C C . ASP A 1 535 ? -1.898 -7.977 13.461 1.00 84.69 535 ASP A C 1
ATOM 4178 O O . ASP A 1 535 ? -2.513 -9.039 13.492 1.00 84.69 535 ASP A O 1
ATOM 4182 N N . ASN A 1 536 ? -0.803 -7.771 14.205 1.00 84.81 536 ASN A N 1
ATOM 4183 C CA . ASN A 1 536 ? -0.100 -8.821 14.948 1.00 84.81 536 ASN A CA 1
ATOM 4184 C C . ASN A 1 536 ? -0.072 -8.595 16.469 1.00 84.81 536 ASN A C 1
ATOM 4186 O O . ASN A 1 536 ? 0.456 -9.429 17.203 1.00 84.81 536 ASN A O 1
ATOM 4190 N N . ALA A 1 537 ? -0.570 -7.459 16.967 1.00 91.12 537 ALA A N 1
ATOM 4191 C CA . ALA A 1 537 ? -0.433 -7.093 18.371 1.00 91.12 537 ALA A CA 1
ATOM 4192 C C . ALA A 1 537 ? -1.519 -6.127 18.859 1.00 91.12 537 ALA A C 1
ATOM 4194 O O . ALA A 1 537 ? -2.041 -5.292 18.122 1.00 91.12 537 ALA A O 1
ATOM 4195 N N . GLN A 1 538 ? -1.803 -6.193 20.161 1.00 90.06 538 GLN A N 1
ATOM 4196 C CA . GLN A 1 538 ? -2.743 -5.282 20.815 1.00 90.06 538 GLN A CA 1
ATOM 4197 C C . GLN A 1 538 ? -2.220 -3.830 20.826 1.00 90.06 538 GLN A C 1
ATOM 4199 O O . GLN A 1 538 ? -1.031 -3.621 21.102 1.00 90.06 538 GLN A O 1
ATOM 4204 N N . PRO A 1 539 ? -3.082 -2.814 20.595 1.00 92.19 539 PRO A N 1
ATOM 4205 C CA . PRO A 1 539 ? -2.656 -1.415 20.484 1.00 92.19 539 PRO A CA 1
ATOM 4206 C C . PRO A 1 539 ? -1.848 -0.896 21.677 1.00 92.19 539 PRO A C 1
ATOM 4208 O O . PRO A 1 539 ? -0.869 -0.177 21.505 1.00 92.19 539 PRO A O 1
ATOM 4211 N N . ASP A 1 540 ? -2.227 -1.271 22.894 1.00 92.38 540 ASP A N 1
ATOM 4212 C CA . ASP A 1 540 ? -1.568 -0.839 24.126 1.00 92.38 540 ASP A CA 1
ATOM 4213 C C . ASP A 1 540 ? -0.172 -1.465 24.304 1.00 92.38 540 ASP A C 1
ATOM 4215 O O . ASP A 1 540 ? 0.763 -0.782 24.721 1.00 92.38 540 ASP A O 1
ATOM 4219 N N . SER A 1 541 ? 0.002 -2.731 23.918 1.00 94.06 541 SER A N 1
ATOM 4220 C CA . SER A 1 541 ? 1.306 -3.402 23.872 1.00 94.06 541 SER A CA 1
ATOM 4221 C C . SER A 1 541 ? 2.235 -2.778 22.833 1.00 94.06 541 SER A C 1
ATOM 4223 O O . SER A 1 541 ? 3.416 -2.579 23.117 1.00 94.06 541 SER A O 1
ATOM 4225 N N . ILE A 1 542 ? 1.705 -2.420 21.656 1.00 95.19 542 ILE A N 1
ATOM 4226 C CA . ILE A 1 542 ? 2.466 -1.694 20.630 1.00 95.19 542 ILE A CA 1
ATOM 4227 C C . ILE A 1 542 ? 2.946 -0.360 21.205 1.00 95.19 542 ILE A C 1
ATOM 4229 O O . ILE A 1 542 ? 4.140 -0.070 21.180 1.00 95.19 542 ILE A O 1
ATOM 4233 N N . GLN A 1 543 ? 2.039 0.428 21.793 1.00 94.31 543 GLN A N 1
ATOM 4234 C CA . GLN A 1 543 ? 2.397 1.708 22.408 1.00 94.31 543 GLN A CA 1
ATOM 4235 C C . GLN A 1 543 ? 3.466 1.545 23.492 1.00 94.31 543 GLN A C 1
ATOM 4237 O O . GLN A 1 543 ? 4.417 2.324 23.517 1.00 94.31 543 GLN A O 1
ATOM 4242 N N . ALA A 1 544 ? 3.340 0.533 24.352 1.00 93.12 544 ALA A N 1
ATOM 4243 C CA . ALA A 1 544 ? 4.293 0.283 25.425 1.00 93.12 544 ALA A CA 1
ATOM 4244 C C . ALA A 1 544 ? 5.714 0.032 24.893 1.00 93.12 544 ALA A C 1
ATOM 4246 O O . ALA A 1 544 ? 6.675 0.570 25.436 1.00 93.12 544 ALA A O 1
ATOM 4247 N N . VAL A 1 545 ? 5.863 -0.730 23.808 1.00 94.69 545 VAL A N 1
ATOM 4248 C CA . VAL A 1 545 ? 7.184 -1.046 23.243 1.00 94.69 545 VAL A CA 1
ATOM 4249 C C . VAL A 1 545 ? 7.748 0.104 22.407 1.00 94.69 545 VAL A C 1
ATOM 4251 O O . VAL A 1 545 ? 8.926 0.427 22.529 1.00 94.69 545 VAL A O 1
ATOM 4254 N N . LEU A 1 546 ? 6.925 0.788 21.606 1.00 94.00 546 LEU A N 1
ATOM 4255 C CA . LEU A 1 546 ? 7.397 1.902 20.771 1.00 94.00 546 LEU A CA 1
ATOM 4256 C C . LEU A 1 546 ? 7.892 3.111 21.589 1.00 94.00 546 LEU A C 1
ATOM 4258 O O . LEU A 1 546 ? 8.668 3.921 21.083 1.00 94.00 546 LEU A O 1
ATOM 4262 N N . HIS A 1 547 ? 7.487 3.221 22.858 1.00 91.19 547 HIS A N 1
ATOM 4263 C CA . HIS A 1 547 ? 7.868 4.316 23.756 1.00 91.19 547 HIS A CA 1
ATOM 4264 C C . HIS A 1 547 ? 9.039 3.986 24.697 1.00 91.19 547 HIS A C 1
ATOM 4266 O O . HIS A 1 547 ? 9.364 4.798 25.560 1.00 91.19 547 HIS A O 1
ATOM 4272 N N . THR A 1 548 ? 9.743 2.861 24.514 1.00 90.44 548 THR A N 1
ATOM 4273 C CA . THR A 1 548 ? 10.956 2.551 25.307 1.00 90.44 548 THR A CA 1
ATOM 4274 C C . THR A 1 548 ? 12.162 3.418 24.934 1.00 90.44 548 THR A C 1
ATOM 4276 O O . THR A 1 548 ? 13.212 3.327 25.565 1.00 90.44 548 THR A O 1
ATOM 4279 N N . GLY A 1 549 ? 12.062 4.201 23.854 1.00 88.62 549 GLY A N 1
ATOM 4280 C CA . GLY A 1 549 ? 13.156 5.011 23.311 1.00 88.62 549 GLY A CA 1
ATOM 4281 C C . GLY A 1 549 ? 14.149 4.245 22.433 1.00 88.62 549 GLY A C 1
ATOM 4282 O O . GLY A 1 549 ? 15.074 4.861 21.908 1.00 88.62 549 GLY A O 1
ATOM 4283 N N . ALA A 1 550 ? 13.956 2.937 22.230 1.00 90.81 550 ALA A N 1
ATOM 4284 C CA . ALA A 1 550 ? 14.798 2.162 21.324 1.00 90.81 550 ALA A CA 1
ATOM 4285 C C . ALA A 1 550 ? 14.565 2.580 19.869 1.00 90.81 550 ALA A C 1
ATOM 4287 O O . ALA A 1 550 ? 13.438 2.858 19.461 1.00 90.81 550 ALA A O 1
ATOM 4288 N N . ARG A 1 551 ? 15.653 2.624 19.097 1.00 94.75 551 ARG A N 1
ATOM 4289 C CA . ARG A 1 551 ? 15.660 3.057 17.692 1.00 94.75 551 ARG A CA 1
ATOM 4290 C C . ARG A 1 551 ? 15.994 1.923 16.720 1.00 94.75 551 ARG A C 1
ATOM 4292 O O . ARG A 1 551 ? 15.994 2.143 15.516 1.00 94.75 551 ARG A O 1
ATOM 4299 N N . ASP A 1 552 ? 16.247 0.719 17.227 1.00 95.88 552 ASP A N 1
ATOM 4300 C CA . ASP A 1 552 ? 16.436 -0.492 16.429 1.00 95.88 552 ASP A CA 1
ATOM 4301 C C . ASP A 1 552 ? 15.085 -1.187 16.216 1.00 95.88 552 ASP A C 1
ATOM 4303 O O . ASP A 1 552 ? 14.440 -1.641 17.165 1.00 95.88 552 ASP A O 1
ATOM 4307 N N . LEU A 1 553 ? 14.651 -1.255 14.957 1.00 95.94 553 LEU A N 1
ATOM 4308 C CA . LEU A 1 553 ? 13.340 -1.787 14.583 1.00 95.94 553 LEU A CA 1
ATOM 4309 C C . LEU A 1 553 ? 13.189 -3.278 14.897 1.00 95.94 553 LEU A C 1
ATOM 4311 O O . LEU A 1 553 ? 12.120 -3.704 15.323 1.00 95.94 553 LEU A O 1
ATOM 4315 N N . VAL A 1 554 ? 14.250 -4.066 14.721 1.00 95.12 554 VAL A N 1
ATOM 4316 C CA . VAL A 1 554 ? 14.215 -5.512 14.974 1.00 95.12 554 VAL A CA 1
ATOM 4317 C C . VAL A 1 554 ? 14.182 -5.778 16.475 1.00 95.12 554 VAL A C 1
ATOM 4319 O O . VAL A 1 554 ? 13.479 -6.677 16.931 1.00 95.12 554 VAL A O 1
ATOM 4322 N N . ALA A 1 555 ? 14.900 -4.976 17.264 1.00 93.31 555 ALA A N 1
ATOM 4323 C CA . ALA A 1 555 ? 14.815 -5.047 18.719 1.00 93.31 555 ALA A CA 1
ATOM 4324 C C . ALA A 1 555 ? 13.402 -4.702 19.222 1.00 93.31 555 ALA A C 1
ATOM 4326 O O . ALA A 1 555 ? 12.880 -5.391 20.098 1.00 93.31 555 ALA A O 1
ATOM 4327 N N . LEU A 1 556 ? 12.769 -3.664 18.663 1.00 94.88 556 LEU A N 1
ATOM 4328 C CA . LEU A 1 556 ? 11.382 -3.303 18.980 1.00 94.88 556 LEU A CA 1
ATOM 4329 C C . LEU A 1 556 ? 10.406 -4.439 18.637 1.00 94.88 556 LEU A C 1
ATOM 4331 O O . LEU A 1 556 ? 9.580 -4.799 19.473 1.00 94.88 556 LEU A O 1
ATOM 4335 N N . ASP A 1 557 ? 10.531 -5.040 17.455 1.00 94.38 557 ASP A N 1
ATOM 4336 C CA . ASP A 1 557 ? 9.676 -6.154 17.027 1.00 94.38 557 ASP A CA 1
ATOM 4337 C C . ASP A 1 557 ? 9.810 -7.375 17.955 1.00 94.38 557 ASP A C 1
ATOM 4339 O O . ASP A 1 557 ? 8.819 -7.877 18.493 1.00 94.38 557 ASP A O 1
ATOM 4343 N N . LYS A 1 558 ? 11.046 -7.775 18.283 1.00 93.19 558 LYS A N 1
ATOM 4344 C CA . LYS A 1 558 ? 11.308 -8.865 19.237 1.00 93.19 558 LYS A CA 1
ATOM 4345 C C . LYS A 1 558 ? 10.751 -8.581 20.639 1.00 93.19 558 LYS A C 1
ATOM 4347 O O . LYS A 1 558 ? 10.214 -9.487 21.279 1.00 93.19 558 LYS A O 1
ATOM 4352 N N . ARG A 1 559 ? 10.863 -7.341 21.135 1.00 93.94 559 ARG A N 1
ATOM 4353 C CA . ARG A 1 559 ? 10.283 -6.932 22.432 1.00 93.94 559 ARG A CA 1
ATOM 4354 C C . ARG A 1 559 ? 8.770 -7.062 22.430 1.00 93.94 559 ARG A C 1
ATOM 4356 O O . ARG A 1 559 ? 8.206 -7.528 23.418 1.00 93.94 559 ARG A O 1
ATOM 4363 N N . LEU A 1 560 ? 8.122 -6.655 21.340 1.00 94.88 560 LEU A N 1
ATOM 4364 C CA . LEU A 1 560 ? 6.676 -6.751 21.188 1.00 94.88 560 LEU A CA 1
ATOM 4365 C C . LEU A 1 560 ? 6.216 -8.207 21.127 1.00 94.88 560 LEU A C 1
ATOM 4367 O O . LEU A 1 560 ? 5.299 -8.572 21.860 1.00 94.88 560 LEU A O 1
ATOM 4371 N N . ALA A 1 561 ? 6.886 -9.049 20.338 1.00 93.56 561 ALA A N 1
ATOM 4372 C CA . ALA A 1 561 ? 6.583 -10.476 20.257 1.00 93.56 561 ALA A CA 1
ATOM 4373 C C . ALA A 1 561 ? 6.712 -11.173 21.626 1.00 93.56 561 ALA A C 1
ATOM 4375 O O . ALA A 1 561 ? 5.832 -11.936 22.037 1.00 93.56 561 ALA A O 1
ATOM 4376 N N . ALA A 1 562 ? 7.771 -10.860 22.381 1.00 93.31 562 ALA A N 1
ATOM 4377 C CA . ALA A 1 562 ? 7.947 -11.380 23.734 1.00 93.31 562 ALA A CA 1
ATOM 4378 C C . ALA A 1 562 ? 6.858 -10.876 24.698 1.00 93.31 562 ALA A C 1
ATOM 4380 O O . ALA A 1 562 ? 6.324 -11.663 25.480 1.00 93.31 562 ALA A O 1
ATOM 4381 N N . LEU A 1 563 ? 6.481 -9.596 24.614 1.00 92.56 563 LEU A N 1
ATOM 4382 C CA . LEU A 1 563 ? 5.409 -9.016 25.427 1.00 92.56 563 LEU A CA 1
ATOM 4383 C C . LEU A 1 563 ? 4.055 -9.687 25.149 1.00 92.56 563 LEU A C 1
ATOM 4385 O O . LEU A 1 563 ? 3.339 -10.016 26.096 1.00 92.56 563 LEU A O 1
ATOM 4389 N N . GLN A 1 564 ? 3.724 -9.933 23.875 1.00 91.81 564 GLN A N 1
ATOM 4390 C CA . GLN A 1 564 ? 2.505 -10.658 23.489 1.00 91.81 564 GLN A CA 1
ATOM 4391 C C . GLN A 1 564 ? 2.513 -12.083 24.034 1.00 91.81 564 GLN A C 1
ATOM 4393 O O . GLN A 1 564 ? 1.561 -12.492 24.692 1.00 91.81 564 GLN A O 1
ATOM 4398 N N . THR A 1 565 ? 3.632 -12.795 23.885 1.00 92.06 565 THR A N 1
ATOM 4399 C CA . THR A 1 565 ? 3.779 -14.156 24.420 1.00 92.06 565 THR A CA 1
ATOM 4400 C C . THR A 1 565 ? 3.507 -14.202 25.929 1.00 92.06 565 THR A C 1
ATOM 4402 O O . THR A 1 565 ? 2.844 -15.113 26.425 1.00 92.06 565 THR A O 1
ATOM 4405 N N . VAL A 1 566 ? 4.006 -13.222 26.691 1.00 89.88 566 VAL A N 1
ATOM 4406 C CA . VAL A 1 566 ? 3.765 -13.142 28.143 1.00 89.88 566 VAL A CA 1
ATOM 4407 C C . VAL A 1 566 ? 2.301 -12.837 28.453 1.00 89.88 566 VAL A C 1
ATOM 4409 O O . VAL A 1 566 ? 1.731 -13.452 29.356 1.00 89.88 566 VAL A O 1
ATOM 4412 N N . ARG A 1 567 ? 1.681 -11.927 27.695 1.00 89.12 567 ARG A N 1
ATOM 4413 C CA . ARG A 1 567 ? 0.263 -11.574 27.840 1.00 89.12 567 ARG A CA 1
ATOM 4414 C C . ARG A 1 567 ? -0.658 -12.762 27.566 1.00 89.12 567 ARG A C 1
ATOM 4416 O O . ARG A 1 567 ? -1.604 -12.978 28.319 1.00 89.12 567 ARG A O 1
ATOM 4423 N N . GLU A 1 568 ? -0.373 -13.534 26.525 1.00 89.12 568 GLU A N 1
ATOM 4424 C CA . GLU A 1 568 ? -1.170 -14.691 26.105 1.00 89.12 568 GLU A CA 1
ATOM 4425 C C . GLU A 1 568 ? -1.031 -15.878 27.060 1.00 89.12 568 GLU A C 1
ATOM 4427 O O . GLU A 1 568 ? -2.018 -16.558 27.340 1.00 89.12 568 GLU A O 1
ATOM 4432 N N . LYS A 1 569 ? 0.166 -16.104 27.622 1.00 89.12 569 LYS A N 1
ATOM 4433 C CA . LYS A 1 569 ? 0.399 -17.187 28.593 1.00 89.12 569 LYS A CA 1
ATOM 4434 C C . LYS A 1 569 ? -0.461 -17.060 29.850 1.00 89.12 569 LYS A C 1
ATOM 4436 O O . LYS A 1 569 ? -0.908 -18.073 30.381 1.00 89.12 569 LYS A O 1
ATOM 4441 N N . SER A 1 570 ? -0.658 -15.844 30.362 1.00 85.56 570 SER A N 1
ATOM 4442 C CA . SER A 1 570 ? -1.528 -15.600 31.517 1.00 85.56 570 SER A CA 1
ATOM 4443 C C . SER A 1 570 ? -2.002 -14.152 31.550 1.00 85.56 570 SER A C 1
ATOM 4445 O O . SER A 1 570 ? -1.357 -13.275 32.133 1.00 85.56 570 SER A O 1
ATOM 4447 N N . ARG A 1 571 ? -3.175 -13.905 30.957 1.00 85.44 571 ARG A N 1
ATOM 4448 C CA . ARG A 1 571 ? -3.764 -12.562 30.871 1.00 85.44 571 ARG A CA 1
ATOM 4449 C C . ARG A 1 571 ? -3.956 -11.917 32.246 1.00 85.44 571 ARG A C 1
ATOM 4451 O O . ARG A 1 571 ? -3.552 -10.777 32.444 1.00 85.44 571 ARG A O 1
ATOM 4458 N N . ALA A 1 572 ? -4.484 -12.667 33.214 1.00 85.50 572 ALA A N 1
ATOM 4459 C CA . ALA A 1 572 ? -4.721 -12.162 34.566 1.00 85.50 572 ALA A CA 1
ATOM 4460 C C . ALA A 1 572 ? -3.413 -11.799 35.294 1.00 85.50 572 ALA A C 1
ATOM 4462 O O . ALA A 1 572 ? -3.332 -10.783 35.985 1.00 85.50 572 ALA A O 1
ATOM 4463 N N . GLN A 1 573 ? -2.361 -12.612 35.133 1.00 83.50 573 GLN A N 1
ATOM 4464 C CA . GLN A 1 573 ? -1.061 -12.312 35.731 1.00 83.50 573 GLN A CA 1
ATOM 4465 C C . GLN A 1 573 ? -0.412 -11.103 35.060 1.00 83.50 573 GLN A C 1
ATOM 4467 O O . GLN A 1 573 ? 0.139 -10.256 35.759 1.00 83.50 573 GLN A O 1
ATOM 4472 N N . PHE A 1 574 ? -0.511 -11.003 33.734 1.00 87.44 574 PHE A N 1
ATOM 4473 C CA . PHE A 1 574 ? -0.015 -9.868 32.966 1.00 87.44 574 PHE A CA 1
ATOM 4474 C C . PHE A 1 574 ? -0.678 -8.554 33.388 1.00 87.44 574 PHE A C 1
ATOM 4476 O O . PHE A 1 574 ? 0.020 -7.598 33.719 1.00 87.44 574 PHE A O 1
ATOM 4483 N N . GLU A 1 575 ? -2.011 -8.517 33.436 1.00 87.19 575 GLU A N 1
ATOM 4484 C CA . GLU A 1 575 ? -2.791 -7.336 33.821 1.00 87.19 575 GLU A CA 1
ATOM 4485 C C . GLU A 1 575 ? -2.450 -6.863 35.236 1.00 87.19 575 GLU A C 1
ATOM 4487 O O . GLU A 1 575 ? -2.238 -5.671 35.472 1.00 87.19 575 GLU A O 1
ATOM 4492 N N . ALA A 1 576 ? -2.313 -7.795 36.177 1.00 85.81 576 ALA A N 1
ATOM 4493 C CA . ALA A 1 576 ? -1.957 -7.453 37.544 1.00 85.81 576 ALA A CA 1
ATOM 4494 C C . ALA A 1 576 ? -0.498 -6.975 37.681 1.00 85.81 576 ALA A C 1
ATOM 4496 O O . ALA A 1 576 ? -0.240 -6.002 38.389 1.00 85.81 576 ALA A O 1
ATOM 4497 N N . THR A 1 577 ? 0.446 -7.581 36.955 1.00 86.44 577 THR A N 1
ATOM 4498 C CA . THR A 1 577 ? 1.836 -7.100 36.876 1.00 86.44 577 THR A CA 1
ATOM 4499 C C . THR A 1 577 ? 1.902 -5.698 36.257 1.00 86.44 577 THR A C 1
ATOM 4501 O O . THR A 1 577 ? 2.558 -4.807 36.798 1.00 86.44 577 THR A O 1
ATOM 4504 N N . ALA A 1 578 ? 1.165 -5.458 35.169 1.00 87.69 578 ALA A N 1
ATOM 4505 C CA . ALA A 1 578 ? 1.077 -4.147 34.533 1.00 87.69 578 ALA A CA 1
ATOM 4506 C C . ALA A 1 578 ? 0.472 -3.092 35.473 1.00 87.69 578 ALA A C 1
ATOM 4508 O O . ALA A 1 578 ? 0.976 -1.970 35.544 1.00 87.69 578 ALA A O 1
ATOM 4509 N N . SER A 1 579 ? -0.557 -3.455 36.244 1.00 87.62 579 SER A N 1
ATOM 4510 C CA . SER A 1 579 ? -1.169 -2.587 37.256 1.00 87.62 579 SER A CA 1
ATOM 4511 C C . SER A 1 579 ? -0.180 -2.191 38.359 1.00 87.62 579 SER A C 1
ATOM 4513 O O . SER A 1 579 ? -0.038 -1.002 38.668 1.00 87.62 579 SER A O 1
ATOM 4515 N N . ALA A 1 580 ? 0.567 -3.160 38.902 1.00 86.81 580 ALA A N 1
ATOM 4516 C CA . ALA A 1 580 ? 1.583 -2.915 39.925 1.00 86.81 580 ALA A CA 1
ATOM 4517 C C . ALA A 1 580 ? 2.682 -1.962 39.420 1.00 86.81 580 ALA A C 1
ATOM 4519 O O . ALA A 1 580 ? 3.008 -0.972 40.082 1.00 86.81 580 ALA A O 1
ATOM 4520 N N . PHE A 1 581 ? 3.200 -2.181 38.209 1.00 86.00 581 PHE A N 1
ATOM 4521 C CA . PHE A 1 581 ? 4.227 -1.308 37.631 1.00 86.00 581 PHE A CA 1
ATOM 4522 C C . PHE A 1 581 ? 3.697 0.077 37.244 1.00 86.00 581 PHE A C 1
ATOM 4524 O O . PHE A 1 581 ? 4.386 1.082 37.441 1.00 86.00 581 PHE A O 1
ATOM 4531 N N . LYS A 1 582 ? 2.445 0.178 36.789 1.00 87.81 582 LYS A N 1
ATOM 4532 C CA . LYS A 1 582 ? 1.786 1.468 36.543 1.00 87.81 582 LYS A CA 1
ATOM 4533 C C . LYS A 1 582 ? 1.634 2.281 37.829 1.00 87.81 582 LYS A C 1
ATOM 4535 O O . LYS A 1 582 ? 1.866 3.491 37.823 1.00 87.81 582 LYS A O 1
ATOM 4540 N N . ARG A 1 583 ? 1.307 1.627 38.951 1.00 89.44 583 ARG A N 1
ATOM 4541 C CA . ARG A 1 583 ? 1.273 2.261 40.279 1.00 89.44 583 ARG A CA 1
ATOM 4542 C C . ARG A 1 583 ? 2.643 2.819 40.668 1.00 89.44 583 ARG A C 1
ATOM 4544 O O . ARG A 1 583 ? 2.707 3.957 41.126 1.00 89.44 583 ARG A O 1
ATOM 4551 N N . ILE A 1 584 ? 3.718 2.062 40.440 1.00 89.88 584 ILE A N 1
ATOM 4552 C CA . ILE A 1 584 ? 5.096 2.513 40.690 1.00 89.88 584 ILE A CA 1
ATOM 4553 C C . ILE A 1 584 ? 5.400 3.786 39.889 1.00 89.88 584 ILE A C 1
ATOM 4555 O O . ILE A 1 584 ? 5.785 4.798 40.477 1.00 89.88 584 ILE A O 1
ATOM 4559 N N . GLY A 1 585 ? 5.146 3.773 38.575 1.00 87.75 585 GLY A N 1
ATOM 4560 C CA . GLY A 1 585 ? 5.370 4.933 37.705 1.00 87.75 585 GLY A CA 1
ATOM 4561 C C . GLY A 1 585 ? 4.591 6.180 38.144 1.00 87.75 585 GLY A C 1
ATOM 4562 O O . GLY A 1 585 ? 5.155 7.272 38.191 1.00 87.75 585 GLY A O 1
ATOM 4563 N N . ASN A 1 586 ? 3.326 6.022 38.546 1.00 89.44 586 ASN A N 1
ATOM 4564 C CA . ASN A 1 586 ? 2.496 7.131 39.032 1.00 89.44 586 ASN A CA 1
ATOM 4565 C C . ASN A 1 586 ? 3.030 7.750 40.331 1.00 89.44 586 ASN A C 1
ATOM 4567 O O . ASN A 1 586 ? 3.023 8.973 40.471 1.00 89.44 586 ASN A O 1
ATOM 4571 N N . ILE A 1 587 ? 3.497 6.928 41.276 1.00 90.44 587 ILE A N 1
ATOM 4572 C CA . ILE A 1 587 ? 4.054 7.411 42.548 1.00 90.44 587 ILE A CA 1
ATOM 4573 C C . ILE A 1 587 ? 5.346 8.195 42.299 1.00 90.44 587 ILE A C 1
ATOM 4575 O O . ILE A 1 587 ? 5.513 9.289 42.842 1.00 90.44 587 ILE A O 1
ATOM 4579 N N . VAL A 1 588 ? 6.236 7.671 41.449 1.00 89.19 588 VAL A N 1
ATOM 4580 C CA . VAL A 1 588 ? 7.489 8.354 41.091 1.00 89.19 588 VAL A CA 1
ATOM 4581 C C . VAL A 1 588 ? 7.200 9.680 40.380 1.00 89.19 588 VAL A C 1
ATOM 4583 O O . VAL A 1 588 ? 7.770 10.707 40.748 1.00 89.19 588 VAL A O 1
ATOM 4586 N N . LEU A 1 589 ? 6.260 9.697 39.429 1.00 88.44 589 LEU A N 1
ATOM 4587 C CA . LEU A 1 589 ? 5.856 10.918 38.728 1.00 88.44 589 LEU A CA 1
ATOM 4588 C C . LEU A 1 589 ? 5.265 11.963 39.688 1.00 88.44 589 LEU A C 1
ATOM 4590 O O . LEU A 1 589 ? 5.613 13.141 39.618 1.00 88.44 589 LEU A O 1
ATOM 4594 N N . GLN A 1 590 ? 4.404 11.541 40.617 1.00 89.88 590 GLN A N 1
ATOM 4595 C CA . GLN A 1 590 ? 3.816 12.432 41.617 1.00 89.88 590 GLN A CA 1
ATOM 4596 C C . GLN A 1 590 ? 4.886 13.037 42.540 1.00 89.88 590 GLN A C 1
ATOM 4598 O O . GLN A 1 590 ? 4.784 14.205 42.919 1.00 89.88 590 GLN A O 1
ATOM 4603 N N . ALA A 1 591 ? 5.913 12.265 42.904 1.00 89.25 591 ALA A N 1
ATOM 4604 C CA . ALA A 1 591 ? 7.035 12.763 43.693 1.00 89.25 591 ALA A CA 1
ATOM 4605 C C . ALA A 1 591 ? 7.861 13.804 42.915 1.00 89.25 591 ALA A C 1
ATOM 4607 O O . ALA A 1 591 ? 8.145 14.877 43.451 1.00 89.25 591 ALA A O 1
ATOM 4608 N N . GLN A 1 592 ? 8.154 13.546 41.635 1.00 87.88 592 GLN A N 1
ATOM 4609 C CA . GLN A 1 592 ? 8.856 14.490 40.755 1.00 87.88 592 GLN A CA 1
ATOM 4610 C C . GLN A 1 592 ? 8.091 15.811 40.593 1.00 87.88 592 GLN A C 1
ATOM 4612 O O . GLN A 1 592 ? 8.683 16.882 40.699 1.00 87.88 592 GLN A O 1
ATOM 4617 N N . GLN A 1 593 ? 6.767 15.757 40.413 1.00 89.88 593 GLN A N 1
ATOM 4618 C CA . GLN A 1 593 ? 5.910 16.951 40.325 1.00 89.88 593 GLN A CA 1
ATOM 4619 C C . GLN A 1 593 ? 5.915 17.792 41.610 1.00 89.88 593 GLN A C 1
ATOM 4621 O O . GLN A 1 593 ? 5.687 18.997 41.560 1.00 89.88 593 GLN A O 1
ATOM 4626 N N . LYS A 1 594 ? 6.198 17.171 42.760 1.00 88.94 594 LYS A N 1
ATOM 4627 C CA . LYS A 1 594 ? 6.375 17.849 44.053 1.00 88.94 594 LYS A CA 1
ATOM 4628 C C . LYS A 1 594 ? 7.812 18.333 44.291 1.00 88.94 594 LYS A C 1
ATOM 4630 O O . LYS A 1 594 ? 8.113 18.790 45.388 1.00 88.94 594 LYS A O 1
ATOM 4635 N N . GLY A 1 595 ? 8.699 18.216 43.300 1.00 87.75 595 GLY A N 1
ATOM 4636 C CA . GLY A 1 595 ? 10.107 18.596 43.415 1.00 87.75 595 GLY A CA 1
ATOM 4637 C C . GLY A 1 595 ? 10.951 17.641 44.267 1.00 87.75 595 GLY A C 1
ATOM 4638 O O . GLY A 1 595 ? 12.041 18.016 44.690 1.00 87.75 595 GLY A O 1
ATOM 4639 N N . ILE A 1 596 ? 10.472 16.421 44.540 1.00 87.88 596 ILE A N 1
ATOM 4640 C CA . ILE A 1 596 ? 11.214 15.416 45.313 1.00 87.88 596 ILE A CA 1
ATOM 4641 C C . ILE A 1 596 ? 12.119 14.634 44.354 1.00 87.88 596 ILE A C 1
ATOM 4643 O O . ILE A 1 596 ? 11.633 13.928 43.469 1.00 87.88 596 ILE A O 1
ATOM 4647 N N . ALA A 1 597 ? 13.435 14.747 44.541 1.00 80.06 597 ALA A N 1
ATOM 4648 C CA . ALA A 1 597 ? 14.449 14.104 43.706 1.00 80.06 597 ALA A CA 1
ATOM 4649 C C . ALA A 1 597 ? 15.389 13.236 44.566 1.00 80.06 597 ALA A C 1
ATOM 4651 O O . ALA A 1 597 ? 16.419 13.723 45.033 1.00 80.06 597 ALA A O 1
ATOM 4652 N N . PRO A 1 598 ? 15.048 11.958 44.813 1.00 79.06 598 PRO A N 1
ATOM 4653 C CA . PRO A 1 598 ? 15.888 11.081 45.620 1.00 79.06 598 PRO A CA 1
ATOM 4654 C C . PRO A 1 598 ? 17.202 10.751 44.893 1.00 79.06 598 PRO A C 1
ATOM 4656 O O . PRO A 1 598 ? 17.212 10.514 43.682 1.00 79.06 598 PRO A O 1
ATOM 4659 N N . VAL A 1 599 ? 18.305 10.738 45.648 1.00 74.75 599 VAL A N 1
ATOM 4660 C CA . VAL A 1 599 ? 19.681 10.620 45.121 1.00 74.75 599 VAL A CA 1
ATOM 4661 C C . VAL A 1 599 ? 20.146 9.161 45.015 1.00 74.75 599 VAL A C 1
ATOM 4663 O O . VAL A 1 599 ? 20.944 8.840 44.140 1.00 74.75 599 VAL A O 1
ATOM 4666 N N . GLY A 1 600 ? 19.633 8.259 45.859 1.00 83.81 600 GLY A N 1
ATOM 4667 C CA . GLY A 1 600 ? 20.002 6.843 45.827 1.00 83.81 600 GLY A CA 1
ATOM 4668 C C . GLY A 1 600 ? 19.368 6.015 46.944 1.00 83.81 600 GLY A C 1
ATOM 4669 O O . GLY A 1 600 ? 18.820 6.559 47.902 1.00 83.81 600 GLY A O 1
ATOM 4670 N N . PHE A 1 601 ? 19.436 4.691 46.795 1.00 92.00 601 PHE A N 1
ATOM 4671 C CA . PHE A 1 601 ? 18.961 3.727 47.788 1.00 92.00 601 PHE A CA 1
ATOM 4672 C C . PHE A 1 601 ? 20.059 3.401 48.815 1.00 92.00 601 PHE A C 1
ATOM 4674 O O . PHE A 1 601 ? 21.227 3.215 48.472 1.00 92.00 601 PHE A O 1
ATOM 4681 N N . HIS A 1 602 ? 19.672 3.294 50.083 1.00 92.25 602 HIS A N 1
ATOM 4682 C CA . HIS A 1 602 ? 20.531 2.962 51.211 1.00 92.25 602 HIS A CA 1
ATOM 4683 C C . HIS A 1 602 ? 19.886 1.870 52.071 1.00 92.25 602 HIS A C 1
ATOM 4685 O O . HIS A 1 602 ? 18.953 2.127 52.834 1.00 92.25 602 HIS A O 1
ATOM 4691 N N . GLU A 1 603 ? 20.444 0.658 52.028 1.00 90.69 603 GLU A N 1
ATOM 4692 C CA . GLU A 1 603 ? 19.909 -0.503 52.755 1.00 90.69 603 GLU A CA 1
ATOM 4693 C C . GLU A 1 603 ? 19.786 -0.259 54.270 1.00 90.69 603 GLU A C 1
ATOM 4695 O O . GLU A 1 603 ? 18.797 -0.653 54.888 1.00 90.69 603 GLU A O 1
ATOM 4700 N N . ARG A 1 604 ? 20.735 0.485 54.860 1.00 92.62 604 ARG A N 1
ATOM 4701 C CA . ARG A 1 604 ? 20.734 0.864 56.287 1.00 92.62 604 ARG A CA 1
ATOM 4702 C C . ARG A 1 604 ? 19.493 1.642 56.738 1.00 92.62 604 ARG A C 1
ATOM 4704 O O . ARG A 1 604 ? 19.237 1.713 57.934 1.00 92.62 604 ARG A O 1
ATOM 4711 N N . LEU A 1 605 ? 18.762 2.260 55.807 1.00 91.56 605 LEU A N 1
ATOM 4712 C CA . LEU A 1 605 ? 17.546 3.014 56.103 1.00 91.56 605 LEU A CA 1
ATOM 4713 C C . LEU A 1 605 ? 16.285 2.137 56.066 1.00 91.56 605 LEU A C 1
ATOM 4715 O O . LEU A 1 605 ? 15.238 2.624 56.473 1.00 91.56 605 LEU A O 1
ATOM 4719 N N . CYS A 1 606 ? 16.353 0.872 55.634 1.00 92.25 606 CYS A N 1
ATOM 4720 C CA . CYS A 1 606 ? 15.180 -0.008 55.570 1.00 92.25 606 CYS A CA 1
ATOM 4721 C C . CYS A 1 606 ? 14.659 -0.348 56.974 1.00 92.25 606 CYS A C 1
ATOM 4723 O O . CYS A 1 606 ? 15.387 -0.940 57.778 1.00 92.25 606 CYS A O 1
ATOM 4725 N N . LYS A 1 607 ? 13.387 -0.033 57.252 1.00 90.31 607 LYS A N 1
ATOM 4726 C CA . LYS A 1 607 ? 12.741 -0.309 58.549 1.00 90.31 607 LYS A CA 1
ATOM 4727 C C . LYS A 1 607 ? 12.016 -1.654 58.576 1.00 90.31 607 LYS A C 1
ATOM 4729 O O . LYS A 1 607 ? 11.944 -2.285 59.627 1.00 90.31 607 LYS A O 1
ATOM 4734 N N . THR A 1 608 ? 11.496 -2.098 57.436 1.00 91.38 608 THR A N 1
ATOM 4735 C CA . THR A 1 608 ? 10.690 -3.322 57.329 1.00 91.38 608 THR A CA 1
ATOM 4736 C C . THR A 1 608 ? 11.444 -4.465 56.631 1.00 91.38 608 THR A C 1
ATOM 4738 O O . THR A 1 608 ? 12.338 -4.221 55.812 1.00 91.38 608 THR A O 1
ATOM 4741 N N . PRO A 1 609 ? 11.098 -5.739 56.911 1.00 92.25 609 PRO A N 1
ATOM 4742 C CA . PRO A 1 609 ? 11.608 -6.877 56.146 1.00 92.25 609 PRO A CA 1
ATOM 4743 C C . PRO A 1 609 ? 11.227 -6.827 54.658 1.00 92.25 609 PRO A C 1
ATOM 4745 O O . PRO A 1 609 ? 12.011 -7.271 53.823 1.00 92.25 609 PRO A O 1
ATOM 4748 N N . SER A 1 610 ? 10.061 -6.270 54.315 1.00 93.44 610 SER A N 1
ATOM 4749 C CA . SER A 1 610 ? 9.592 -6.119 52.930 1.00 93.44 610 SER A CA 1
ATOM 4750 C C . SER A 1 610 ? 10.421 -5.123 52.117 1.00 93.44 610 SER A C 1
ATOM 4752 O O . SER A 1 610 ? 10.709 -5.408 50.957 1.00 93.44 610 SER A O 1
ATOM 4754 N N . GLU A 1 611 ? 10.897 -4.021 52.711 1.00 94.25 611 GLU A N 1
ATOM 4755 C CA . GLU A 1 611 ? 11.861 -3.107 52.068 1.00 94.25 611 GLU A CA 1
ATOM 4756 C C . GLU A 1 611 ? 13.155 -3.833 51.664 1.00 94.25 611 GLU A C 1
ATOM 4758 O O . GLU A 1 611 ? 13.611 -3.717 50.525 1.00 94.25 611 GLU A O 1
ATOM 4763 N N . LYS A 1 612 ? 13.719 -4.634 52.578 1.00 93.69 612 LYS A N 1
ATOM 4764 C CA . LYS A 1 612 ? 14.943 -5.412 52.319 1.00 93.69 612 LYS A CA 1
ATOM 4765 C C . LYS A 1 612 ? 14.714 -6.516 51.288 1.00 93.69 612 LYS A C 1
ATOM 4767 O O . LYS A 1 612 ? 15.545 -6.712 50.406 1.00 93.69 612 LYS A O 1
ATOM 4772 N N . ALA A 1 613 ? 13.581 -7.214 51.377 1.00 94.69 613 ALA A N 1
ATOM 4773 C CA . ALA A 1 613 ? 13.215 -8.261 50.430 1.00 94.69 613 ALA A CA 1
ATOM 4774 C C . ALA A 1 613 ? 13.054 -7.708 49.007 1.00 94.69 613 ALA A C 1
ATOM 4776 O O . ALA A 1 613 ? 13.561 -8.310 48.062 1.00 94.69 613 ALA A O 1
ATOM 4777 N N . LEU A 1 614 ? 12.405 -6.547 48.852 1.00 94.88 614 LEU A N 1
ATOM 4778 C CA . LEU A 1 614 ? 12.248 -5.901 47.552 1.00 94.88 614 LEU A CA 1
ATOM 4779 C C . LEU A 1 614 ? 13.595 -5.451 46.975 1.00 94.88 614 LEU A C 1
ATOM 4781 O O . LEU A 1 614 ? 13.842 -5.666 45.792 1.00 94.88 614 LEU A O 1
ATOM 4785 N N . ALA A 1 615 ? 14.480 -4.884 47.798 1.00 94.31 615 ALA A N 1
ATOM 4786 C CA . ALA A 1 615 ? 15.827 -4.510 47.367 1.00 94.31 615 ALA A CA 1
ATOM 4787 C C . ALA A 1 615 ? 16.646 -5.722 46.886 1.00 94.31 615 ALA A C 1
ATOM 4789 O O . ALA A 1 615 ? 17.241 -5.675 45.811 1.00 94.31 615 ALA A O 1
ATOM 4790 N N . ALA A 1 616 ? 16.618 -6.836 47.625 1.00 94.31 616 ALA A N 1
ATOM 4791 C CA . ALA A 1 616 ? 17.306 -8.064 47.226 1.00 94.31 616 ALA A CA 1
ATOM 4792 C C . ALA A 1 616 ? 16.725 -8.669 45.932 1.00 94.31 616 ALA A C 1
ATOM 4794 O O . ALA A 1 616 ? 17.473 -9.054 45.031 1.00 94.31 616 ALA A O 1
ATOM 4795 N N . ALA A 1 617 ? 15.393 -8.717 45.813 1.00 94.56 617 ALA A N 1
ATOM 4796 C CA . ALA A 1 617 ? 14.713 -9.221 44.621 1.00 94.56 617 ALA A CA 1
ATOM 4797 C C . ALA A 1 617 ? 14.982 -8.343 43.387 1.00 94.56 617 ALA A C 1
ATOM 4799 O O . ALA A 1 617 ? 15.156 -8.863 42.281 1.00 94.56 617 ALA A O 1
ATOM 4800 N N . LEU A 1 618 ? 15.060 -7.021 43.576 1.00 94.00 618 LEU A N 1
ATOM 4801 C CA . LEU A 1 618 ? 15.417 -6.069 42.529 1.00 94.00 618 LEU A CA 1
ATOM 4802 C C . LEU A 1 618 ? 16.826 -6.331 41.994 1.00 94.00 618 LEU A C 1
ATOM 4804 O O . LEU A 1 618 ? 16.994 -6.413 40.781 1.00 94.00 618 LEU A O 1
ATOM 4808 N N . GLU A 1 619 ? 17.820 -6.509 42.865 1.00 92.75 619 GLU A N 1
ATOM 4809 C CA . GLU A 1 619 ? 19.198 -6.784 42.437 1.00 92.75 619 GLU A CA 1
ATOM 4810 C C . GLU A 1 619 ? 19.324 -8.137 41.725 1.00 92.75 619 GLU A C 1
ATOM 4812 O O . GLU A 1 619 ? 19.965 -8.235 40.674 1.00 92.75 619 GLU A O 1
ATOM 4817 N N . GLN A 1 620 ? 18.632 -9.173 42.212 1.00 93.12 620 GLN A N 1
ATOM 4818 C CA . GLN A 1 620 ? 18.585 -10.463 41.522 1.00 93.12 620 GLN A CA 1
ATOM 4819 C C . GLN A 1 620 ? 17.940 -10.344 40.131 1.00 93.12 620 GLN A C 1
ATOM 4821 O O . GLN A 1 620 ? 18.452 -10.895 39.153 1.00 93.12 620 GLN A O 1
ATOM 4826 N N . SER A 1 621 ? 16.835 -9.604 40.027 1.00 93.81 621 SER A N 1
ATOM 4827 C CA . SER A 1 621 ? 16.139 -9.383 38.755 1.00 93.81 621 SER A CA 1
ATOM 4828 C C . SER A 1 621 ? 16.970 -8.529 37.804 1.00 93.81 621 SER A C 1
ATOM 4830 O O . SER A 1 621 ? 17.022 -8.829 36.615 1.00 93.81 621 SER A O 1
ATOM 4832 N N . ARG A 1 622 ? 17.695 -7.528 38.315 1.00 93.06 622 ARG A N 1
ATOM 4833 C CA . ARG A 1 622 ? 18.646 -6.720 37.543 1.00 93.06 622 ARG A CA 1
ATOM 4834 C C . ARG A 1 622 ? 19.723 -7.592 36.908 1.00 93.06 622 ARG A C 1
ATOM 4836 O O . ARG A 1 622 ? 19.969 -7.454 35.712 1.00 93.06 622 ARG A O 1
ATOM 4843 N N . ALA A 1 623 ? 20.313 -8.516 37.666 1.00 91.38 623 ALA A N 1
ATOM 4844 C CA . ALA A 1 623 ? 21.307 -9.448 37.137 1.00 91.38 623 ALA A CA 1
ATOM 4845 C C . ALA A 1 623 ? 20.725 -10.346 36.030 1.00 91.38 623 ALA A C 1
ATOM 4847 O O . ALA A 1 623 ? 21.333 -10.486 34.970 1.00 91.38 623 ALA A O 1
ATOM 4848 N N . ARG A 1 624 ? 19.521 -10.899 36.235 1.00 91.19 624 ARG A N 1
ATOM 4849 C CA . ARG A 1 624 ? 18.853 -11.764 35.246 1.00 91.19 624 ARG A CA 1
ATOM 4850 C C . ARG A 1 624 ? 18.440 -11.019 33.978 1.00 91.19 624 ARG A C 1
ATOM 4852 O O . ARG A 1 624 ? 18.682 -11.520 32.887 1.00 91.19 624 ARG A O 1
ATOM 4859 N N . VAL A 1 625 ? 17.846 -9.832 34.110 1.00 90.94 625 VAL A N 1
ATOM 4860 C CA . VAL A 1 625 ? 17.464 -8.984 32.970 1.00 90.94 625 VAL A CA 1
ATOM 4861 C C . VAL A 1 625 ? 18.708 -8.561 32.195 1.00 90.94 625 VAL A C 1
ATOM 4863 O O . VAL A 1 625 ? 18.722 -8.671 30.974 1.00 90.94 625 VAL A O 1
ATOM 4866 N N . SER A 1 626 ? 19.770 -8.140 32.888 1.00 88.94 626 SER A N 1
ATOM 4867 C CA . SER A 1 626 ? 21.040 -7.787 32.248 1.00 88.94 626 SER A CA 1
ATOM 4868 C C . SER A 1 626 ? 21.620 -8.965 31.459 1.00 88.94 626 SER A C 1
ATOM 4870 O O . SER A 1 626 ? 21.932 -8.807 30.283 1.00 88.94 626 SER A O 1
ATOM 4872 N N . ALA A 1 627 ? 21.677 -10.162 32.055 1.00 89.12 627 ALA A N 1
ATOM 4873 C CA . ALA A 1 627 ? 22.156 -11.368 31.377 1.00 89.12 627 ALA A CA 1
ATOM 4874 C C . ALA A 1 627 ? 21.295 -11.734 30.153 1.00 89.12 627 ALA A C 1
ATOM 4876 O O . ALA A 1 627 ? 21.824 -11.976 29.069 1.00 89.12 627 ALA A O 1
ATOM 4877 N N . ALA A 1 628 ? 19.966 -11.703 30.297 1.00 89.56 628 ALA A N 1
ATOM 4878 C CA . ALA A 1 628 ? 19.034 -12.002 29.212 1.00 89.56 628 ALA A CA 1
ATOM 4879 C C . ALA A 1 628 ? 19.190 -11.035 28.025 1.00 89.56 628 ALA A C 1
ATOM 4881 O O . ALA A 1 628 ? 19.179 -11.454 26.865 1.00 89.56 628 ALA A O 1
ATOM 4882 N N . LEU A 1 629 ? 19.369 -9.741 28.309 1.00 87.19 629 LEU A N 1
ATOM 4883 C CA . LEU A 1 629 ? 19.523 -8.710 27.287 1.00 87.19 629 LEU A CA 1
ATOM 4884 C C . LEU A 1 629 ? 20.916 -8.700 26.646 1.00 87.19 629 LEU A C 1
ATOM 4886 O O . LEU A 1 629 ? 21.002 -8.521 25.435 1.00 87.19 629 LEU A O 1
ATOM 4890 N N . ALA A 1 630 ? 21.982 -8.897 27.427 1.00 80.88 630 ALA A N 1
ATOM 4891 C CA . ALA A 1 630 ? 23.361 -8.789 26.954 1.00 80.88 630 ALA A CA 1
ATOM 4892 C C . ALA A 1 630 ? 23.802 -9.972 26.079 1.00 80.88 630 ALA A C 1
ATOM 4894 O O . ALA A 1 630 ? 24.554 -9.774 25.129 1.00 80.88 630 ALA A O 1
ATOM 4895 N N . GLU A 1 631 ? 23.355 -11.195 26.381 1.00 66.81 631 GLU A N 1
ATOM 4896 C CA . GLU A 1 631 ? 23.872 -12.392 25.703 1.00 66.81 631 GLU A CA 1
ATOM 4897 C C . GLU A 1 631 ? 23.052 -12.808 24.477 1.00 66.81 631 GLU A C 1
ATOM 4899 O O . GLU A 1 631 ? 23.611 -13.328 23.511 1.00 66.81 631 GLU A O 1
ATOM 4904 N N . LYS A 1 632 ? 21.722 -12.639 24.516 1.00 71.06 632 LYS A N 1
ATOM 4905 C CA . LYS A 1 632 ? 20.811 -13.248 23.524 1.00 71.06 632 LYS A CA 1
ATOM 4906 C C . LYS A 1 632 ? 19.646 -12.369 23.082 1.00 71.06 632 LYS A C 1
ATOM 4908 O O . LYS A 1 632 ? 18.855 -12.814 22.252 1.00 71.06 632 LYS A O 1
ATOM 4913 N N . GLU A 1 633 ? 19.516 -11.160 23.630 1.00 86.06 633 GLU A N 1
ATOM 4914 C CA . GLU A 1 633 ? 18.293 -10.355 23.504 1.00 86.06 633 GLU A CA 1
ATOM 4915 C C . GLU A 1 633 ? 17.034 -11.167 23.846 1.00 86.06 633 GLU A C 1
ATOM 4917 O O . GLU A 1 633 ? 16.005 -11.085 23.169 1.00 86.06 633 GLU A O 1
ATOM 4922 N N . ASP A 1 634 ? 17.131 -11.998 24.884 1.00 90.56 634 ASP A N 1
ATOM 4923 C CA . ASP A 1 634 ? 16.041 -12.859 25.322 1.00 90.56 634 ASP A CA 1
ATOM 4924 C C . ASP A 1 634 ? 15.027 -12.030 26.118 1.00 90.56 634 ASP A C 1
ATOM 4926 O O . ASP A 1 634 ? 14.982 -12.015 27.351 1.00 90.56 634 ASP A O 1
ATOM 4930 N N . TYR A 1 635 ? 14.211 -11.278 25.381 1.00 92.56 635 TYR A N 1
ATOM 4931 C CA . TYR A 1 635 ? 13.173 -10.435 25.961 1.00 92.56 635 TYR A CA 1
ATOM 4932 C C . TYR A 1 635 ? 12.125 -11.252 26.720 1.00 92.56 635 TYR A C 1
ATOM 4934 O O . TYR A 1 635 ? 11.536 -10.742 27.670 1.00 92.56 635 TYR A O 1
ATOM 4942 N N . LEU A 1 636 ? 11.909 -12.520 26.353 1.00 91.25 636 LEU A N 1
ATOM 4943 C CA . LEU A 1 636 ? 10.966 -13.390 27.049 1.00 91.25 636 LEU A CA 1
ATOM 4944 C C . LEU A 1 636 ? 11.473 -13.722 28.457 1.00 91.25 636 LEU A C 1
ATOM 4946 O O . LEU A 1 636 ? 10.721 -13.578 29.422 1.00 91.25 636 LEU A O 1
ATOM 4950 N N . ALA A 1 637 ? 12.748 -14.101 28.587 1.00 90.75 637 ALA A N 1
ATOM 4951 C CA . ALA A 1 637 ? 13.388 -14.303 29.884 1.00 90.75 637 ALA A CA 1
ATOM 4952 C C . ALA A 1 637 ? 13.435 -13.004 30.705 1.00 90.75 637 ALA A C 1
ATOM 4954 O O . ALA A 1 637 ? 13.184 -13.028 31.911 1.00 90.75 637 ALA A O 1
ATOM 4955 N N . ALA A 1 638 ? 13.682 -11.861 30.057 1.00 92.19 638 ALA A N 1
ATOM 4956 C CA . ALA A 1 638 ? 13.675 -10.561 30.722 1.00 92.19 638 ALA A CA 1
ATOM 4957 C C . ALA A 1 638 ? 12.287 -10.209 31.296 1.00 92.19 638 ALA A C 1
ATOM 4959 O O . ALA A 1 638 ? 12.183 -9.817 32.459 1.00 92.19 638 ALA A O 1
ATOM 4960 N N . TYR A 1 639 ? 11.203 -10.413 30.536 1.00 90.56 639 TYR A N 1
ATOM 4961 C CA . TYR A 1 639 ? 9.842 -10.223 31.049 1.00 90.56 639 TYR A CA 1
ATOM 4962 C C . TYR A 1 639 ? 9.465 -11.236 32.137 1.00 90.56 639 TYR A C 1
ATOM 4964 O O . TYR A 1 639 ? 8.778 -10.867 33.090 1.00 90.56 639 TYR A O 1
ATOM 4972 N N . ALA A 1 640 ? 9.916 -12.490 32.031 1.00 88.25 640 ALA A N 1
ATOM 4973 C CA . ALA A 1 640 ? 9.687 -13.499 33.065 1.00 88.25 640 ALA A CA 1
ATOM 4974 C C . ALA A 1 640 ? 10.345 -13.098 34.396 1.00 88.25 640 ALA A C 1
ATOM 4976 O O . ALA A 1 640 ? 9.689 -13.131 35.435 1.00 88.25 640 ALA A O 1
ATOM 4977 N N . ALA A 1 641 ? 11.594 -12.621 34.353 1.00 89.19 641 ALA A N 1
ATOM 4978 C CA . ALA A 1 641 ? 12.292 -12.104 35.528 1.00 89.19 641 ALA A CA 1
ATOM 4979 C C . ALA A 1 641 ? 11.557 -10.910 36.165 1.00 89.19 641 ALA A C 1
ATOM 4981 O O . ALA A 1 641 ? 11.480 -10.818 37.386 1.00 89.19 641 ALA A O 1
ATOM 4982 N N . LEU A 1 642 ? 10.956 -10.023 35.362 1.00 86.75 642 LEU A N 1
ATOM 4983 C CA . LEU A 1 642 ? 10.127 -8.939 35.899 1.00 86.75 642 LEU A CA 1
ATOM 4984 C C . LEU A 1 642 ? 8.834 -9.438 36.549 1.00 86.75 642 LEU A C 1
ATOM 4986 O O . LEU A 1 642 ? 8.421 -8.901 37.575 1.00 86.75 642 LEU A O 1
ATOM 4990 N N . ALA A 1 643 ? 8.182 -10.451 35.979 1.00 85.38 643 ALA A N 1
ATOM 4991 C CA . ALA A 1 643 ? 6.949 -10.998 36.541 1.00 85.38 643 ALA A CA 1
ATOM 4992 C C . ALA A 1 643 ? 7.164 -11.616 37.937 1.00 85.38 643 ALA A C 1
ATOM 4994 O O . ALA A 1 643 ? 6.253 -11.574 38.767 1.00 85.38 643 ALA A O 1
ATOM 4995 N N . GLU A 1 644 ? 8.366 -12.129 38.224 1.00 88.31 644 GLU A N 1
ATOM 4996 C CA . GLU A 1 644 ? 8.747 -12.653 39.545 1.00 88.31 644 GLU A CA 1
ATOM 4997 C C . GLU A 1 644 ? 8.844 -11.570 40.633 1.00 88.31 644 GLU A C 1
ATOM 4999 O O . GLU A 1 644 ? 8.712 -11.884 41.815 1.00 88.31 644 GLU A O 1
ATOM 5004 N N . LEU A 1 645 ? 9.014 -10.292 40.269 1.00 90.31 645 LEU A N 1
ATOM 5005 C CA . LEU A 1 645 ? 9.050 -9.191 41.241 1.00 90.31 645 LEU A CA 1
ATOM 5006 C C . LEU A 1 645 ? 7.679 -8.894 41.850 1.00 90.31 645 LEU A C 1
ATOM 5008 O O . LEU A 1 645 ? 7.607 -8.350 42.953 1.00 90.31 645 LEU A O 1
ATOM 5012 N N . ARG A 1 646 ? 6.588 -9.240 41.154 1.00 88.06 646 ARG A N 1
ATOM 5013 C CA . ARG A 1 646 ? 5.232 -8.831 41.536 1.00 88.06 646 ARG A CA 1
ATOM 5014 C C . ARG A 1 646 ? 4.867 -9.197 42.984 1.00 88.06 646 ARG A C 1
ATOM 5016 O O . ARG A 1 646 ? 4.474 -8.283 43.702 1.00 88.06 646 ARG A O 1
ATOM 5023 N N . PRO A 1 647 ? 5.017 -10.449 43.465 1.00 90.81 647 PRO A N 1
ATOM 5024 C CA . PRO A 1 647 ? 4.632 -10.793 44.837 1.00 90.81 647 PRO A CA 1
ATOM 5025 C C . PRO A 1 647 ? 5.368 -9.962 45.899 1.00 90.81 647 PRO A C 1
ATOM 5027 O O . PRO A 1 647 ? 4.806 -9.637 46.942 1.00 90.81 647 PRO A O 1
ATOM 5030 N N . VAL A 1 648 ? 6.625 -9.597 45.628 1.00 93.44 648 VAL A N 1
ATOM 5031 C CA . VAL A 1 648 ? 7.459 -8.805 46.544 1.00 93.44 648 VAL A CA 1
ATOM 5032 C C . VAL A 1 648 ? 7.071 -7.324 46.504 1.00 93.44 648 VAL A C 1
ATOM 5034 O O . VAL A 1 648 ? 7.082 -6.657 47.536 1.00 93.44 648 VAL A O 1
ATOM 5037 N N . VAL A 1 649 ? 6.683 -6.823 45.327 1.00 93.06 649 VAL A N 1
ATOM 5038 C CA . VAL A 1 649 ? 6.142 -5.469 45.132 1.00 93.06 649 VAL A CA 1
ATOM 5039 C C . VAL A 1 649 ? 4.778 -5.314 45.807 1.00 93.06 649 VAL A C 1
ATOM 5041 O O . VAL A 1 649 ? 4.563 -4.322 46.502 1.00 93.06 649 VAL A O 1
ATOM 5044 N N . ASP A 1 650 ? 3.880 -6.288 45.645 1.00 91.06 650 ASP A N 1
ATOM 5045 C CA . ASP A 1 650 ? 2.553 -6.284 46.272 1.00 91.06 650 ASP A CA 1
ATOM 5046 C C . ASP A 1 650 ? 2.704 -6.243 47.803 1.00 91.06 650 ASP A C 1
ATOM 5048 O O . ASP A 1 650 ? 2.211 -5.322 48.453 1.00 91.06 650 ASP A O 1
ATOM 5052 N N . ARG A 1 651 ? 3.536 -7.132 48.366 1.00 93.25 651 ARG A N 1
ATOM 5053 C CA . ARG A 1 651 ? 3.850 -7.146 49.803 1.00 93.25 651 ARG A CA 1
ATOM 5054 C C . ARG A 1 651 ? 4.463 -5.835 50.303 1.00 93.25 651 ARG A C 1
ATOM 5056 O O . ARG A 1 651 ? 4.125 -5.373 51.390 1.00 93.25 651 ARG A O 1
ATOM 5063 N N . PHE A 1 652 ? 5.374 -5.235 49.536 1.00 95.00 652 PHE A N 1
ATOM 5064 C CA . PHE A 1 652 ? 5.938 -3.929 49.875 1.00 95.00 652 PHE A CA 1
ATOM 5065 C C . PHE A 1 652 ? 4.840 -2.868 49.973 1.00 95.00 652 PHE A C 1
ATOM 5067 O O . PHE A 1 652 ? 4.816 -2.105 50.930 1.00 95.00 652 PHE A O 1
ATOM 5074 N N . PHE A 1 653 ? 3.900 -2.830 49.031 1.00 93.19 653 PHE A N 1
ATOM 5075 C CA . PHE A 1 653 ? 2.813 -1.858 49.077 1.00 93.19 653 PHE A CA 1
ATOM 5076 C C . PHE A 1 653 ? 1.779 -2.109 50.179 1.00 93.19 653 PHE A C 1
ATOM 5078 O O . PHE A 1 653 ? 1.129 -1.146 50.593 1.00 93.19 653 PHE A O 1
ATOM 5085 N N . ASP A 1 654 ? 1.626 -3.354 50.629 1.00 91.88 654 ASP A N 1
ATOM 5086 C CA . ASP A 1 654 ? 0.747 -3.714 51.745 1.00 91.88 654 ASP A CA 1
ATOM 5087 C C . ASP A 1 654 ? 1.354 -3.322 53.102 1.00 91.88 654 ASP A C 1
ATOM 5089 O O . ASP A 1 654 ? 0.641 -2.879 54.002 1.00 91.88 654 ASP A O 1
ATOM 5093 N N . GLU A 1 655 ? 2.675 -3.453 53.255 1.00 92.44 655 GLU A N 1
ATOM 5094 C CA . GLU A 1 655 ? 3.372 -3.223 54.527 1.00 92.44 655 GLU A CA 1
ATOM 5095 C C . GLU A 1 655 ? 3.999 -1.819 54.652 1.00 92.44 655 GLU A C 1
ATOM 5097 O O . GLU A 1 655 ? 4.297 -1.374 55.764 1.00 92.44 655 GLU A O 1
ATOM 5102 N N . VAL A 1 656 ? 4.232 -1.111 53.539 1.00 92.62 656 VAL A N 1
ATOM 5103 C CA . VAL A 1 656 ? 5.085 0.089 53.504 1.00 92.62 656 VAL A CA 1
ATOM 5104 C C . VAL A 1 656 ? 4.361 1.303 52.923 1.00 92.62 656 VAL A C 1
ATOM 5106 O O . VAL A 1 656 ? 3.963 1.351 51.758 1.00 92.62 656 VAL A O 1
ATOM 5109 N N . MET A 1 657 ? 4.287 2.375 53.718 1.00 91.75 657 MET A N 1
ATOM 5110 C CA . MET A 1 657 ? 3.807 3.678 53.257 1.00 91.75 657 MET A CA 1
ATOM 5111 C C . MET A 1 657 ? 4.926 4.444 52.537 1.00 91.75 657 MET A C 1
ATOM 5113 O O . MET A 1 657 ? 5.844 4.968 53.164 1.00 91.75 657 MET A O 1
ATOM 5117 N N . VAL A 1 658 ? 4.863 4.537 51.206 1.00 91.69 658 VAL A N 1
ATOM 5118 C CA . VAL A 1 658 ? 5.928 5.183 50.407 1.00 91.69 658 VAL A CA 1
ATOM 5119 C C . VAL A 1 658 ? 6.083 6.672 50.728 1.00 91.69 658 VAL A C 1
ATOM 5121 O O . VAL A 1 658 ? 7.202 7.161 50.864 1.00 91.69 658 VAL A O 1
ATOM 5124 N N . MET A 1 659 ? 4.970 7.392 50.886 1.00 90.25 659 MET A N 1
ATOM 5125 C CA . MET A 1 659 ? 4.959 8.812 51.255 1.00 90.25 659 MET A CA 1
ATOM 5126 C C . MET A 1 659 ? 5.106 8.985 52.773 1.00 90.25 659 MET A C 1
ATOM 5128 O O . MET A 1 659 ? 4.205 9.499 53.432 1.00 90.25 659 MET A O 1
ATOM 5132 N N . ASP A 1 660 ? 6.224 8.507 53.318 1.00 91.50 660 ASP A N 1
ATOM 5133 C CA . ASP A 1 660 ? 6.526 8.570 54.750 1.00 91.50 660 ASP A CA 1
ATOM 5134 C C . ASP A 1 660 ? 6.689 10.035 55.224 1.00 91.50 660 ASP A C 1
ATOM 5136 O O . ASP A 1 660 ? 7.235 10.863 54.479 1.00 91.50 660 ASP A O 1
ATOM 5140 N N . PRO A 1 661 ? 6.227 10.389 56.440 1.00 90.19 661 PRO A N 1
ATOM 5141 C CA . PRO A 1 661 ? 6.506 11.693 57.045 1.00 90.19 661 PRO A CA 1
ATOM 5142 C C . PRO A 1 661 ? 8.004 11.975 57.234 1.00 90.19 661 PRO A C 1
ATOM 5144 O O . PRO A 1 661 ? 8.424 13.130 57.150 1.00 90.19 661 PRO A O 1
ATOM 5147 N N . ASP A 1 662 ? 8.812 10.939 57.475 1.00 92.19 662 ASP A N 1
ATOM 5148 C CA . ASP A 1 662 ? 10.268 11.034 57.556 1.00 92.19 662 ASP A CA 1
ATOM 5149 C C . ASP A 1 662 ? 10.863 11.149 56.144 1.00 92.19 662 ASP A C 1
ATOM 5151 O O . ASP A 1 662 ? 10.805 10.218 55.333 1.00 92.19 662 ASP A O 1
ATOM 5155 N N . ALA A 1 663 ? 11.466 12.304 55.853 1.00 90.94 663 ALA A N 1
ATOM 5156 C CA . ALA A 1 663 ? 12.046 12.598 54.547 1.00 90.94 663 ALA A CA 1
ATOM 5157 C C . ALA A 1 663 ? 13.109 11.571 54.126 1.00 90.94 663 ALA A C 1
ATOM 5159 O O . ALA A 1 663 ? 13.128 11.173 52.963 1.00 90.94 663 ALA A O 1
ATOM 5160 N N . ALA A 1 664 ? 13.938 11.082 55.055 1.00 91.25 664 ALA A N 1
ATOM 5161 C CA . ALA A 1 664 ? 14.981 10.111 54.730 1.00 91.25 664 ALA A CA 1
ATOM 5162 C C . ALA A 1 664 ? 14.386 8.755 54.315 1.00 91.25 664 ALA A C 1
ATOM 5164 O O . ALA A 1 664 ? 14.900 8.095 53.413 1.00 91.25 664 ALA A O 1
ATOM 5165 N N . GLN A 1 665 ? 13.280 8.351 54.944 1.00 93.31 665 GLN A N 1
ATOM 5166 C CA . GLN A 1 665 ? 12.569 7.108 54.627 1.00 93.31 665 GLN A CA 1
ATOM 5167 C C . GLN A 1 665 ? 11.809 7.210 53.311 1.00 93.31 665 GLN A C 1
ATOM 5169 O O . GLN A 1 665 ? 11.917 6.327 52.458 1.00 93.31 665 GLN A O 1
ATOM 5174 N N . ARG A 1 666 ? 11.076 8.310 53.122 1.00 94.00 666 ARG A N 1
ATOM 5175 C CA . ARG A 1 666 ? 10.358 8.600 51.882 1.00 94.00 666 ARG A CA 1
ATOM 5176 C C . ARG A 1 666 ? 11.304 8.594 50.687 1.00 94.00 666 ARG A C 1
ATOM 5178 O O . ARG A 1 666 ? 11.030 7.924 49.694 1.00 94.00 666 ARG A O 1
ATOM 5185 N N . ASP A 1 667 ? 12.421 9.309 50.785 1.00 93.56 667 ASP A N 1
ATOM 5186 C CA . ASP A 1 667 ? 13.363 9.442 49.678 1.00 93.56 667 ASP A CA 1
ATOM 5187 C C . ASP A 1 667 ? 14.047 8.096 49.371 1.00 93.56 667 ASP A C 1
ATOM 5189 O O . ASP A 1 667 ? 14.191 7.739 48.202 1.00 93.56 667 ASP A O 1
ATOM 5193 N N . ASN A 1 668 ? 14.359 7.286 50.393 1.00 94.25 668 ASN A N 1
ATOM 5194 C CA . ASN A 1 668 ? 14.905 5.937 50.212 1.00 94.25 668 ASN A CA 1
ATOM 5195 C C . ASN A 1 668 ? 13.918 4.980 49.514 1.00 94.25 668 ASN A C 1
ATOM 5197 O O . ASN A 1 668 ? 14.288 4.247 48.595 1.00 94.25 668 ASN A O 1
ATOM 5201 N N . ARG A 1 669 ? 12.640 5.010 49.910 1.00 94.81 669 ARG A N 1
ATOM 5202 C CA . ARG A 1 669 ? 11.572 4.197 49.298 1.00 94.81 669 ARG A CA 1
ATOM 5203 C C . ARG A 1 669 ? 11.291 4.626 47.860 1.00 94.81 669 ARG A C 1
ATOM 5205 O O . ARG A 1 669 ? 11.143 3.776 46.986 1.00 94.81 669 ARG A O 1
ATOM 5212 N N . LEU A 1 670 ? 11.271 5.932 47.591 1.00 94.00 670 LEU A N 1
ATOM 5213 C CA . LEU A 1 670 ? 11.149 6.465 46.232 1.00 94.00 670 LEU A CA 1
ATOM 5214 C C . LEU A 1 670 ? 12.356 6.096 45.359 1.00 94.00 670 LEU A C 1
ATOM 5216 O O . LEU A 1 670 ? 12.168 5.806 44.180 1.00 94.00 670 LEU A O 1
ATOM 5220 N N . ALA A 1 671 ? 13.571 6.055 45.917 1.00 93.38 671 ALA A N 1
ATOM 5221 C CA . ALA A 1 671 ? 14.753 5.580 45.197 1.00 93.38 671 ALA A CA 1
ATOM 5222 C C . ALA A 1 671 ? 14.611 4.108 44.777 1.00 93.38 671 ALA A C 1
ATOM 5224 O O . ALA A 1 671 ? 14.918 3.770 43.636 1.00 93.38 671 ALA A O 1
ATOM 5225 N N . LEU A 1 672 ? 14.081 3.250 45.657 1.00 93.38 672 LEU A N 1
ATOM 5226 C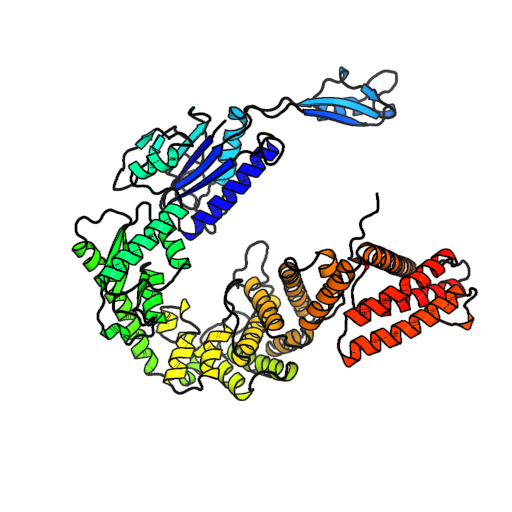 CA . LEU A 1 672 ? 13.819 1.840 45.347 1.00 93.38 672 LEU A CA 1
ATOM 5227 C C . LEU A 1 672 ? 12.765 1.679 44.235 1.00 93.38 672 LEU A C 1
ATOM 5229 O O . LEU A 1 672 ? 12.960 0.907 43.296 1.00 93.38 672 LEU A O 1
ATOM 5233 N N . LEU A 1 673 ? 11.682 2.463 44.288 1.00 93.62 673 LEU A N 1
ATOM 5234 C CA . LEU A 1 673 ? 10.654 2.493 43.240 1.00 93.62 673 LEU A CA 1
ATOM 5235 C C . LEU A 1 673 ? 11.175 3.022 41.898 1.00 93.62 673 LEU A C 1
ATOM 5237 O O . LEU A 1 673 ? 10.814 2.504 40.842 1.00 93.62 673 LEU A O 1
ATOM 5241 N N . ARG A 1 674 ? 12.046 4.031 41.924 1.00 91.81 674 ARG A N 1
ATOM 5242 C CA . ARG A 1 674 ? 12.712 4.541 40.724 1.00 91.81 674 ARG A CA 1
ATOM 5243 C C . ARG A 1 674 ? 13.655 3.497 40.124 1.00 91.81 674 ARG A C 1
ATOM 5245 O O . ARG A 1 674 ? 13.655 3.317 38.913 1.00 91.81 674 ARG A O 1
ATOM 5252 N N . ALA A 1 675 ? 14.405 2.773 40.950 1.00 91.69 675 ALA A N 1
ATOM 5253 C CA . ALA A 1 675 ? 15.301 1.720 40.482 1.00 91.69 675 ALA A CA 1
ATOM 5254 C C . ALA A 1 675 ? 14.536 0.541 39.846 1.00 91.69 675 ALA A C 1
ATOM 5256 O O . ALA A 1 675 ? 15.006 -0.026 38.858 1.00 91.69 675 ALA A O 1
ATOM 5257 N N . LEU A 1 676 ? 13.339 0.218 40.358 1.00 91.25 676 LEU A N 1
ATOM 5258 C CA . LEU A 1 676 ? 12.384 -0.670 39.683 1.00 91.25 676 LEU A CA 1
ATOM 5259 C C . LEU A 1 676 ? 11.962 -0.099 38.324 1.00 91.25 676 LEU A C 1
ATOM 5261 O O . LEU A 1 676 ? 12.002 -0.820 37.332 1.00 91.25 676 LEU A O 1
ATOM 5265 N N . GLN A 1 677 ? 11.612 1.191 38.267 1.00 88.94 677 GLN A N 1
ATOM 5266 C CA . GLN A 1 677 ? 11.236 1.869 37.022 1.00 88.94 677 GLN A CA 1
ATOM 5267 C C . GLN A 1 677 ? 12.305 1.810 35.940 1.00 88.94 677 GLN A C 1
ATOM 5269 O O . GLN A 1 677 ? 12.025 1.476 34.789 1.00 88.94 677 GLN A O 1
ATOM 5274 N N . GLU A 1 678 ? 13.541 2.086 36.321 1.00 89.50 678 GLU A N 1
ATOM 5275 C CA . GLU A 1 678 ? 14.687 2.044 35.422 1.00 89.50 678 GLU A CA 1
ATOM 5276 C C . GLU A 1 678 ? 14.997 0.618 34.943 1.00 89.50 678 GLU A C 1
ATOM 5278 O O . GLU A 1 678 ? 15.483 0.451 33.827 1.00 89.50 678 GLU A O 1
ATOM 5283 N N . LEU A 1 679 ? 14.674 -0.414 35.734 1.00 89.81 679 LEU A N 1
ATOM 5284 C CA . LEU A 1 679 ? 14.854 -1.810 35.328 1.00 89.81 679 LEU A CA 1
ATOM 5285 C C . LEU A 1 679 ? 13.900 -2.217 34.192 1.00 89.81 679 LEU A C 1
ATOM 5287 O O . LEU A 1 679 ? 14.296 -2.977 33.309 1.00 89.81 679 LEU A O 1
ATOM 5291 N N . PHE A 1 680 ? 12.657 -1.723 34.193 1.00 85.75 680 PHE A N 1
ATOM 5292 C CA . PHE A 1 680 ? 11.657 -2.120 33.197 1.00 85.75 680 PHE A CA 1
ATOM 5293 C C . PHE A 1 680 ? 11.573 -1.208 31.970 1.00 85.75 680 PHE A C 1
ATOM 5295 O O . PHE A 1 680 ? 11.139 -1.662 30.909 1.00 85.75 680 PHE A O 1
ATOM 5302 N N . ALA A 1 681 ? 12.013 0.050 32.083 1.00 86.31 681 ALA A N 1
ATOM 5303 C CA . ALA A 1 681 ? 11.951 1.037 31.003 1.00 86.31 681 ALA A CA 1
ATOM 5304 C C . ALA A 1 681 ? 12.551 0.565 29.657 1.00 86.31 681 ALA A C 1
ATOM 5306 O O . ALA A 1 681 ? 11.970 0.879 28.615 1.00 86.31 681 ALA A O 1
ATOM 5307 N N . PRO A 1 682 ? 13.646 -0.226 29.621 1.00 87.44 682 PRO A N 1
ATOM 5308 C CA . PRO A 1 682 ? 14.179 -0.744 28.364 1.00 87.44 682 PRO A CA 1
ATOM 5309 C C . PRO A 1 682 ? 13.276 -1.769 27.671 1.00 87.44 682 PRO A C 1
ATOM 5311 O O . PRO A 1 682 ? 13.476 -2.006 26.486 1.00 87.44 682 PRO A O 1
ATOM 5314 N N . LEU A 1 683 ? 12.326 -2.395 28.372 1.00 88.50 683 LEU A N 1
ATOM 5315 C CA . LEU A 1 683 ? 11.478 -3.464 27.835 1.00 88.50 683 LEU A CA 1
ATOM 5316 C C . LEU A 1 683 ? 10.130 -2.933 27.342 1.00 88.50 683 LEU A C 1
ATOM 5318 O O . LEU A 1 683 ? 9.752 -3.209 26.205 1.00 88.50 683 LEU A O 1
ATOM 5322 N N . ALA A 1 684 ? 9.437 -2.154 28.178 1.00 90.31 684 ALA A N 1
ATOM 5323 C CA . ALA A 1 684 ? 8.137 -1.572 27.863 1.00 90.31 684 ALA A CA 1
ATOM 5324 C C . ALA A 1 684 ? 7.817 -0.356 28.752 1.00 90.31 684 ALA A C 1
ATOM 5326 O O . ALA A 1 684 ? 8.128 -0.333 29.944 1.00 90.31 684 ALA A O 1
ATOM 5327 N N . ASP A 1 685 ? 7.105 0.623 28.195 1.00 89.38 685 ASP A N 1
ATOM 5328 C CA . ASP A 1 685 ? 6.414 1.669 28.949 1.00 89.38 685 ASP A CA 1
ATOM 5329 C C . ASP A 1 685 ? 5.059 1.145 29.457 1.00 89.38 685 ASP A C 1
ATOM 5331 O O . ASP A 1 685 ? 4.017 1.253 28.804 1.00 89.38 685 ASP A O 1
ATOM 5335 N N . PHE A 1 686 ? 5.072 0.580 30.666 1.00 84.31 686 PHE A N 1
ATOM 5336 C CA . PHE A 1 686 ? 3.888 0.015 31.322 1.00 84.31 686 PHE A CA 1
ATOM 5337 C C . PHE A 1 686 ? 2.762 1.033 31.565 1.00 84.31 686 PHE A C 1
ATOM 5339 O O . PHE A 1 686 ? 1.614 0.632 31.764 1.00 84.31 686 PHE A O 1
ATOM 5346 N N . SER A 1 687 ? 3.032 2.345 31.516 1.00 83.56 687 SER A N 1
ATOM 5347 C CA . SER A 1 687 ? 1.976 3.358 31.656 1.00 83.56 687 SER A CA 1
ATOM 5348 C C . SER A 1 687 ? 0.967 3.317 30.499 1.00 83.56 687 SER A C 1
ATOM 5350 O O . SER A 1 687 ? -0.204 3.669 30.687 1.00 83.56 687 SER A O 1
ATOM 5352 N N . ARG A 1 688 ? 1.409 2.831 29.330 1.00 87.31 688 ARG A N 1
ATOM 5353 C CA . ARG A 1 688 ? 0.635 2.722 28.087 1.00 87.31 688 ARG A CA 1
ATOM 5354 C C . ARG A 1 688 ? -0.240 1.479 28.011 1.00 87.31 688 ARG A C 1
ATOM 5356 O O . ARG A 1 688 ? -1.158 1.457 27.197 1.00 87.31 688 ARG A O 1
ATOM 5363 N N . LEU A 1 689 ? 0.011 0.481 28.860 1.00 86.50 689 LEU A N 1
ATOM 5364 C CA . LEU A 1 689 ? -0.790 -0.737 28.907 1.00 86.50 689 LEU A CA 1
ATOM 5365 C C . LEU A 1 689 ? -2.186 -0.448 29.470 1.00 86.50 689 LEU A C 1
ATOM 5367 O O . LEU A 1 689 ? -2.354 0.286 30.461 1.00 86.50 689 LEU A O 1
ATOM 5371 N N . GLN A 1 690 ? -3.194 -1.031 28.826 1.00 80.62 690 GLN A N 1
ATOM 5372 C CA . GLN A 1 690 ? -4.565 -1.005 29.303 1.00 80.62 690 GLN A CA 1
ATOM 5373 C C . GLN A 1 690 ? -4.770 -2.196 30.232 1.00 80.62 690 GLN A C 1
ATOM 5375 O O . GLN A 1 690 ? -4.549 -3.346 29.869 1.00 80.62 690 GLN A O 1
ATOM 5380 N N . VAL A 1 691 ? -5.184 -1.894 31.457 1.00 70.25 691 VAL A N 1
ATOM 5381 C CA . VAL A 1 691 ? -5.623 -2.893 32.426 1.00 70.25 691 VAL A CA 1
ATOM 5382 C C . VAL A 1 691 ? -7.134 -2.726 32.495 1.00 70.25 691 VAL A C 1
ATOM 5384 O O . VAL A 1 691 ? -7.600 -1.639 32.856 1.00 70.25 691 VAL A O 1
ATOM 5387 N N . GLU A 1 692 ? -7.898 -3.735 32.074 1.00 56.25 692 GLU A N 1
ATOM 5388 C CA . GLU A 1 692 ? -9.349 -3.715 32.258 1.00 56.25 692 GLU A CA 1
ATOM 5389 C C . GLU A 1 692 ? -9.625 -3.565 33.758 1.00 56.25 692 GLU A C 1
ATOM 5391 O O . GLU A 1 692 ? -9.072 -4.285 34.591 1.00 56.25 692 GLU A O 1
ATOM 5396 N N . LYS A 1 693 ? -10.442 -2.575 34.129 1.00 38.03 693 LYS A N 1
ATOM 5397 C CA . LYS A 1 693 ? -10.963 -2.527 35.492 1.00 38.03 693 LYS A CA 1
ATOM 5398 C C . LYS A 1 693 ? -11.897 -3.721 35.617 1.00 38.03 693 LYS A C 1
ATOM 5400 O O . LYS A 1 693 ? -12.930 -3.719 34.955 1.00 38.03 693 LYS A O 1
ATOM 5405 N N . SER A 1 694 ? -11.537 -4.705 36.437 1.00 30.20 694 SER A N 1
ATOM 5406 C CA . SER A 1 694 ? -12.494 -5.699 36.918 1.00 30.20 694 SER A CA 1
ATOM 5407 C C . SER A 1 694 ? -13.684 -4.931 37.496 1.00 30.20 694 SER A C 1
ATOM 5409 O O . SER A 1 694 ? -13.534 -4.209 38.484 1.00 30.20 694 SER A O 1
ATOM 5411 N N . SER A 1 695 ? -14.803 -4.975 36.778 1.00 26.12 695 SER A N 1
ATOM 5412 C CA . SER A 1 695 ? -16.089 -4.391 37.156 1.00 26.12 695 SER A CA 1
ATOM 5413 C C . SER A 1 695 ? -16.692 -5.108 38.348 1.00 26.12 695 SER A C 1
ATOM 5415 O O . SER A 1 695 ? -16.620 -6.360 38.333 1.00 26.12 695 SER A O 1
#

Solvent-accessible surface area (backbone atoms only — not comparable to full-atom values): 36965 Å² total; per-residue (Å²): 72,37,35,37,38,36,43,29,36,46,77,43,61,35,87,51,46,62,62,36,42,57,48,51,52,54,49,52,54,49,50,28,52,78,59,40,23,38,40,83,58,86,92,36,40,47,50,76,46,69,34,44,36,22,40,36,45,35,42,33,36,35,54,31,38,68,45,17,71,65,44,79,44,80,45,79,53,57,45,36,79,67,23,40,54,96,92,37,78,29,73,60,36,51,53,44,21,60,75,64,74,46,62,70,85,64,56,43,75,56,93,67,23,28,32,34,77,40,77,44,78,40,57,42,37,86,69,56,46,32,65,51,50,36,49,50,67,62,63,58,81,58,99,57,64,46,67,69,77,98,47,89,85,50,57,38,73,46,63,72,77,45,29,25,21,25,49,70,83,38,74,39,74,37,58,54,88,94,42,60,36,36,57,40,42,69,35,23,82,86,82,26,63,58,73,44,73,53,58,52,76,89,42,38,57,63,54,31,42,76,24,48,22,44,38,46,58,67,63,36,36,54,49,44,53,52,30,35,42,55,19,17,44,77,69,71,29,36,53,53,91,48,71,68,57,46,54,40,51,41,21,68,30,40,36,73,37,46,40,49,32,56,55,66,67,77,60,71,77,49,56,67,67,58,58,44,44,53,33,42,69,81,66,60,24,40,46,18,13,42,98,87,67,50,77,46,56,33,33,23,40,68,35,60,51,89,69,89,53,62,69,62,57,27,53,52,51,29,54,57,48,48,56,55,52,49,52,53,48,52,28,52,60,58,39,74,77,54,60,57,80,80,35,39,72,59,28,61,76,37,71,66,40,93,95,75,42,25,41,34,60,47,32,54,45,28,26,56,40,23,49,49,48,25,70,58,50,76,48,54,57,68,68,49,33,43,53,19,28,66,47,40,62,25,35,70,76,31,55,47,27,65,78,38,61,89,46,53,24,54,52,29,18,54,52,32,48,76,73,68,44,56,67,71,30,20,47,19,19,32,23,28,62,37,31,80,50,94,87,46,64,68,43,88,47,54,40,8,39,41,41,19,38,24,49,36,47,45,51,50,50,50,33,49,72,68,70,64,64,70,58,91,91,52,51,96,82,44,57,69,52,35,44,50,33,40,53,52,51,36,52,79,68,55,49,55,49,52,45,64,58,52,48,48,53,42,30,46,70,72,77,41,90,58,68,71,54,48,49,54,53,47,53,55,41,49,62,50,51,53,62,70,44,50,87,82,44,57,70,32,57,51,49,9,32,69,62,34,73,72,49,32,65,44,60,45,50,51,37,39,54,27,50,50,54,52,35,70,75,36,52,69,60,38,39,51,46,38,49,54,51,29,51,44,53,52,52,54,51,54,36,47,76,70,72,51,78,60,90,55,68,54,78,91,68,53,87,48,73,46,55,50,50,36,53,54,52,47,54,55,32,50,54,50,33,50,52,24,50,74,76,70,61,32,43,50,60,27,52,51,43,55,59,66,45,40,69,44,52,53,48,26,63,74,78,46,72,56,87,38,91,51,62,72,51,19,32,30,46,48,24,51,47,46,54,53,50,64,67,42,35,78,60,35,32,46,78,49,46,80,61,82,75,86,125